Protein AF-0000000067154514 (afdb_homodimer)

pLDDT: mean 70.49, std 21.03, range [24.75, 97.56]

InterPro domains:
  IPR002347 Short-chain dehydrogenase/reductase SDR [PF00106] (36-223)
  IPR002347 Short-chain dehydrogenase/reductase SDR [PR00081] (37-54)
  IPR002347 Short-chain dehydrogenase/reductase SDR [PR00081] (157-173)
  IPR002347 Short-chain dehydrogenase/reductase SDR [PR00081] (182-201)
  IPR002347 Short-chain dehydrogenase/reductase SDR [PR00081] (203-220)
  IPR036291 NAD(P)-binding domain superfamily [SSF51735] (34-230)

Secondary structure (DSSP, 8-state):
--HHHHHHHHHHHHHHHHHHHHHHHHHTB----TT-EEEEE-TTSHHHHHHHHHHHHHT-EEEEEESSHHHHHHHHHTS-TT-EEEE--TT-HHHHHHHHHHHHHHTTTT---EEEE----------GGG--HHHHHHHHIIIIIHHHHHHHHHHHHHHHHT-EEEEEEEGGGGSTTS-HHHHHHHHHHHHHHHHHHHHHGGGT-EEEEEEE--S-HHHHHHHHHHHHHHHHHHS-HHHHHHHHHHHHHHHHHHHHHHHHHHHH--GGGSSSS-----HHHHHHHHHHHHHBSS-------S--SS--TT-----TTHHHHHHHHHHHHHHHHHHHHHHH-/--HHHHHHHHHHHHHHHHHHHHHHHHHTB----TT-EEEEE-TTSHHHHHHHHHHHHHT-EEEEEESSHHHHHHHHHTS-TT-EEEE--TT-HHHHHHHHHHHHHHTTTT---EEEE----------GGG--HHHHHHHHIIIIIHHHHHHHHHHHHHHHTT-EEEEEEEGGGGSTTS-HHHHHHHHHHHHHHHHHHHHHGGGT-EEEEEEE--S-HHHHHHHHHHHHHHHHHHS-HHHHHHHHHHHHHHHHHHHHHHHHHHHH--GGGSSS------HHHHHHHHHHHHHBSS-------S--SS--TT-----S-HHHHHHHHHHHHHHHHHHHHHHH-

Nearest PDB structures (foldseek):
  2jap-assembly1_D  TM=7.391E-01  e=2.617E-14  Streptomyces clavuligerus
  4trr-assembly2_H  TM=8.381E-01  e=1.347E-12  Burkholderia cenocepacia J2315
  6d9y-assembly1_A  TM=8.161E-01  e=4.393E-12  Paraburkholderia phymatum STM815
  4trr-assembly1_D  TM=7.874E-01  e=2.800E-12  Burkholderia cenocepacia J2315
  6t6n-assembly1_A  TM=7.485E-01  e=1.425E-12  Klebsiella pneumoniae 30684/NJST258_2

Structure (mmCIF, N/CA/C/O backbone):
data_AF-0000000067154514-model_v1
#
loop_
_entity.id
_entity.type
_entity.pdbx_description
1 polymer 'RDH7 dehydrogenase'
#
loop_
_atom_site.group_PDB
_atom_site.id
_atom_site.type_symbol
_atom_site.label_atom_id
_atom_site.label_alt_id
_atom_site.label_comp_id
_atom_site.label_asym_id
_atom_site.label_entity_id
_atom_site.label_seq_id
_atom_site.pdbx_PDB_ins_code
_atom_site.Cartn_x
_atom_site.Cartn_y
_atom_site.Cartn_z
_atom_site.occupancy
_atom_site.B_iso_or_equiv
_atom_site.auth_seq_id
_atom_site.auth_comp_id
_atom_site.auth_asym_id
_atom_site.auth_atom_id
_atom_site.pdbx_PDB_model_num
ATOM 1 N N . LEU A 1 1 ? -8.688 48.312 -34.688 1 57.41 1 LEU A N 1
ATOM 2 C CA . LEU A 1 1 ? -7.926 48 -33.469 1 57.41 1 LEU A CA 1
ATOM 3 C C . LEU A 1 1 ? -6.535 47.469 -33.812 1 57.41 1 LEU A C 1
ATOM 5 O O . LEU A 1 1 ? -6.398 46.5 -34.562 1 57.41 1 LEU A O 1
ATOM 9 N N . SER A 1 2 ? -5.461 48.281 -33.75 1 67.44 2 SER A N 1
ATOM 10 C CA . SER A 1 2 ? -4.098 47.969 -34.156 1 67.44 2 SER A CA 1
ATOM 11 C C . SER A 1 2 ? -3.553 46.75 -33.406 1 67.44 2 SER A C 1
ATOM 13 O O . SER A 1 2 ? -4.043 46.406 -32.344 1 67.44 2 SER A O 1
ATOM 15 N N . PHE A 1 3 ? -2.705 45.969 -34.031 1 76.19 3 PHE A N 1
ATOM 16 C CA . PHE A 1 3 ? -2.043 44.781 -33.5 1 76.19 3 PHE A CA 1
ATOM 17 C C . PHE A 1 3 ? -1.513 45 -32.094 1 76.19 3 PHE A C 1
ATOM 19 O O . PHE A 1 3 ? -1.601 44.125 -31.234 1 76.19 3 PHE A O 1
ATOM 26 N N . SER A 1 4 ? -1.119 46.219 -31.938 1 75.94 4 SER A N 1
ATOM 27 C CA . SER A 1 4 ? -0.554 46.594 -30.641 1 75.94 4 SER A CA 1
ATOM 28 C C . SER A 1 4 ? -1.633 46.656 -29.562 1 75.94 4 SER A C 1
ATOM 30 O O . SER A 1 4 ? -1.424 46.188 -28.438 1 75.94 4 SER A O 1
ATOM 32 N N . ASP A 1 5 ? -2.75 47.062 -29.953 1 78.25 5 ASP A N 1
ATOM 33 C CA . ASP A 1 5 ? -3.859 47.188 -29.016 1 78.25 5 ASP A CA 1
ATOM 34 C C . ASP A 1 5 ? -4.379 45.781 -28.625 1 78.25 5 ASP A C 1
ATOM 36 O O . ASP A 1 5 ? -4.727 45.562 -27.453 1 78.25 5 ASP A O 1
ATOM 40 N N . SER A 1 6 ? -4.266 44.906 -29.516 1 77.94 6 SER A N 1
ATOM 41 C CA . SER A 1 6 ? -4.73 43.562 -29.266 1 77.94 6 SER A CA 1
ATOM 42 C C . SER A 1 6 ? -3.811 42.812 -28.297 1 77.94 6 SER A C 1
ATOM 44 O O . SER A 1 6 ? -4.277 42.094 -27.422 1 77.94 6 SER A O 1
ATOM 46 N N . LEU A 1 7 ? -2.564 43.125 -28.406 1 77.75 7 LEU A N 1
ATOM 47 C CA . LEU A 1 7 ? -1.579 42.531 -27.531 1 77.75 7 LEU A CA 1
ATOM 48 C C . LEU A 1 7 ? -1.744 43.031 -26.094 1 77.75 7 LEU A C 1
ATOM 50 O O . LEU A 1 7 ? -1.659 42.25 -25.141 1 77.75 7 LEU A O 1
ATOM 54 N N . HIS A 1 8 ? -2.039 44.312 -26.031 1 75.88 8 HIS A N 1
ATOM 55 C CA . HIS A 1 8 ? -2.238 44.875 -24.703 1 75.88 8 HIS A CA 1
ATOM 56 C C . HIS A 1 8 ? -3.492 44.344 -24.047 1 75.88 8 HIS A C 1
ATOM 58 O O . HIS A 1 8 ? -3.512 44.094 -22.828 1 75.88 8 HIS A O 1
ATOM 64 N N . ILE A 1 9 ? -4.426 44 -24.828 1 76.31 9 ILE A N 1
ATOM 65 C CA . ILE A 1 9 ? -5.676 43.469 -24.297 1 76.31 9 ILE A CA 1
ATOM 66 C C . ILE A 1 9 ? -5.457 42.031 -23.812 1 76.31 9 ILE A C 1
ATOM 68 O O . ILE A 1 9 ? -5.961 41.656 -22.75 1 76.31 9 ILE A O 1
ATOM 72 N N . VAL A 1 10 ? -4.656 41.344 -24.469 1 77.31 10 VAL A N 1
ATOM 73 C CA . VAL A 1 10 ? -4.383 39.969 -24.094 1 77.31 10 VAL A CA 1
ATOM 74 C C . VAL A 1 10 ? -3.562 39.938 -22.812 1 77.31 10 VAL A C 1
ATOM 76 O O . VAL A 1 10 ? -3.826 39.125 -21.922 1 77.31 10 VAL A O 1
ATOM 79 N N . ILE A 1 11 ? -2.693 40.875 -22.719 1 74 11 ILE A N 1
ATOM 80 C CA . ILE A 1 11 ? -1.854 40.938 -21.516 1 74 11 ILE A CA 1
ATOM 81 C C . ILE A 1 11 ? -2.705 41.344 -20.312 1 74 11 ILE A C 1
ATOM 83 O O . ILE A 1 11 ? -2.596 40.75 -19.25 1 74 11 ILE A O 1
ATOM 87 N N . LEU A 1 12 ? -3.57 42.281 -20.609 1 74 12 LEU A N 1
ATOM 88 C CA . LEU A 1 12 ? -4.43 42.75 -19.516 1 74 12 LEU A CA 1
ATOM 89 C C . LEU A 1 12 ? -5.41 41.656 -19.094 1 74 12 LEU A C 1
ATOM 91 O O . LEU A 1 12 ? -5.656 41.469 -17.891 1 74 12 LEU A O 1
ATOM 95 N N . ALA A 1 13 ? -5.855 40.938 -20.047 1 75.81 13 ALA A N 1
ATOM 96 C CA . ALA A 1 13 ? -6.781 39.875 -19.75 1 75.81 13 ALA A CA 1
ATOM 97 C C . ALA A 1 13 ? -6.082 38.75 -18.984 1 75.81 13 ALA A C 1
ATOM 99 O O . ALA A 1 13 ? -6.652 38.156 -18.062 1 75.81 13 ALA A O 1
ATOM 100 N N . SER A 1 14 ? -4.887 38.562 -19.328 1 71.06 14 SER A N 1
ATOM 101 C CA . SER A 1 14 ? -4.113 37.531 -18.641 1 71.06 14 SER A CA 1
ATOM 102 C C . SER A 1 14 ? -3.824 37.938 -17.203 1 71.06 14 SER A C 1
ATOM 104 O O . SER A 1 14 ? -3.916 37.125 -16.281 1 71.06 14 SER A O 1
ATOM 106 N N . ILE A 1 15 ? -3.568 39.188 -17.047 1 69.12 15 ILE A N 1
ATOM 107 C CA . ILE A 1 15 ? -3.299 39.719 -15.719 1 69.12 15 ILE A CA 1
ATOM 108 C C . ILE A 1 15 ? -4.57 39.656 -14.875 1 69.12 15 ILE A C 1
ATOM 110 O O . ILE A 1 15 ? -4.535 39.25 -13.719 1 69.12 15 ILE A O 1
ATOM 114 N N . LEU A 1 16 ? -5.633 39.969 -15.477 1 71.19 16 LEU A N 1
ATOM 115 C CA . LEU A 1 16 ? -6.91 39.969 -14.773 1 71.19 16 LEU A CA 1
ATOM 116 C C . LEU A 1 16 ? -7.289 38.531 -14.383 1 71.19 16 LEU A C 1
ATOM 118 O O . LEU A 1 16 ? -7.766 38.312 -13.273 1 71.19 16 LEU A O 1
ATOM 122 N N . SER A 1 17 ? -7.109 37.656 -15.227 1 70.31 17 SER A N 1
ATOM 123 C CA . SER A 1 17 ? -7.41 36.25 -14.93 1 70.31 17 SER A CA 1
ATOM 124 C C . SER A 1 17 ? -6.543 35.75 -13.789 1 70.31 17 SER A C 1
ATOM 126 O O . SER A 1 17 ? -7.016 34.969 -12.945 1 70.31 17 SER A O 1
ATOM 128 N N . LEU A 1 18 ? -5.391 36.188 -13.773 1 68.38 18 LEU A N 1
ATOM 129 C CA . LEU A 1 18 ? -4.488 35.781 -12.695 1 68.38 18 LEU A CA 1
ATOM 130 C C . LEU A 1 18 ? -4.934 36.406 -11.367 1 68.38 18 LEU A C 1
ATOM 132 O O . LEU A 1 18 ? -4.887 35.75 -10.328 1 68.38 18 LEU A O 1
ATOM 136 N N . ILE A 1 19 ? -5.289 37.688 -11.461 1 63 19 ILE A N 1
ATOM 137 C CA . ILE A 1 19 ? -5.77 38.375 -10.266 1 63 19 ILE A CA 1
ATOM 138 C C . ILE A 1 19 ? -7.031 37.688 -9.742 1 63 19 ILE A C 1
ATOM 140 O O . ILE A 1 19 ? -7.168 37.469 -8.539 1 63 19 ILE A O 1
ATOM 144 N N . ILE A 1 20 ? -7.914 37.406 -10.602 1 62.91 20 ILE A N 1
ATOM 145 C CA . ILE A 1 20 ? -9.148 36.719 -10.203 1 62.91 20 ILE A CA 1
ATOM 146 C C . ILE A 1 20 ? -8.812 35.344 -9.594 1 62.91 20 ILE A C 1
ATOM 148 O O . ILE A 1 20 ? -9.375 34.969 -8.562 1 62.91 20 ILE A O 1
ATOM 152 N N . TYR A 1 21 ? -7.957 34.719 -10.273 1 58.25 21 TYR A N 1
ATOM 153 C CA . TYR A 1 21 ? -7.504 33.438 -9.727 1 58.25 21 TYR A CA 1
A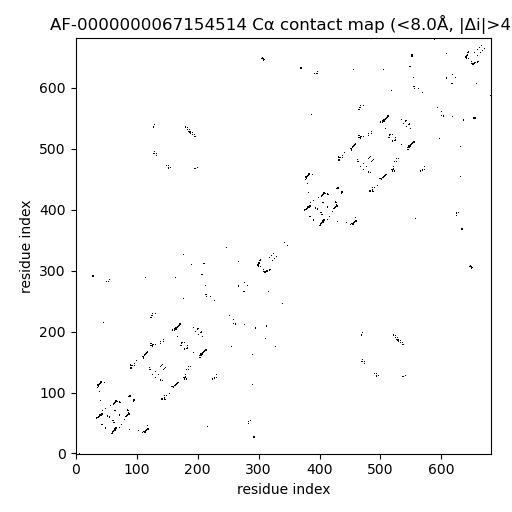TOM 154 C C . TYR A 1 21 ? -6.949 33.625 -8.32 1 58.25 21 TYR A C 1
ATOM 156 O O . TYR A 1 21 ? -7.289 32.844 -7.414 1 58.25 21 TYR A O 1
ATOM 164 N N . TRP A 1 22 ? -6.184 34.656 -8.305 1 57.34 22 TRP A N 1
ATOM 165 C CA . TRP A 1 22 ? -5.578 34.938 -7.004 1 57.34 22 TRP A CA 1
ATOM 166 C C . TRP A 1 22 ? -6.633 35.344 -5.984 1 57.34 22 TRP A C 1
ATOM 168 O O . TRP A 1 22 ? -6.578 34.938 -4.824 1 57.34 22 TRP A O 1
ATOM 178 N N . LEU A 1 23 ? -7.477 36.156 -6.367 1 57.69 23 LEU A N 1
ATOM 179 C CA . LEU A 1 23 ? -8.547 36.594 -5.477 1 57.69 23 LEU A CA 1
ATOM 180 C C . LEU A 1 23 ? -9.43 35.438 -5.059 1 57.69 23 LEU A C 1
ATOM 182 O O . LEU A 1 23 ? -9.812 35.312 -3.893 1 57.69 23 LEU A O 1
ATOM 186 N N . ILE A 1 24 ? -9.719 34.719 -5.949 1 57.09 24 ILE A N 1
ATOM 187 C CA . ILE A 1 24 ? -10.539 33.562 -5.641 1 57.09 24 ILE A CA 1
ATOM 188 C C . ILE A 1 24 ? -9.766 32.594 -4.719 1 57.09 24 ILE A C 1
ATOM 190 O O . ILE A 1 24 ? -10.32 32.094 -3.75 1 57.09 24 ILE A O 1
ATOM 194 N N . ARG A 1 25 ? -8.578 32.531 -5.094 1 54.81 25 ARG A N 1
ATOM 195 C CA . ARG A 1 25 ? -7.711 31.688 -4.266 1 54.81 25 ARG A CA 1
ATOM 196 C C . ARG A 1 25 ? -7.617 32.25 -2.846 1 54.81 25 ARG A C 1
ATOM 198 O O . ARG A 1 25 ? -7.703 31.484 -1.877 1 54.81 25 ARG A O 1
ATOM 205 N N . ASP A 1 26 ? -7.309 33.531 -2.801 1 54.38 26 ASP A N 1
ATOM 206 C CA . ASP A 1 26 ? -7.164 34.188 -1.516 1 54.38 26 ASP A CA 1
ATOM 207 C C . ASP A 1 26 ? -8.477 34.156 -0.729 1 54.38 26 ASP A C 1
ATOM 209 O O . ASP A 1 26 ? -8.461 34.094 0.501 1 54.38 26 ASP A O 1
ATOM 213 N N . ARG A 1 27 ? -9.453 34.406 -1.462 1 52 27 ARG A N 1
ATOM 214 C CA . ARG A 1 27 ? -10.734 34.406 -0.765 1 52 27 ARG A CA 1
ATOM 215 C C . ARG A 1 27 ? -11 33.031 -0.111 1 52 27 ARG A C 1
ATOM 217 O O . ARG A 1 27 ? -11.703 32.969 0.898 1 52 27 ARG A O 1
ATOM 224 N N . HIS A 1 28 ? -10.352 32.125 -0.604 1 56 28 HIS A N 1
ATOM 225 C CA . HIS A 1 28 ? -10.688 30.812 -0.078 1 56 28 HIS A CA 1
ATOM 226 C C . HIS A 1 28 ? -9.602 30.312 0.866 1 56 28 HIS A C 1
ATOM 228 O O . HIS A 1 28 ? -9.508 29.109 1.13 1 56 28 HIS A O 1
ATOM 234 N N . ARG A 1 29 ? -8.82 31.344 1.257 1 59.84 29 ARG A N 1
ATOM 235 C CA . ARG A 1 29 ? -7.797 31 2.238 1 59.84 29 ARG A CA 1
ATOM 236 C C . ARG A 1 29 ? -8.25 31.344 3.65 1 59.84 29 ARG A C 1
ATOM 238 O O . ARG A 1 29 ? -9.031 32.281 3.842 1 59.84 29 ARG A O 1
ATOM 245 N N . VAL A 1 30 ? -7.91 30.547 4.559 1 64.94 30 VAL A N 1
ATOM 246 C CA . VAL A 1 30 ? -8.164 30.812 5.969 1 64.94 30 VAL A CA 1
ATOM 247 C C . VAL A 1 30 ? -7.391 32.031 6.426 1 64.94 30 VAL A C 1
ATOM 249 O O . VAL A 1 30 ? -6.195 32.156 6.156 1 64.94 30 VAL A O 1
ATOM 252 N N . ARG A 1 31 ? -7.969 33.25 6.766 1 63.31 31 ARG A N 1
ATOM 253 C CA . ARG A 1 31 ? -7.363 34.531 7.066 1 63.31 31 ARG A CA 1
ATOM 254 C C . ARG A 1 31 ? -6.836 34.562 8.5 1 63.31 31 ARG A C 1
ATOM 256 O O . ARG A 1 31 ? -5.805 35.188 8.766 1 63.31 31 ARG A O 1
ATOM 263 N N . ASN A 1 32 ? -7.605 33.969 9.477 1 70.12 32 ASN A N 1
ATOM 264 C CA . ASN A 1 32 ? -7.188 34.094 10.867 1 70.12 32 ASN A CA 1
ATOM 265 C C . ASN A 1 32 ? -6.477 32.844 11.352 1 70.12 32 ASN A C 1
ATOM 267 O O . ASN A 1 32 ? -7.121 31.812 11.594 1 70.12 32 ASN A O 1
ATOM 271 N N . LEU A 1 33 ? -5.098 32.969 11.383 1 79.75 33 LEU A N 1
ATOM 272 C CA . LEU A 1 33 ? -4.277 31.781 11.703 1 79.75 33 LEU A CA 1
ATOM 273 C C . LEU A 1 33 ? -4.031 31.688 13.203 1 79.75 33 LEU A C 1
ATOM 275 O O . LEU A 1 33 ? -3.627 30.641 13.703 1 79.75 33 LEU A O 1
ATOM 279 N N . SER A 1 34 ? -4.418 32.812 13.867 1 79 34 SER A N 1
ATOM 280 C CA . SER A 1 34 ? -4.152 32.812 15.305 1 79 34 SER A CA 1
ATOM 281 C C . SER A 1 34 ? -5.031 31.812 16.031 1 79 34 SER A C 1
ATOM 283 O O . SER A 1 34 ? -6.242 31.766 15.805 1 79 34 SER A O 1
ATOM 285 N N . GLY A 1 35 ? -4.434 30.875 16.703 1 84.81 35 GLY A N 1
ATOM 286 C CA . GLY A 1 35 ? -5.152 29.875 17.484 1 84.81 35 GLY A CA 1
ATOM 287 C C . GLY A 1 35 ? -5.332 28.562 16.766 1 84.81 35 GLY A C 1
ATOM 288 O O . GLY A 1 35 ? -5.922 27.625 17.297 1 84.81 35 GLY A O 1
ATOM 289 N N . LYS A 1 36 ? -4.898 28.594 15.57 1 91.19 36 LYS A N 1
ATOM 290 C CA . LYS A 1 36 ? -4.98 27.344 14.828 1 91.19 36 LYS A CA 1
ATOM 291 C C . LYS A 1 36 ? -3.76 26.469 15.086 1 91.19 36 LYS A C 1
ATOM 293 O O . LYS A 1 36 ? -2.629 26.875 14.797 1 91.19 36 LYS A O 1
ATOM 298 N N . TYR A 1 37 ? -3.986 25.359 15.648 1 95.12 37 TYR A N 1
ATOM 299 C CA . TYR A 1 37 ? -2.92 24.438 16.047 1 95.12 37 TYR A CA 1
ATOM 300 C C . TYR A 1 37 ? -2.57 23.484 14.906 1 95.12 37 TYR A C 1
ATOM 302 O O . TYR A 1 37 ? -3.461 22.953 14.234 1 95.12 37 TYR A O 1
ATOM 310 N N . ILE A 1 38 ? -1.279 23.344 14.68 1 96.38 38 ILE A N 1
ATOM 311 C CA . ILE A 1 38 ? -0.771 22.406 13.68 1 96.38 38 ILE A CA 1
ATOM 312 C C . ILE A 1 38 ? 0.187 21.422 14.344 1 96.38 38 ILE A C 1
ATOM 314 O O . ILE A 1 38 ? 1.096 21.828 15.07 1 96.38 38 ILE A O 1
ATOM 318 N N . PHE A 1 39 ? -0.072 20.219 14.18 1 97.56 39 PHE A N 1
ATOM 319 C CA . PHE A 1 39 ? 0.81 19.156 14.664 1 97.56 39 PHE A CA 1
ATOM 320 C C . PHE A 1 39 ? 1.664 18.609 13.523 1 97.56 39 PHE A C 1
ATOM 322 O O . PHE A 1 39 ? 1.138 18.188 12.492 1 97.56 39 PHE A O 1
ATOM 329 N N . ILE A 1 40 ? 2.961 18.625 13.656 1 96.56 40 ILE A N 1
ATOM 330 C CA . ILE A 1 40 ? 3.883 18.188 12.617 1 96.56 40 ILE A CA 1
ATOM 331 C C . ILE A 1 40 ? 4.734 17.031 13.141 1 96.56 40 ILE A C 1
ATOM 333 O O . ILE A 1 40 ? 5.34 17.141 14.211 1 96.56 40 ILE A O 1
ATOM 337 N N . THR A 1 41 ? 4.734 15.977 12.367 1 94.81 41 THR A N 1
ATOM 338 C CA . THR A 1 41 ? 5.59 14.852 12.734 1 94.81 41 THR A CA 1
ATOM 339 C C . THR A 1 41 ? 6.918 14.914 11.984 1 94.81 41 THR A C 1
ATOM 341 O O . THR A 1 41 ? 7.012 15.547 10.93 1 94.81 41 THR A O 1
ATOM 344 N N . GLY A 1 42 ? 7.977 14.258 12.547 1 90.88 42 GLY A N 1
ATOM 345 C CA . GLY A 1 42 ? 9.266 14.148 11.891 1 90.88 42 GLY A CA 1
ATOM 346 C C . GLY A 1 42 ? 10.039 15.453 11.859 1 90.88 42 GLY A C 1
ATOM 347 O O . GLY A 1 42 ? 10.688 15.773 10.859 1 90.88 42 GLY A O 1
ATOM 348 N N . CYS A 1 43 ? 9.953 16.219 12.836 1 90.44 43 CYS A N 1
ATOM 349 C CA . CYS A 1 43 ? 10.609 17.516 12.844 1 90.44 43 CYS A CA 1
ATOM 350 C C . CYS A 1 43 ? 12.109 17.375 13.117 1 90.44 43 CYS A C 1
ATOM 352 O O . CYS A 1 43 ? 12.828 18.359 13.172 1 90.44 43 CYS A O 1
ATOM 354 N N . ASP A 1 44 ? 12.547 16.156 13.234 1 83.56 44 ASP A N 1
ATOM 355 C CA . ASP A 1 44 ? 13.977 15.891 13.312 1 83.56 44 ASP A CA 1
ATOM 356 C C . ASP A 1 44 ? 14.617 15.891 11.922 1 83.56 44 ASP A C 1
ATOM 358 O O . ASP A 1 44 ? 15.836 16.016 11.797 1 83.56 44 ASP A O 1
ATOM 362 N N . THR A 1 45 ? 13.828 15.758 10.992 1 80.25 45 THR A N 1
ATOM 363 C CA . THR A 1 45 ? 14.328 15.805 9.625 1 80.25 45 THR A CA 1
ATOM 364 C C . THR A 1 45 ? 14.461 17.25 9.148 1 80.25 45 THR A C 1
ATOM 366 O O . THR A 1 45 ? 13.875 18.156 9.734 1 80.25 45 THR A O 1
ATOM 369 N N . ARG A 1 46 ? 15.227 17.375 8.117 1 79.31 46 ARG A N 1
ATOM 370 C CA . ARG A 1 46 ? 15.43 18.703 7.566 1 79.31 46 ARG A CA 1
ATOM 371 C C . ARG A 1 46 ? 14.109 19.312 7.102 1 79.31 46 ARG A C 1
ATOM 373 O O . ARG A 1 46 ? 13.844 20.484 7.367 1 79.31 46 ARG A O 1
ATOM 380 N N . LEU A 1 47 ? 13.359 18.562 6.445 1 81.62 47 LEU A N 1
ATOM 381 C CA . LEU A 1 47 ? 12.086 19.062 5.922 1 81.62 47 LEU A CA 1
ATOM 382 C C . LEU A 1 47 ? 11.117 19.375 7.055 1 81.62 47 LEU A C 1
ATOM 384 O O . LEU A 1 47 ? 10.492 20.438 7.066 1 81.62 47 LEU A O 1
ATOM 388 N N . GLY A 1 48 ? 10.984 18.469 7.953 1 87.94 48 GLY A N 1
ATOM 389 C CA . GLY A 1 48 ? 10.086 18.688 9.078 1 87.94 48 GLY A CA 1
ATOM 390 C C . GLY A 1 48 ? 10.469 19.891 9.914 1 87.94 48 GLY A C 1
ATOM 391 O O . GLY A 1 48 ? 9.609 20.656 10.352 1 87.94 48 GLY A O 1
ATOM 392 N N . ASN A 1 49 ? 11.742 20 10.094 1 88.56 49 ASN A N 1
ATOM 393 C CA . ASN A 1 49 ? 12.258 21.141 10.852 1 88.56 49 ASN A CA 1
ATOM 394 C C . ASN A 1 49 ? 11.953 22.469 10.156 1 88.56 49 ASN A C 1
ATOM 396 O O . ASN A 1 49 ? 11.461 23.406 10.789 1 88.56 49 ASN A O 1
ATOM 400 N N . ALA A 1 50 ? 12.203 22.484 8.906 1 87.38 50 ALA A N 1
ATOM 401 C CA . ALA A 1 50 ? 11.945 23.688 8.117 1 87.38 50 ALA A CA 1
ATOM 402 C C . ALA A 1 50 ? 10.453 24.031 8.117 1 87.38 50 ALA A C 1
ATOM 404 O O . ALA A 1 50 ? 10.078 25.203 8.203 1 87.38 50 ALA A O 1
ATOM 405 N N . LEU A 1 51 ? 9.68 23.047 8.07 1 90.25 51 LEU A N 1
ATOM 406 C CA . LEU A 1 51 ? 8.234 23.234 8.047 1 90.25 51 LEU A CA 1
ATOM 407 C C . LEU A 1 51 ? 7.742 23.812 9.375 1 90.25 51 LEU A C 1
ATOM 409 O O . LEU A 1 51 ? 6.91 24.734 9.383 1 90.25 51 LEU A O 1
ATOM 413 N N . ALA A 1 52 ? 8.258 23.25 10.422 1 93.81 52 ALA A N 1
ATOM 414 C CA . ALA A 1 52 ? 7.875 23.734 11.75 1 93.81 52 ALA A CA 1
ATOM 415 C C . ALA A 1 52 ? 8.219 25.203 11.914 1 93.81 52 ALA A C 1
ATOM 417 O O . ALA A 1 52 ? 7.387 26 12.375 1 93.81 52 ALA A O 1
ATOM 418 N N . ARG A 1 53 ? 9.367 25.562 11.492 1 91.94 53 ARG A N 1
ATOM 419 C CA . ARG A 1 53 ? 9.812 26.953 11.602 1 91.94 53 ARG A CA 1
ATOM 420 C C . ARG A 1 53 ? 8.992 27.859 10.695 1 91.94 53 ARG A C 1
ATOM 422 O O . ARG A 1 53 ? 8.617 28.969 11.086 1 91.94 53 ARG A O 1
ATOM 429 N N . TRP A 1 54 ? 8.758 27.391 9.547 1 90.31 54 TRP A N 1
ATOM 430 C CA . TRP A 1 54 ? 8.008 28.156 8.555 1 90.31 54 TRP A CA 1
ATOM 431 C C . TRP A 1 54 ? 6.602 28.469 9.047 1 90.31 54 TRP A C 1
ATOM 433 O O . TRP A 1 54 ? 6.176 29.625 9.047 1 90.31 54 TRP A O 1
ATOM 443 N N . LEU A 1 55 ? 5.887 27.5 9.516 1 92.19 55 LEU A N 1
ATOM 444 C CA . LEU A 1 55 ? 4.5 27.672 9.938 1 92.19 55 LEU A CA 1
ATOM 445 C C . LEU A 1 55 ? 4.422 28.453 11.242 1 92.19 55 LEU A C 1
ATOM 447 O O . LEU A 1 55 ? 3.461 29.203 11.469 1 92.19 55 LEU A O 1
ATOM 451 N N . ASP A 1 56 ? 5.461 28.25 12.047 1 93.06 56 ASP A N 1
ATOM 452 C CA . ASP A 1 56 ? 5.543 29.047 13.273 1 93.06 56 ASP A CA 1
ATOM 453 C C . ASP A 1 56 ? 5.676 30.531 12.953 1 93.06 56 ASP A C 1
ATOM 455 O O . ASP A 1 56 ? 5.008 31.359 13.57 1 93.06 56 ASP A O 1
ATOM 459 N N . LYS A 1 57 ? 6.508 30.828 12.023 1 89.12 57 LYS A N 1
ATOM 460 C CA . LYS A 1 57 ? 6.73 32.219 11.617 1 89.12 57 LYS A CA 1
ATOM 461 C C . LYS A 1 57 ? 5.469 32.812 11.008 1 89.12 57 LYS A C 1
ATOM 463 O O . LYS A 1 57 ? 5.254 34.031 11.078 1 89.12 57 LYS A O 1
ATOM 468 N N . ARG A 1 58 ? 4.617 32.062 10.43 1 87.62 58 ARG A N 1
ATOM 469 C CA . ARG A 1 58 ? 3.404 32.531 9.766 1 87.62 58 ARG A CA 1
ATOM 470 C C . ARG A 1 58 ? 2.301 32.812 10.781 1 87.62 58 ARG A C 1
ATOM 472 O O . ARG A 1 58 ? 1.295 33.438 10.445 1 87.62 58 ARG A O 1
ATOM 479 N N . GLY A 1 59 ? 2.477 32.281 12.055 1 88.31 59 GLY A N 1
ATOM 480 C CA . GLY A 1 59 ? 1.527 32.625 13.094 1 88.31 59 GLY A CA 1
ATOM 481 C C . GLY A 1 59 ? 0.734 31.438 13.609 1 88.31 59 GLY A C 1
ATOM 482 O O . GLY A 1 59 ? -0.122 31.594 14.484 1 88.31 59 GLY A O 1
ATOM 483 N N . PHE A 1 60 ? 0.967 30.266 13.109 1 91.88 60 PHE A N 1
ATOM 484 C CA . PHE A 1 60 ? 0.284 29.078 13.602 1 91.88 60 PHE A CA 1
ATOM 485 C C . PHE A 1 60 ? 0.844 28.656 14.953 1 91.88 60 PHE A C 1
ATOM 487 O O . PHE A 1 60 ? 2 28.938 15.266 1 91.88 60 PHE A O 1
ATOM 494 N N . CYS A 1 61 ? 0.035 28.047 15.727 1 93.31 61 CYS A N 1
ATOM 495 C CA . CYS A 1 61 ? 0.521 27.359 16.906 1 93.31 61 CYS A CA 1
ATOM 496 C C . CYS A 1 61 ? 1.038 25.969 16.562 1 93.31 61 CYS A C 1
ATOM 498 O O . CYS A 1 61 ? 0.251 25.047 16.359 1 93.31 61 CYS A O 1
ATOM 500 N N . VAL A 1 62 ? 2.303 25.812 16.531 1 95.62 62 VAL A N 1
ATOM 501 C CA . VAL A 1 62 ? 2.902 24.594 16 1 95.62 62 VAL A CA 1
ATOM 502 C C . VAL A 1 62 ? 3.305 23.672 17.141 1 95.62 62 VAL A C 1
ATOM 504 O O . VAL A 1 62 ? 3.939 24.109 18.109 1 95.62 62 VAL A O 1
ATOM 507 N N . ILE A 1 63 ? 2.875 22.5 17.141 1 96.56 63 ILE A N 1
ATOM 508 C CA . ILE A 1 63 ? 3.363 21.422 18 1 96.56 63 ILE A CA 1
ATOM 509 C C . ILE A 1 63 ? 4.246 20.484 17.172 1 96.56 63 ILE A C 1
ATOM 511 O O . ILE A 1 63 ? 3.75 19.734 16.328 1 96.56 63 ILE A O 1
ATOM 515 N N . ALA A 1 64 ? 5.5 20.5 17.438 1 96.06 64 ALA A N 1
ATOM 516 C CA . ALA A 1 64 ? 6.48 19.766 16.656 1 96.06 64 ALA A CA 1
ATOM 517 C C . ALA A 1 64 ? 6.863 18.453 17.344 1 96.06 64 ALA A C 1
ATOM 519 O O . ALA A 1 64 ? 7.297 18.469 18.5 1 96.06 64 ALA A O 1
ATOM 520 N N . ALA A 1 65 ? 6.668 17.391 16.641 1 95.5 65 ALA A N 1
ATOM 521 C CA . ALA A 1 65 ? 7.074 16.094 17.156 1 95.5 65 ALA A CA 1
ATOM 522 C C . ALA A 1 65 ? 8.477 15.719 16.672 1 95.5 65 ALA A C 1
ATOM 524 O O . ALA A 1 65 ? 8.742 15.734 15.469 1 95.5 65 ALA A O 1
ATOM 525 N N . CYS A 1 66 ? 9.289 15.398 17.609 1 91.69 66 CYS A N 1
ATOM 526 C CA . CYS A 1 66 ? 10.664 15.008 17.328 1 91.69 66 CYS A CA 1
ATOM 527 C C . CYS A 1 66 ? 10.977 13.633 17.906 1 91.69 66 CYS A C 1
ATOM 529 O O . CYS A 1 66 ? 10.336 13.203 18.859 1 91.69 66 CYS A O 1
ATOM 531 N N . ALA A 1 67 ? 11.938 12.969 17.25 1 85.38 67 ALA A N 1
ATOM 532 C CA . ALA A 1 67 ? 12.336 11.641 17.703 1 85.38 67 ALA A CA 1
ATOM 533 C C . ALA A 1 67 ? 13.086 11.727 19.031 1 85.38 67 ALA A C 1
ATOM 535 O O . ALA A 1 67 ? 12.961 10.844 19.891 1 85.38 67 ALA A O 1
ATOM 536 N N . THR A 1 68 ? 13.914 12.75 19.141 1 84.19 68 THR A N 1
ATOM 537 C CA . THR A 1 68 ? 14.719 12.898 20.359 1 84.19 68 THR A CA 1
ATOM 538 C C . THR A 1 68 ? 14.484 14.266 20.984 1 84.19 68 THR A C 1
ATOM 540 O O . THR A 1 68 ? 14.086 15.211 20.312 1 84.19 68 THR A O 1
ATOM 543 N N . GLU A 1 69 ? 14.766 14.289 22.281 1 84.94 69 GLU A N 1
ATOM 544 C CA . GLU A 1 69 ? 14.586 15.523 23.031 1 84.94 69 GLU A CA 1
ATOM 545 C C . GLU A 1 69 ? 15.578 16.594 22.594 1 84.94 69 GLU A C 1
ATOM 547 O O . GLU A 1 69 ? 15.258 17.781 22.578 1 84.94 69 GLU A O 1
ATOM 552 N N . GLN A 1 70 ? 16.703 16.156 22.172 1 85.31 70 GLN A N 1
ATOM 553 C CA . GLN A 1 70 ? 17.75 17.094 21.766 1 85.31 70 GLN A CA 1
ATOM 554 C C . GLN A 1 70 ? 17.312 17.891 20.531 1 85.31 70 GLN A C 1
ATOM 556 O O . GLN A 1 70 ? 17.469 19.109 20.484 1 85.31 70 GLN A O 1
ATOM 561 N N . GLU A 1 71 ? 16.75 17.234 19.625 1 83.75 71 GLU A N 1
ATOM 562 C CA . GLU A 1 71 ? 16.281 17.891 18.406 1 83.75 71 GLU A CA 1
ATOM 563 C C . GLU A 1 71 ? 15.133 18.859 18.703 1 83.75 71 GLU A C 1
ATOM 565 O O . GLU A 1 71 ? 15.039 19.922 18.094 1 83.75 71 GLU A O 1
ATOM 570 N N . GLY A 1 72 ? 14.352 18.5 19.625 1 86.94 72 GLY A N 1
ATOM 571 C CA . GLY A 1 72 ? 13.25 19.359 20.031 1 86.94 72 GLY A CA 1
ATOM 572 C C . GLY A 1 72 ? 13.711 20.656 20.672 1 86.94 72 GLY A C 1
ATOM 573 O O . GLY A 1 72 ? 13.156 21.719 20.391 1 86.94 72 GLY A O 1
ATOM 574 N N . GLN A 1 73 ? 14.695 20.5 21.469 1 86.94 73 GLN A N 1
ATOM 575 C CA . GLN A 1 73 ? 15.227 21.672 22.156 1 86.94 73 GLN A CA 1
ATOM 576 C C . GLN A 1 73 ? 15.859 22.641 21.156 1 86.94 73 GLN A C 1
ATOM 578 O O . GLN A 1 73 ? 15.703 23.859 21.297 1 86.94 73 GLN A O 1
ATOM 583 N N . GLU A 1 74 ? 16.531 22.078 20.234 1 86.69 74 GLU A N 1
ATOM 584 C CA . GLU A 1 74 ? 17.141 22.922 19.203 1 86.69 74 GLU A CA 1
ATOM 585 C C . GLU A 1 74 ? 16.078 23.672 18.406 1 86.69 74 GLU A C 1
ATOM 587 O O . GLU A 1 74 ? 16.25 24.859 18.094 1 86.69 74 GLU A O 1
ATOM 592 N N . LEU A 1 75 ? 15.047 22.984 18.125 1 88.88 75 LEU A N 1
ATOM 593 C CA . LEU A 1 75 ? 13.961 23.594 17.359 1 88.88 75 LEU A CA 1
ATOM 594 C C . LEU A 1 75 ? 13.266 24.672 18.188 1 88.88 75 LEU A C 1
ATOM 596 O O . LEU A 1 75 ? 12.922 25.734 17.656 1 88.88 75 LEU A O 1
ATOM 600 N N . ARG A 1 76 ? 13.109 24.469 19.438 1 87.69 76 ARG A N 1
ATOM 601 C CA . ARG A 1 76 ? 12.453 25.422 20.328 1 87.69 76 ARG A CA 1
ATOM 602 C C . ARG A 1 76 ? 13.281 26.688 20.484 1 87.69 76 ARG A C 1
ATOM 604 O O . ARG A 1 76 ? 12.734 27.797 20.578 1 87.69 76 ARG A O 1
ATOM 611 N N . SER A 1 77 ? 14.523 26.453 20.5 1 85.94 77 SER A N 1
ATOM 612 C CA . SER A 1 77 ? 15.422 27.594 20.719 1 85.94 77 SER A CA 1
ATOM 613 C C . SER A 1 77 ? 15.43 28.531 19.516 1 85.94 77 SER A C 1
ATOM 615 O O . SER A 1 77 ? 15.695 29.734 19.672 1 85.94 77 SER A O 1
ATOM 617 N N . CYS A 1 78 ? 15.062 28.031 18.359 1 80.81 78 CYS A N 1
ATOM 618 C CA . CYS A 1 78 ? 15.133 28.828 17.141 1 80.81 78 CYS A CA 1
ATOM 619 C C . CYS A 1 78 ? 13.742 29.25 16.688 1 80.81 78 CYS A C 1
ATOM 621 O O . CYS A 1 78 ? 13.562 29.719 15.555 1 80.81 78 CYS A O 1
ATOM 623 N N . SER A 1 79 ? 12.797 29.047 17.594 1 84.44 79 SER A N 1
ATOM 624 C CA . SER A 1 79 ? 11.422 29.328 17.188 1 84.44 79 SER A CA 1
ATOM 625 C C . SER A 1 79 ? 10.719 30.203 18.219 1 84.44 79 SER A C 1
ATOM 627 O O . SER A 1 79 ? 11.336 30.656 19.188 1 84.44 79 SER A O 1
ATOM 629 N N . SER A 1 80 ? 9.539 30.547 17.891 1 82.69 80 SER A N 1
ATOM 630 C CA . SER A 1 80 ? 8.766 31.391 18.781 1 82.69 80 SER A CA 1
ATOM 631 C C . SER A 1 80 ? 8.352 30.625 20.047 1 82.69 80 SER A C 1
ATOM 633 O O . SER A 1 80 ? 8.492 29.406 20.109 1 82.69 80 SER A O 1
ATOM 635 N N . LEU A 1 81 ? 7.902 31.312 21.047 1 81.19 81 LEU A N 1
ATOM 636 C CA . LEU A 1 81 ? 7.477 30.734 22.312 1 81.19 81 LEU A CA 1
ATOM 637 C C . LEU A 1 81 ? 6.211 29.906 22.141 1 81.19 81 LEU A C 1
ATOM 639 O O . LEU A 1 81 ? 5.875 29.094 23 1 81.19 81 LEU A O 1
ATOM 643 N N . SER A 1 82 ? 5.609 30.094 21.047 1 87.31 82 SER A N 1
ATOM 644 C CA . SER A 1 82 ? 4.348 29.391 20.812 1 87.31 82 SER A CA 1
ATOM 645 C C . SER A 1 82 ? 4.59 27.969 20.312 1 87.31 82 SER A C 1
ATOM 647 O O . SER A 1 82 ? 3.707 27.125 20.391 1 87.31 82 SER A O 1
ATOM 649 N N . LEU A 1 83 ? 5.781 27.75 19.828 1 93.38 83 LEU A N 1
ATOM 650 C CA . LEU A 1 83 ? 6.102 26.438 19.297 1 93.38 83 LEU A CA 1
ATOM 651 C C . LEU A 1 83 ? 6.398 25.453 20.422 1 93.38 83 LEU A C 1
ATOM 653 O O . LEU A 1 83 ? 7.215 25.734 21.312 1 93.38 83 LEU A O 1
ATOM 657 N N . LYS A 1 84 ? 5.699 24.438 20.516 1 94.12 84 LYS A N 1
ATOM 658 C CA . LYS A 1 84 ? 5.902 23.391 21.516 1 94.12 84 LYS A CA 1
ATOM 659 C C . LYS A 1 84 ? 6.441 22.125 20.859 1 94.12 84 LYS A C 1
ATOM 661 O O . LYS A 1 84 ? 6.207 21.875 19.672 1 94.12 84 LYS A O 1
ATOM 666 N N . THR A 1 85 ? 7.164 21.375 21.625 1 94.5 85 THR A N 1
ATOM 667 C CA . THR A 1 85 ? 7.738 20.141 21.094 1 94.5 85 THR A CA 1
ATOM 668 C C . THR A 1 85 ? 7.301 18.938 21.922 1 94.5 85 THR A C 1
ATOM 670 O O . THR A 1 85 ? 7.02 19.078 23.125 1 94.5 85 THR A O 1
ATOM 673 N N . VAL A 1 86 ? 7.188 17.844 21.297 1 95.06 86 VAL A N 1
ATOM 674 C CA . VAL A 1 86 ? 6.84 16.594 21.969 1 95.06 86 VAL A CA 1
ATOM 675 C C . VAL A 1 86 ? 7.648 15.445 21.359 1 95.06 86 VAL A C 1
ATOM 677 O O . VAL A 1 86 ? 7.977 15.469 20.172 1 95.06 86 VAL A O 1
ATOM 680 N N . ASN A 1 87 ? 8.016 14.516 22.219 1 94.12 87 ASN A N 1
ATOM 681 C CA . ASN A 1 87 ? 8.711 13.328 21.734 1 94.12 87 ASN A CA 1
ATOM 682 C C . ASN A 1 87 ? 7.746 12.32 21.125 1 94.12 87 ASN A C 1
ATOM 684 O O . ASN A 1 87 ? 6.707 12.008 21.703 1 94.12 87 ASN A O 1
ATOM 688 N N . LEU A 1 88 ? 8.133 11.852 19.922 1 93.94 88 LEU A N 1
ATOM 689 C CA . LEU A 1 88 ? 7.262 10.914 19.219 1 93.94 88 LEU A CA 1
ATOM 690 C C . LEU A 1 88 ? 8.078 9.836 18.516 1 93.94 88 LEU A C 1
ATOM 692 O O . LEU A 1 88 ? 8.984 10.156 17.734 1 93.94 88 LEU A O 1
ATOM 696 N N . ASP A 1 89 ? 7.84 8.633 18.906 1 90.5 89 ASP A N 1
ATOM 697 C CA . ASP A 1 89 ? 8.312 7.453 18.188 1 90.5 89 ASP A CA 1
ATOM 698 C C . ASP A 1 89 ? 7.156 6.703 17.531 1 90.5 89 ASP A C 1
ATOM 700 O O . ASP A 1 89 ? 6.352 6.074 18.219 1 90.5 89 ASP A O 1
ATOM 704 N N . LEU A 1 90 ? 7.16 6.703 16.234 1 89.44 90 LEU A N 1
ATOM 705 C CA . LEU A 1 90 ? 6.043 6.141 15.492 1 89.44 90 LEU A CA 1
ATOM 706 C C . LEU A 1 90 ? 6.047 4.621 15.57 1 89.44 90 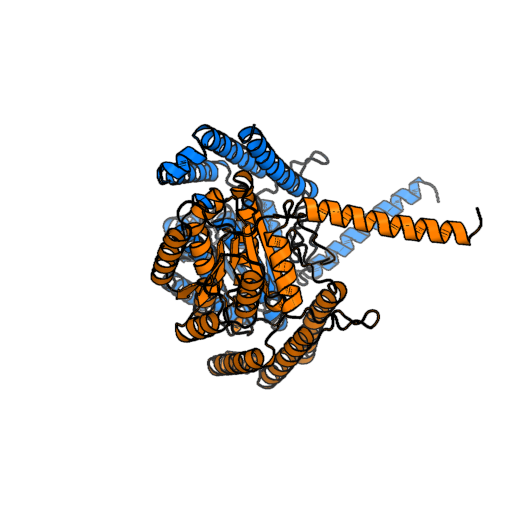LEU A C 1
ATOM 708 O O . LEU A 1 90 ? 5.055 3.973 15.227 1 89.44 90 LEU A O 1
ATOM 712 N N . ALA A 1 91 ? 7.148 4.043 15.992 1 87.56 91 ALA A N 1
ATOM 713 C CA . ALA A 1 91 ? 7.23 2.5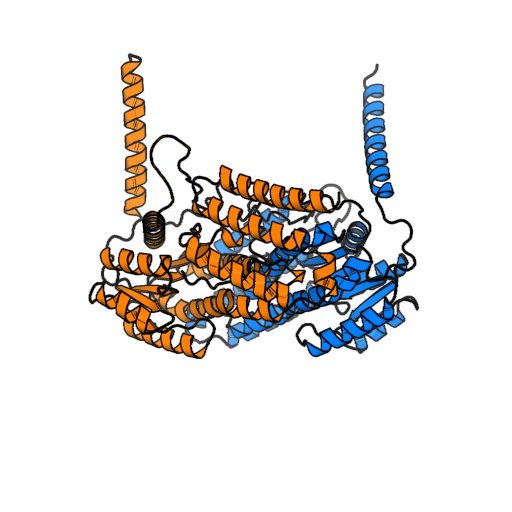88 16.109 1 87.56 91 ALA A CA 1
ATOM 714 C C . ALA A 1 91 ? 6.699 2.119 17.453 1 87.56 91 ALA A C 1
ATOM 716 O O . ALA A 1 91 ? 6.559 0.916 17.703 1 87.56 91 ALA A O 1
ATOM 717 N N . ASP A 1 92 ? 6.398 3.045 18.281 1 91.5 92 ASP A N 1
ATOM 718 C CA . ASP A 1 92 ? 5.969 2.732 19.641 1 91.5 92 ASP A CA 1
ATOM 719 C C . ASP A 1 92 ? 4.586 3.314 19.922 1 91.5 92 ASP A C 1
ATOM 721 O O . ASP A 1 92 ? 4.434 4.531 20.062 1 91.5 92 ASP A O 1
ATOM 725 N N . SER A 1 93 ? 3.621 2.406 20.188 1 91.62 93 SER A N 1
ATOM 726 C CA . SER A 1 93 ? 2.24 2.822 20.422 1 91.62 93 SER A CA 1
ATOM 727 C C . SER A 1 93 ? 2.113 3.637 21.703 1 91.62 93 SER A C 1
ATOM 729 O O . SER A 1 93 ? 1.264 4.523 21.797 1 91.62 93 SER A O 1
ATOM 731 N N . SER A 1 94 ? 2.908 3.314 22.672 1 94.19 94 SER A N 1
ATOM 732 C CA . SER A 1 94 ? 2.877 4.074 23.922 1 94.19 94 SER A CA 1
ATOM 733 C C . SER A 1 94 ? 3.35 5.508 23.703 1 94.19 94 SER A C 1
ATOM 735 O O . SER A 1 94 ? 2.791 6.441 24.281 1 94.19 94 SER A O 1
ATOM 737 N N . SER A 1 95 ? 4.441 5.625 22.922 1 94.88 95 SER A N 1
ATOM 738 C CA . SER A 1 95 ? 4.918 6.957 22.578 1 94.88 95 SER A CA 1
ATOM 739 C C . SER A 1 95 ? 3.852 7.754 21.828 1 94.88 95 SER A C 1
ATOM 741 O O . SER A 1 95 ? 3.652 8.938 22.094 1 94.88 95 SER A O 1
ATOM 743 N N . ILE A 1 96 ? 3.115 7.125 21.016 1 94.81 96 ILE A N 1
ATOM 744 C CA . ILE A 1 96 ? 2.051 7.762 20.25 1 94.81 96 ILE A CA 1
ATOM 745 C C . ILE A 1 96 ? 0.948 8.234 21.188 1 94.81 96 ILE A C 1
ATOM 747 O O . ILE A 1 96 ? 0.477 9.375 21.078 1 94.81 96 ILE A O 1
ATOM 751 N N . SER A 1 97 ? 0.578 7.422 22.109 1 95.5 97 SER A N 1
ATOM 752 C CA . SER A 1 97 ? -0.482 7.77 23.047 1 95.5 97 SER A CA 1
ATOM 753 C C . SER A 1 97 ? -0.092 8.977 23.906 1 95.5 97 SER A C 1
ATOM 755 O O . SER A 1 97 ? -0.922 9.844 24.172 1 95.5 97 SER A O 1
ATOM 757 N N . ARG A 1 98 ? 1.13 8.992 24.297 1 95.62 98 ARG A N 1
ATOM 758 C CA . ARG A 1 98 ? 1.611 10.125 25.078 1 95.62 98 ARG A CA 1
ATOM 759 C C . ARG A 1 98 ? 1.579 11.414 24.266 1 95.62 98 ARG A C 1
ATOM 761 O O . ARG A 1 98 ? 1.201 12.469 24.766 1 95.62 98 ARG A O 1
ATOM 768 N N . ALA A 1 99 ? 2.018 11.305 23.062 1 95.94 99 ALA A N 1
ATOM 769 C CA . ALA A 1 99 ? 1.999 12.477 22.172 1 95.94 99 ALA A CA 1
ATOM 770 C C . ALA A 1 99 ? 0.573 12.969 21.953 1 95.94 99 ALA A C 1
ATOM 772 O O . ALA A 1 99 ? 0.324 14.18 21.969 1 95.94 99 ALA A O 1
ATOM 773 N N . ILE A 1 100 ? -0.356 12.062 21.797 1 96 100 ILE A N 1
ATOM 774 C CA . ILE A 1 100 ? -1.756 12.414 21.578 1 96 100 ILE A CA 1
ATOM 775 C C . ILE A 1 100 ? -2.303 13.133 22.812 1 96 100 ILE A C 1
ATOM 777 O O . ILE A 1 100 ? -3.031 14.117 22.703 1 96 100 ILE A O 1
ATOM 781 N N . ALA A 1 101 ? -2.004 12.602 23.938 1 96.12 101 ALA A N 1
ATOM 782 C CA . ALA A 1 101 ? -2.447 13.234 25.172 1 96.12 101 ALA A CA 1
ATOM 783 C C . ALA A 1 101 ? -1.943 14.672 25.266 1 96.12 101 ALA A C 1
ATOM 785 O O . ALA A 1 101 ? -2.693 15.578 25.641 1 96.12 101 ALA A O 1
ATOM 786 N N . PHE A 1 102 ? -0.739 14.859 24.969 1 96.38 102 PHE A N 1
ATOM 787 C CA . PHE A 1 102 ? -0.133 16.188 24.984 1 96.38 102 PHE A CA 1
ATOM 788 C C . PHE A 1 102 ? -0.841 17.125 24.016 1 96.38 102 PHE A C 1
ATOM 790 O O . PHE A 1 102 ? -1.179 18.25 24.359 1 96.38 102 PHE A O 1
ATOM 797 N N . VAL A 1 103 ? -1.045 16.641 22.75 1 96.5 103 VAL A N 1
ATOM 798 C CA . VAL A 1 103 ? -1.693 17.438 21.719 1 96.5 103 VAL A CA 1
ATOM 799 C C . VAL A 1 103 ? -3.125 17.766 22.141 1 96.5 103 VAL A C 1
ATOM 801 O O . VAL A 1 103 ? -3.598 18.891 21.953 1 96.5 103 VAL A O 1
ATOM 804 N N . THR A 1 104 ? -3.822 16.828 22.734 1 95.44 104 THR A N 1
ATOM 805 C CA . THR A 1 104 ? -5.199 17.016 23.172 1 95.44 104 THR A CA 1
ATOM 806 C C . THR A 1 104 ? -5.273 18.094 24.25 1 95.44 104 THR A C 1
ATOM 808 O O . THR A 1 104 ? -6.18 18.938 24.234 1 95.44 104 THR A O 1
ATOM 811 N N . GLU A 1 105 ? -4.355 18.016 25.125 1 95.5 105 GLU A N 1
ATOM 812 C CA . GLU A 1 105 ? -4.309 19.016 26.188 1 95.5 105 GLU A CA 1
ATOM 813 C C . GLU A 1 105 ? -4.027 20.406 25.625 1 95.5 105 GLU A C 1
ATOM 815 O O . GLU A 1 105 ? -4.672 21.375 26.031 1 95.5 105 GLU A O 1
ATOM 820 N N . GLU A 1 106 ? -3.111 20.5 24.734 1 94 106 GLU A N 1
ATOM 821 C CA . GLU A 1 106 ? -2.709 21.781 24.156 1 94 106 GLU A CA 1
ATOM 822 C C . GLU A 1 106 ? -3.818 22.375 23.297 1 94 106 GLU A C 1
ATOM 824 O O . GLU A 1 106 ? -3.939 23.594 23.188 1 94 106 GLU A O 1
ATOM 829 N N . THR A 1 107 ? -4.594 21.547 22.641 1 94.06 107 THR A N 1
ATOM 830 C CA . THR A 1 107 ? -5.602 22.016 21.703 1 94.06 107 THR A CA 1
ATOM 831 C C . THR A 1 107 ? -6.992 21.984 22.344 1 94.06 107 THR A C 1
ATOM 833 O O . THR A 1 107 ? -8 22 21.625 1 94.06 107 THR A O 1
ATOM 836 N N . GLU A 1 108 ? -7.008 21.812 23.578 1 90.06 108 GLU A N 1
ATOM 837 C CA . GLU A 1 108 ? -8.289 21.703 24.281 1 90.06 108 GLU A CA 1
ATOM 838 C C . GLU A 1 108 ? -9.219 22.859 23.891 1 90.06 108 GLU A C 1
ATOM 840 O O . GLU A 1 108 ? -8.82 24.016 23.891 1 90.06 108 GLU A O 1
ATOM 845 N N . GLY A 1 109 ? -10.461 22.562 23.516 1 88 109 GLY A N 1
ATOM 846 C CA . GLY A 1 109 ? -11.469 23.547 23.172 1 88 109 GLY A CA 1
ATOM 847 C C . GLY A 1 109 ? -11.422 23.969 21.703 1 88 109 GLY A C 1
ATOM 848 O O . GLY A 1 109 ? -12.453 24.297 21.125 1 88 109 GLY A O 1
ATOM 849 N N . LYS A 1 110 ? -10.305 24.031 21.094 1 90.75 110 LYS A N 1
ATOM 850 C CA . LYS A 1 110 ? -10.172 24.547 19.734 1 90.75 110 LYS A CA 1
ATOM 851 C C . LYS A 1 110 ? -10.102 23.422 18.719 1 90.75 110 LYS A C 1
ATOM 853 O O . LYS A 1 110 ? -10.602 23.547 17.594 1 90.75 110 LYS A O 1
ATOM 858 N N . GLY A 1 111 ? -9.438 22.344 19.172 1 94.12 111 GLY A N 1
ATOM 859 C CA . GLY A 1 111 ? -9.219 21.266 18.234 1 94.12 111 GLY A CA 1
ATOM 860 C C . GLY A 1 111 ? -7.93 21.406 17.453 1 94.12 111 GLY A C 1
ATOM 861 O O . GLY A 1 111 ? -7.133 22.312 17.703 1 94.12 111 GLY A O 1
ATOM 862 N N . LEU A 1 112 ? -7.695 20.469 16.562 1 96.06 112 LEU A N 1
ATOM 863 C CA . LEU A 1 112 ? -6.496 20.453 15.734 1 96.06 112 LEU A CA 1
ATOM 864 C C . LEU A 1 112 ? -6.812 20.891 14.305 1 96.06 112 LEU A C 1
ATOM 866 O O . LEU A 1 112 ? -7.598 20.234 13.617 1 96.06 112 LEU A O 1
ATOM 870 N N . PHE A 1 113 ? -6.18 21.969 13.914 1 94.69 113 PHE A N 1
ATOM 871 C CA . PHE A 1 113 ? -6.469 22.531 12.602 1 94.69 113 PHE A CA 1
ATOM 872 C C . PHE A 1 113 ? -5.75 21.75 11.5 1 94.69 113 PHE A C 1
ATOM 874 O O . PHE A 1 113 ? -6.262 21.625 10.391 1 94.69 113 PHE A O 1
ATOM 881 N N . GLY A 1 114 ? -4.586 21.328 11.82 1 95.25 114 GLY A N 1
ATOM 882 C CA . GLY A 1 114 ? -3.84 20.625 10.781 1 95.25 114 GLY A CA 1
ATOM 883 C C . GLY A 1 114 ? -2.904 19.562 11.328 1 95.25 114 GLY A C 1
ATOM 884 O O . GLY A 1 114 ? -2.277 19.766 12.375 1 95.25 114 GLY A O 1
ATOM 885 N N . LEU A 1 115 ? -2.871 18.453 10.711 1 96.56 115 LEU A N 1
ATOM 886 C CA . LEU A 1 115 ? -1.883 17.391 10.914 1 96.56 115 LEU A CA 1
ATOM 887 C C . LEU A 1 115 ? -0.978 17.25 9.695 1 96.56 115 LEU A C 1
ATOM 889 O O . LEU A 1 115 ? -1.453 16.969 8.586 1 96.56 115 LEU A O 1
ATOM 893 N N . VAL A 1 116 ? 0.254 17.547 9.891 1 94.06 116 VAL A N 1
ATOM 894 C CA . VAL A 1 116 ? 1.23 17.422 8.812 1 94.06 116 VAL A CA 1
ATOM 895 C C . VAL A 1 116 ? 2.186 16.266 9.109 1 94.06 116 VAL A C 1
ATOM 897 O O . VAL A 1 116 ? 2.998 16.344 10.039 1 94.06 116 VAL A O 1
ATOM 900 N N . ASN A 1 117 ? 2.072 15.273 8.352 1 92.06 117 ASN A N 1
ATOM 901 C CA . ASN A 1 117 ? 2.949 14.117 8.5 1 92.06 117 ASN A CA 1
ATOM 902 C C . ASN A 1 117 ? 4.18 14.227 7.605 1 92.06 117 ASN A C 1
ATOM 904 O O . ASN A 1 117 ? 4.102 13.953 6.406 1 92.06 117 ASN A O 1
ATOM 908 N N . ALA A 1 118 ? 5.246 14.57 8.219 1 86.56 118 ALA A N 1
ATOM 909 C CA . ALA A 1 118 ? 6.496 14.719 7.48 1 86.56 118 ALA A CA 1
ATOM 910 C C . ALA A 1 118 ? 7.504 13.656 7.887 1 86.56 118 ALA A C 1
ATOM 912 O O 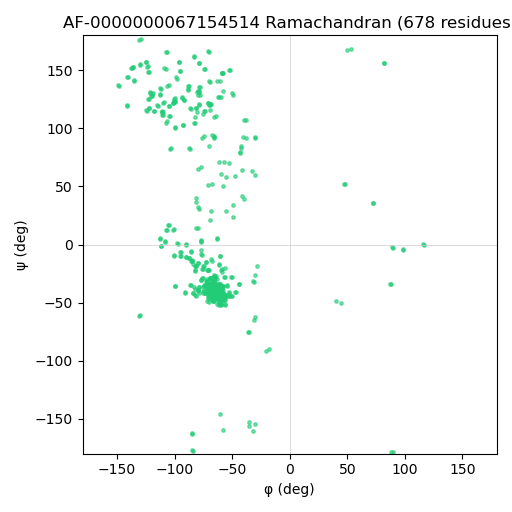. ALA A 1 118 ? 8.656 13.688 7.453 1 86.56 118 ALA A O 1
ATOM 913 N N . ALA A 1 119 ? 7.07 12.75 8.719 1 76.75 119 ALA A N 1
ATOM 914 C CA . ALA A 1 119 ? 7.969 11.703 9.195 1 76.75 119 ALA A CA 1
ATOM 915 C C . ALA A 1 119 ? 8.305 10.719 8.07 1 76.75 119 ALA A C 1
ATOM 917 O O . ALA A 1 119 ? 7.434 10.328 7.293 1 76.75 119 ALA A O 1
ATOM 918 N N . GLU A 1 120 ? 9.555 10.586 7.742 1 69.12 120 GLU A N 1
ATOM 919 C CA . GLU A 1 120 ? 10.023 9.602 6.766 1 69.12 120 GLU A CA 1
ATOM 920 C C . GLU A 1 120 ? 11.094 8.695 7.359 1 69.12 120 GLU A C 1
ATOM 922 O O . GLU A 1 120 ? 12.078 9.18 7.93 1 69.12 120 GLU A O 1
ATOM 927 N N . GLY A 1 121 ? 10.734 7.477 7.449 1 63.44 121 GLY A N 1
ATOM 928 C CA . GLY A 1 121 ? 11.773 6.562 7.902 1 63.44 121 GLY A CA 1
ATOM 929 C C . GLY A 1 121 ? 12.75 6.18 6.812 1 63.44 121 GLY A C 1
ATOM 930 O O . GLY A 1 121 ? 12.57 6.547 5.648 1 63.44 121 GLY A O 1
ATOM 931 N N . THR A 1 122 ? 14.008 5.754 7.246 1 59.56 122 THR A N 1
ATOM 932 C CA . THR A 1 122 ? 15.039 5.312 6.312 1 59.56 122 THR A CA 1
ATOM 933 C C . THR A 1 122 ? 14.805 3.863 5.898 1 59.56 122 THR A C 1
ATOM 935 O O . THR A 1 122 ? 14.414 3.031 6.719 1 59.56 122 THR A O 1
ATOM 938 N N . THR A 1 123 ? 14.578 3.668 4.609 1 62.97 123 THR A N 1
ATOM 939 C CA . THR A 1 123 ? 14.445 2.285 4.164 1 62.97 123 THR A CA 1
ATOM 940 C C . THR A 1 123 ? 15.617 1.895 3.268 1 62.97 123 THR A C 1
ATOM 942 O O . THR A 1 123 ? 16.109 2.711 2.486 1 62.97 123 THR A O 1
ATOM 945 N N . PRO A 1 124 ? 16.094 0.723 3.596 1 63.81 124 PRO A N 1
ATOM 946 C CA . PRO A 1 124 ? 17.125 0.263 2.666 1 63.81 124 PRO A CA 1
ATOM 947 C C . PRO A 1 124 ? 16.609 0.104 1.238 1 63.81 124 PRO A C 1
ATOM 949 O O . PRO A 1 124 ? 15.516 -0.414 1.031 1 63.81 124 PRO A O 1
ATOM 952 N N . ALA A 1 125 ? 17.297 0.736 0.323 1 69.06 125 ALA A N 1
ATOM 953 C CA . ALA A 1 125 ? 16.984 0.575 -1.093 1 69.06 125 ALA A CA 1
ATOM 954 C C . ALA A 1 125 ? 17.703 -0.626 -1.687 1 69.06 125 ALA A C 1
ATOM 956 O O . ALA A 1 125 ? 18.875 -0.524 -2.068 1 69.06 125 ALA A O 1
ATOM 957 N N . ALA A 1 126 ? 17.203 -1.76 -1.533 1 76.5 126 ALA A N 1
ATOM 958 C CA . ALA A 1 126 ? 17.797 -2.984 -2.059 1 76.5 126 ALA A CA 1
ATOM 959 C C . ALA A 1 126 ? 16.766 -3.809 -2.83 1 76.5 126 ALA A C 1
ATOM 961 O O . ALA A 1 126 ? 15.562 -3.629 -2.656 1 76.5 126 ALA A O 1
ATOM 962 N N . PRO A 1 127 ? 17.344 -4.598 -3.73 1 75.12 127 PRO A N 1
ATOM 963 C CA . PRO A 1 127 ? 16.406 -5.504 -4.414 1 75.12 127 PRO A CA 1
ATOM 964 C C . PRO A 1 127 ? 15.562 -6.324 -3.447 1 75.12 127 PRO A C 1
ATOM 966 O O . PRO A 1 127 ? 16.031 -6.664 -2.354 1 75.12 127 PRO A O 1
ATOM 969 N N . THR A 1 128 ? 14.43 -6.645 -3.861 1 77.12 128 THR A N 1
ATOM 970 C CA . THR A 1 128 ? 13.438 -7.293 -3.02 1 77.12 128 THR A CA 1
ATOM 971 C C . THR A 1 128 ? 13.953 -8.625 -2.492 1 77.12 128 THR A C 1
ATOM 973 O O . THR A 1 128 ? 13.664 -9.008 -1.358 1 77.12 128 THR A O 1
ATOM 976 N N . ASP A 1 129 ? 14.703 -9.297 -3.318 1 80.19 129 ASP A N 1
ATOM 977 C CA . ASP A 1 129 ? 15.141 -10.625 -2.91 1 80.19 129 ASP A CA 1
ATOM 978 C C . ASP A 1 129 ? 16.281 -10.547 -1.893 1 80.19 129 ASP A C 1
ATOM 980 O O . ASP A 1 129 ? 16.688 -11.562 -1.339 1 80.19 129 ASP A O 1
ATOM 984 N N . TRP A 1 130 ? 16.812 -9.328 -1.668 1 83.25 130 TRP A N 1
ATOM 985 C CA . TRP A 1 130 ? 17.812 -9.125 -0.624 1 83.25 130 TRP A CA 1
ATOM 986 C C . TRP A 1 130 ? 17.156 -8.898 0.729 1 83.25 130 TRP A C 1
ATOM 988 O O . TRP A 1 130 ? 17.797 -8.992 1.772 1 83.25 130 TRP A O 1
ATOM 998 N N . LEU A 1 131 ? 15.945 -8.656 0.66 1 84.25 131 LEU A N 1
ATOM 999 C CA . LEU A 1 131 ? 15.227 -8.25 1.862 1 84.25 131 LEU A CA 1
ATOM 1000 C C . LEU A 1 131 ? 14.562 -9.445 2.533 1 84.25 131 LEU A C 1
ATOM 1002 O O . LEU A 1 131 ? 14.281 -10.453 1.878 1 84.25 131 LEU A O 1
ATOM 1006 N N . ARG A 1 132 ? 14.5 -9.258 3.789 1 85 132 ARG A N 1
ATOM 1007 C CA . ARG A 1 132 ? 13.781 -10.234 4.598 1 85 132 ARG A CA 1
ATOM 1008 C C . ARG A 1 132 ? 12.453 -9.664 5.086 1 85 132 ARG A C 1
ATOM 1010 O O . ARG A 1 132 ? 12.219 -8.461 5.004 1 85 132 ARG A O 1
ATOM 1017 N N . ILE A 1 133 ? 11.641 -10.578 5.555 1 86.62 133 ILE A N 1
ATOM 1018 C CA . ILE A 1 133 ? 10.305 -10.172 5.977 1 86.62 133 ILE A CA 1
ATOM 1019 C C . ILE A 1 133 ? 10.406 -9.148 7.105 1 86.62 133 ILE A C 1
ATOM 1021 O O . ILE A 1 133 ? 9.586 -8.234 7.195 1 86.62 133 ILE A O 1
ATOM 1025 N N . ASP A 1 134 ? 11.406 -9.305 7.914 1 85.5 134 ASP A N 1
ATOM 1026 C CA . ASP A 1 134 ? 11.586 -8.383 9.031 1 85.5 134 ASP A CA 1
ATOM 1027 C C . ASP A 1 134 ? 11.828 -6.957 8.539 1 85.5 134 ASP A C 1
ATOM 1029 O O . ASP A 1 134 ? 11.422 -5.992 9.188 1 85.5 134 ASP A O 1
ATOM 1033 N N . ASP A 1 135 ? 12.469 -6.859 7.461 1 83.19 135 ASP A N 1
ATOM 1034 C CA . ASP A 1 135 ? 12.695 -5.543 6.871 1 83.19 135 ASP A CA 1
ATOM 1035 C C . ASP A 1 135 ? 11.383 -4.887 6.461 1 83.19 135 ASP A C 1
ATOM 1037 O O . ASP A 1 135 ? 11.211 -3.676 6.629 1 83.19 135 ASP A O 1
ATOM 1041 N N . PHE A 1 136 ? 10.523 -5.656 5.965 1 85.62 136 PHE A N 1
ATOM 1042 C CA . PHE A 1 136 ? 9.219 -5.141 5.559 1 85.62 136 PHE A CA 1
ATOM 1043 C C . PHE A 1 136 ? 8.383 -4.77 6.773 1 85.62 136 PHE A C 1
ATOM 1045 O O . PHE A 1 136 ? 7.691 -3.748 6.773 1 85.62 136 PHE A O 1
ATOM 1052 N N . HIS A 1 137 ? 8.508 -5.621 7.754 1 85.88 137 HIS A N 1
ATOM 1053 C CA . HIS A 1 137 ? 7.773 -5.355 8.984 1 85.88 137 HIS A CA 1
ATOM 1054 C C . HIS A 1 137 ? 8.188 -4.016 9.594 1 85.88 137 HIS A C 1
ATOM 1056 O O . HIS A 1 137 ? 7.328 -3.191 9.93 1 85.88 137 HIS A O 1
ATOM 1062 N N . SER A 1 138 ? 9.383 -3.859 9.75 1 83.56 138 SER A N 1
ATOM 1063 C CA . SER A 1 138 ? 9.906 -2.652 10.383 1 83.56 138 SER A CA 1
ATOM 1064 C C . SER A 1 138 ? 9.539 -1.406 9.578 1 83.56 138 SER A C 1
ATOM 1066 O O . SER A 1 138 ? 9.156 -0.384 10.156 1 83.56 138 SER A O 1
ATOM 1068 N N . GLU A 1 139 ? 9.609 -1.548 8.32 1 81.88 139 GLU A N 1
ATOM 1069 C CA . GLU A 1 139 ? 9.297 -0.422 7.449 1 81.88 139 GLU A CA 1
ATOM 1070 C C . GLU A 1 139 ? 7.82 -0.063 7.52 1 81.88 139 GLU A C 1
ATOM 1072 O O . GLU A 1 139 ? 7.465 1.114 7.605 1 81.88 139 GLU A O 1
ATOM 1077 N N . LEU A 1 140 ? 7.02 -1.014 7.48 1 85.56 140 LEU A N 1
ATOM 1078 C CA . LEU A 1 140 ? 5.578 -0.773 7.5 1 85.56 140 LEU A CA 1
ATOM 1079 C C . LEU A 1 140 ? 5.129 -0.278 8.875 1 85.56 140 LEU A C 1
ATOM 1081 O O . LEU A 1 140 ? 4.211 0.539 8.969 1 85.56 140 LEU A O 1
ATOM 1085 N N . GLU A 1 141 ? 5.777 -0.769 9.844 1 85.56 141 GLU A N 1
ATOM 1086 C CA . GLU A 1 141 ? 5.41 -0.376 11.203 1 85.56 141 GLU A CA 1
ATOM 1087 C C . GLU A 1 141 ? 5.664 1.109 11.438 1 85.56 141 GLU A C 1
ATOM 1089 O O . GLU A 1 141 ? 4.805 1.817 11.961 1 85.56 141 GLU A O 1
ATOM 1094 N N . VAL A 1 142 ? 6.766 1.569 11.039 1 78.44 142 VAL A N 1
ATOM 1095 C CA . VAL A 1 142 ? 7.18 2.939 11.32 1 78.44 142 VAL A CA 1
ATOM 1096 C C . VAL A 1 142 ? 6.535 3.891 10.312 1 78.44 142 VAL A C 1
ATOM 1098 O O . VAL A 1 142 ? 5.941 4.902 10.695 1 78.44 142 VAL A O 1
ATOM 1101 N N . ASN A 1 143 ? 6.543 3.504 9.086 1 81.62 143 ASN A N 1
ATOM 1102 C CA . ASN A 1 143 ? 6.211 4.457 8.031 1 81.62 143 ASN A CA 1
ATOM 1103 C C . ASN A 1 143 ? 4.738 4.371 7.641 1 81.62 143 ASN A C 1
ATOM 1105 O O . ASN A 1 143 ? 4.227 5.242 6.934 1 81.62 143 ASN A O 1
ATOM 1109 N N . LEU A 1 144 ? 4.09 3.426 8.102 1 87.81 144 LEU A N 1
ATOM 1110 C CA . LEU A 1 144 ? 2.695 3.305 7.691 1 87.81 144 LEU A CA 1
ATOM 1111 C C . LEU A 1 144 ? 1.785 3.119 8.898 1 87.81 144 LEU A C 1
ATOM 1113 O O . LEU A 1 144 ? 0.978 3.996 9.219 1 87.81 144 LEU A O 1
ATOM 1117 N N . LEU A 1 145 ? 1.991 2.068 9.641 1 90.12 145 LEU A N 1
ATOM 1118 C CA . LEU A 1 145 ? 1.078 1.737 10.734 1 90.12 145 LEU A CA 1
ATOM 1119 C C . LEU A 1 145 ? 1.152 2.783 11.844 1 90.12 145 LEU A C 1
ATOM 1121 O O . LEU A 1 145 ? 0.13 3.145 12.43 1 90.12 145 LEU A O 1
ATOM 1125 N N . GLY A 1 146 ? 2.352 3.193 12.18 1 91.31 146 GLY A N 1
ATOM 1126 C CA . GLY A 1 146 ? 2.482 4.25 13.172 1 91.31 146 GLY A CA 1
ATOM 1127 C C . GLY A 1 146 ? 1.758 5.523 12.789 1 91.31 146 GLY A C 1
ATOM 1128 O O . GLY A 1 146 ? 1.079 6.137 13.617 1 91.31 146 GLY A O 1
ATOM 1129 N N . LEU A 1 147 ? 1.89 5.883 11.586 1 90.5 147 LEU A N 1
ATOM 1130 C CA . LEU A 1 147 ? 1.233 7.086 11.086 1 90.5 147 LEU A CA 1
ATOM 1131 C C . LEU A 1 147 ? -0.281 6.91 11.062 1 90.5 147 LEU A C 1
ATOM 1133 O O . LEU A 1 147 ? -1.023 7.848 11.359 1 90.5 147 LEU A O 1
ATOM 1137 N N . ILE A 1 148 ? -0.743 5.762 10.648 1 91 148 ILE A N 1
ATOM 1138 C CA . ILE A 1 148 ? -2.174 5.473 10.633 1 91 148 ILE A CA 1
ATOM 1139 C C . ILE A 1 148 ? -2.73 5.578 12.055 1 91 148 ILE A C 1
ATOM 1141 O O . ILE A 1 148 ? -3.775 6.195 12.273 1 91 148 ILE A O 1
ATOM 1145 N N . GLU A 1 149 ? -2.039 4.992 12.961 1 93.44 149 GLU A N 1
ATOM 1146 C CA . GLU A 1 149 ? -2.479 5.039 14.352 1 93.44 149 GLU A CA 1
ATOM 1147 C C . GLU A 1 149 ? -2.555 6.477 14.859 1 93.44 149 GLU A C 1
ATOM 1149 O O . GLU A 1 149 ? -3.543 6.871 15.484 1 93.44 149 GLU A O 1
ATOM 1154 N N . LEU A 1 150 ? -1.54 7.164 14.609 1 94.5 150 LEU A N 1
ATOM 1155 C CA . LEU A 1 150 ? -1.487 8.57 15.008 1 94.5 150 LEU A CA 1
ATOM 1156 C C . LEU A 1 150 ? -2.66 9.344 14.422 1 94.5 150 LEU A C 1
ATOM 1158 O O . LEU A 1 150 ? -3.342 10.086 15.141 1 94.5 150 LEU A O 1
ATOM 1162 N N . THR A 1 151 ? -2.914 9.18 13.148 1 93.5 151 THR A N 1
ATOM 1163 C CA . THR A 1 151 ? -3.973 9.906 12.453 1 93.5 151 THR A CA 1
ATOM 1164 C C . THR A 1 151 ? -5.344 9.531 13.016 1 93.5 151 THR A C 1
ATOM 1166 O O . THR A 1 151 ? -6.18 10.406 13.258 1 93.5 151 THR A O 1
ATOM 1169 N N . LEU A 1 152 ? -5.551 8.289 13.242 1 91.31 152 LEU A N 1
ATOM 1170 C CA . LEU A 1 152 ? -6.832 7.828 13.758 1 91.31 152 LEU A CA 1
ATOM 1171 C C . LEU A 1 152 ? -7.117 8.43 15.125 1 91.31 152 LEU A C 1
ATOM 1173 O O . LEU A 1 152 ? -8.242 8.844 15.406 1 91.31 152 LEU A O 1
ATOM 1177 N N . LYS A 1 153 ? -6.145 8.484 15.938 1 92.75 153 LYS A N 1
ATOM 1178 C CA . LYS A 1 153 ? -6.312 8.984 17.297 1 92.75 153 LYS A CA 1
ATOM 1179 C C . LYS A 1 153 ? -6.508 10.492 17.312 1 92.75 153 LYS A C 1
ATOM 1181 O O . LYS A 1 153 ? -7.082 11.047 18.25 1 92.75 153 LYS A O 1
ATOM 1186 N N . LEU A 1 154 ? -6.078 11.141 16.281 1 95.31 154 LEU A N 1
ATOM 1187 C CA . LEU A 1 154 ? -6.195 12.594 16.203 1 95.31 154 LEU A CA 1
ATOM 1188 C C . LEU A 1 154 ? -7.461 13.008 15.461 1 95.31 154 LEU A C 1
ATOM 1190 O O . LEU A 1 154 ? -7.797 14.188 15.406 1 95.31 154 LEU A O 1
ATOM 1194 N N . LEU A 1 155 ? -8.164 12.047 14.906 1 92.06 155 LEU A N 1
ATOM 1195 C CA . LEU A 1 155 ? -9.305 12.328 14.039 1 92.06 155 LEU A CA 1
ATOM 1196 C C . LEU A 1 155 ? -10.375 13.117 14.789 1 92.06 155 LEU A C 1
ATOM 1198 O O . LEU A 1 155 ? -10.938 14.078 14.258 1 92.06 155 LEU A O 1
ATOM 1202 N N . PRO A 1 156 ? -10.648 12.781 16.047 1 90.25 156 PRO A N 1
ATOM 1203 C CA . PRO A 1 156 ? -11.664 13.562 16.75 1 90.25 156 PRO A CA 1
ATOM 1204 C C . PRO A 1 156 ? -11.297 15.039 16.875 1 90.25 156 PRO A C 1
ATOM 1206 O O . PRO A 1 156 ? -12.156 15.906 16.75 1 90.25 156 PRO A O 1
ATOM 1209 N N . LEU A 1 157 ? -10.07 15.289 17.125 1 94 157 LEU A N 1
ATOM 1210 C CA . LEU A 1 157 ? -9.609 16.672 17.234 1 94 157 LEU A CA 1
ATOM 1211 C C . LEU A 1 157 ? -9.672 17.375 15.883 1 94 157 LEU A C 1
ATOM 1213 O O . LEU A 1 157 ? -10.016 18.562 15.812 1 94 157 LEU A O 1
ATOM 1217 N N . LEU A 1 158 ? -9.383 16.656 14.859 1 94.25 158 LEU A N 1
ATOM 1218 C CA . LEU A 1 158 ? -9.414 17.203 13.508 1 94.25 158 LEU A CA 1
ATOM 1219 C C . LEU A 1 158 ? -10.844 17.5 13.078 1 94.25 158 LEU A C 1
ATOM 1221 O O . LEU A 1 158 ? -11.102 18.5 12.398 1 94.25 158 LEU A O 1
ATOM 1225 N N . LYS A 1 159 ? -11.719 16.656 13.438 1 89.19 159 LYS A N 1
ATOM 1226 C CA . LYS A 1 159 ? -13.125 16.859 13.117 1 89.19 159 LYS A CA 1
ATOM 1227 C C . LYS A 1 159 ? -13.672 18.094 13.82 1 89.19 159 LYS A C 1
ATOM 1229 O O . LYS A 1 159 ? -14.43 18.875 13.234 1 89.19 159 LYS A O 1
ATOM 1234 N N . LYS A 1 160 ? -13.266 18.203 15.039 1 90.06 160 LYS A N 1
ATOM 1235 C CA . LYS A 1 160 ? -13.727 19.344 15.836 1 90.06 160 LYS A CA 1
ATOM 1236 C C . LYS A 1 160 ? -13.328 20.672 15.188 1 90.06 160 LYS A C 1
ATOM 1238 O O . LYS A 1 160 ? -14.117 21.609 15.164 1 90.06 160 LYS A O 1
ATOM 1243 N N . ALA A 1 161 ? -12.188 20.734 14.625 1 92.19 161 ALA A N 1
ATOM 1244 C CA . ALA A 1 161 ? -11.672 21.984 14.039 1 92.19 161 ALA A CA 1
ATOM 1245 C C . ALA A 1 161 ? -11.914 22.016 12.539 1 92.19 161 ALA A C 1
ATOM 1247 O O . ALA A 1 161 ? -11.523 22.984 11.867 1 92.19 161 ALA A O 1
ATOM 1248 N N . LYS A 1 162 ? -12.547 20.984 12.016 1 89.44 162 LYS A N 1
ATOM 1249 C CA . LYS A 1 162 ? -12.664 20.875 10.562 1 89.44 162 LYS A CA 1
ATOM 1250 C C . LYS A 1 162 ? -11.32 21.125 9.883 1 89.44 162 LYS A C 1
ATOM 1252 O O . LYS A 1 162 ? -11.219 21.953 8.977 1 89.44 162 LYS A O 1
ATOM 1257 N N . GLY A 1 163 ? -10.461 20.359 10.422 1 91.81 163 GLY A N 1
ATOM 1258 C CA . GLY A 1 163 ? -9.062 20.578 10.078 1 91.81 163 GLY A CA 1
ATOM 1259 C C . GLY A 1 163 ? -8.648 19.875 8.797 1 91.81 163 GLY A C 1
ATOM 1260 O O . GLY A 1 163 ? -9.484 19.609 7.93 1 91.81 163 GLY A O 1
ATOM 1261 N N . ARG A 1 164 ? -7.23 19.766 8.68 1 90.94 164 ARG A N 1
ATOM 1262 C CA . ARG A 1 164 ? -6.633 19.188 7.477 1 90.94 164 ARG A CA 1
ATOM 1263 C C . ARG A 1 164 ? -5.527 18.203 7.832 1 90.94 164 ARG A C 1
ATOM 1265 O O . ARG A 1 164 ? -4.809 18.391 8.812 1 90.94 164 ARG A O 1
ATOM 1272 N N . VAL A 1 165 ? -5.559 17.203 7.043 1 91 165 VAL A N 1
ATOM 1273 C CA . VAL A 1 165 ? -4.457 16.25 7.137 1 91 165 VAL A CA 1
ATOM 1274 C C . VAL A 1 165 ? -3.582 16.344 5.887 1 91 165 VAL A C 1
ATOM 1276 O O . VAL A 1 165 ? -4.074 16.219 4.766 1 91 165 VAL A O 1
ATOM 1279 N N . VAL A 1 166 ? -2.322 16.625 6.094 1 87.19 166 VAL A N 1
ATOM 1280 C CA . VAL A 1 166 ? -1.372 16.703 4.992 1 87.19 166 VAL A CA 1
ATOM 1281 C C . VAL A 1 166 ? -0.29 15.641 5.16 1 87.19 166 VAL A C 1
ATOM 1283 O O . VAL A 1 166 ? 0.48 15.672 6.121 1 87.19 166 VAL A O 1
ATOM 1286 N N . ASN A 1 167 ? -0.289 14.742 4.242 1 85.69 167 ASN A N 1
ATOM 1287 C CA . ASN A 1 167 ? 0.74 13.711 4.23 1 85.69 167 ASN A CA 1
ATOM 1288 C C . ASN A 1 167 ? 1.828 14.016 3.205 1 85.69 167 ASN A C 1
ATOM 1290 O O . ASN A 1 167 ? 1.542 14.148 2.014 1 85.69 167 ASN A O 1
ATOM 1294 N N . LEU A 1 168 ? 3.047 14.102 3.721 1 80 168 LEU A N 1
ATOM 1295 C CA . LEU A 1 168 ? 4.176 14.344 2.826 1 80 168 LEU A CA 1
ATOM 1296 C C . LEU A 1 168 ? 4.793 13.023 2.365 1 80 168 LEU A C 1
ATOM 1298 O O . LEU A 1 168 ? 5.074 12.148 3.186 1 80 168 LEU A O 1
ATOM 1302 N N . ILE A 1 169 ? 4.863 12.859 1.088 1 69.75 169 ILE A N 1
ATOM 1303 C CA . ILE A 1 169 ? 5.441 11.641 0.53 1 69.75 169 ILE A CA 1
ATOM 1304 C C . ILE A 1 169 ? 6.633 11.992 -0.36 1 69.75 169 ILE A C 1
ATOM 1306 O O . ILE A 1 169 ? 6.562 12.938 -1.154 1 69.75 169 ILE A O 1
ATOM 1310 N N . ASN A 1 170 ? 7.703 11.305 -0.106 1 63.25 170 ASN A N 1
ATOM 1311 C CA . ASN A 1 170 ? 8.875 11.508 -0.944 1 63.25 170 ASN A CA 1
ATOM 1312 C C . ASN A 1 170 ? 8.75 10.781 -2.279 1 63.25 170 ASN A C 1
ATOM 1314 O O . ASN A 1 170 ? 8.344 9.617 -2.32 1 63.25 170 ASN A O 1
ATOM 1318 N N . ALA A 1 171 ? 8.969 11.469 -3.271 1 52.53 171 ALA A N 1
ATOM 1319 C CA . ALA A 1 171 ? 8.859 10.906 -4.613 1 52.53 171 ALA A CA 1
ATOM 1320 C C . ALA A 1 171 ? 9.844 9.758 -4.816 1 52.53 171 ALA A C 1
ATOM 1322 O O . ALA A 1 171 ? 9.672 8.93 -5.711 1 52.53 171 ALA A O 1
ATOM 1323 N N . LYS A 1 172 ? 10.867 9.711 -3.895 1 54.94 172 LYS A N 1
ATOM 1324 C CA . LYS A 1 172 ? 11.836 8.617 -3.992 1 54.94 172 LYS A CA 1
ATOM 1325 C C . LYS A 1 172 ? 11.148 7.262 -3.91 1 54.94 172 LYS A C 1
ATOM 1327 O O . LYS A 1 172 ? 11.609 6.285 -4.5 1 54.94 172 LYS A O 1
ATOM 1332 N N . GLY A 1 173 ? 10.156 7.336 -3.088 1 49.34 173 GLY A N 1
ATOM 1333 C CA . GLY A 1 173 ? 9.516 6.074 -2.758 1 49.34 173 GLY A CA 1
ATOM 1334 C C . GLY A 1 173 ? 8.922 5.371 -3.965 1 49.34 173 GLY A C 1
ATOM 1335 O O . GLY A 1 173 ? 8.641 4.172 -3.918 1 49.34 173 GLY A O 1
ATOM 1336 N N . PHE A 1 174 ? 8.953 6.203 -4.988 1 43.94 174 PHE A N 1
ATOM 1337 C CA . PHE A 1 174 ? 8.32 5.598 -6.152 1 43.94 174 PHE A CA 1
ATOM 1338 C C . PHE A 1 174 ? 9.359 5.234 -7.207 1 43.94 174 PHE A C 1
ATOM 1340 O O . PHE A 1 174 ? 9.016 4.75 -8.289 1 43.94 174 PHE A O 1
ATOM 1347 N N . MET A 1 175 ? 10.539 5.531 -6.695 1 46.06 175 MET A N 1
ATOM 1348 C CA . MET A 1 175 ? 11.609 5.207 -7.629 1 46.06 175 MET A CA 1
ATOM 1349 C C . MET A 1 175 ? 11.898 3.709 -7.629 1 46.06 175 MET A C 1
ATOM 1351 O O . MET A 1 175 ? 11.734 3.041 -6.609 1 46.06 175 MET A O 1
ATOM 1355 N N . ALA A 1 176 ? 12.023 3.301 -8.82 1 45.53 176 ALA A N 1
ATOM 1356 C CA . ALA A 1 176 ? 12.266 1.879 -9.055 1 45.53 176 ALA A CA 1
ATOM 1357 C C . ALA A 1 176 ? 13.422 1.373 -8.195 1 45.53 176 ALA A C 1
ATOM 1359 O O . ALA A 1 176 ? 13.438 0.209 -7.789 1 45.53 176 ALA A O 1
ATOM 1360 N N . PHE A 1 177 ? 14.406 2.395 -7.859 1 44.84 177 PHE A N 1
ATOM 1361 C CA . PHE A 1 177 ? 15.617 1.898 -7.219 1 44.84 177 PHE A CA 1
ATOM 1362 C C . PHE A 1 177 ? 15.438 1.817 -5.707 1 44.84 177 PHE A C 1
ATOM 1364 O O . PHE A 1 177 ? 16.344 1.406 -4.988 1 44.84 177 PHE A O 1
ATOM 1371 N N . VAL A 1 178 ? 14.32 2.449 -5.246 1 51.09 178 VAL A N 1
ATOM 1372 C CA . VAL A 1 178 ? 14.289 2.611 -3.797 1 51.09 178 VAL A CA 1
ATOM 1373 C C . VAL A 1 178 ? 13.812 1.318 -3.143 1 51.09 178 VAL A C 1
ATOM 1375 O O . VAL A 1 178 ? 14.039 1.096 -1.951 1 51.09 178 VAL A O 1
ATOM 1378 N N . GLY A 1 179 ? 14.164 0.22 -3.658 1 54.84 179 GLY A N 1
ATOM 1379 C CA . GLY A 1 179 ? 13.953 -1.07 -3.021 1 54.84 179 GLY A CA 1
ATOM 1380 C C . GLY A 1 179 ? 12.516 -1.307 -2.613 1 54.84 179 GLY A C 1
ATOM 1381 O O . GLY A 1 179 ? 11.688 -0.392 -2.668 1 54.84 179 GLY A O 1
ATOM 1382 N N . GLY A 1 180 ? 12.016 -2.477 -2.217 1 60.12 180 GLY A N 1
ATOM 1383 C CA . GLY A 1 180 ? 10.688 -3.061 -2.104 1 60.12 180 GLY A CA 1
ATOM 1384 C C . GLY A 1 180 ? 9.906 -2.537 -0.914 1 60.12 180 GLY A C 1
ATOM 1385 O O . GLY A 1 180 ? 8.711 -2.248 -1.026 1 60.12 180 GLY A O 1
ATOM 1386 N N . GLY A 1 181 ? 10.594 -2.252 0.316 1 64.5 181 GLY A N 1
ATOM 1387 C CA . GLY A 1 181 ? 9.828 -1.927 1.505 1 64.5 181 GLY A CA 1
ATOM 1388 C C . GLY A 1 181 ? 9.344 -0.49 1.528 1 64.5 181 GLY A C 1
ATOM 1389 O O . GLY A 1 181 ? 8.219 -0.214 1.953 1 64.5 181 GLY A O 1
ATOM 1390 N N . TYR A 1 182 ? 10.109 0.427 1.098 1 66.31 182 TYR A N 1
ATOM 1391 C CA . TYR A 1 182 ? 9.75 1.841 1.115 1 66.31 182 TYR A CA 1
ATOM 1392 C C . TYR A 1 182 ? 8.594 2.125 0.165 1 66.31 182 TYR A C 1
ATOM 1394 O O . TYR A 1 182 ? 7.66 2.85 0.514 1 66.31 182 TYR A O 1
ATOM 1402 N N . ASN A 1 183 ? 8.672 1.53 -0.915 1 67.44 183 ASN A N 1
ATOM 1403 C CA . ASN A 1 183 ? 7.598 1.691 -1.889 1 67.44 183 ASN A CA 1
ATOM 1404 C C . ASN A 1 183 ? 6.262 1.204 -1.336 1 67.44 183 ASN A C 1
ATOM 1406 O O . ASN A 1 183 ? 5.227 1.84 -1.551 1 67.44 183 ASN A O 1
ATOM 1410 N N . LEU A 1 184 ? 6.387 0.188 -0.644 1 75.81 184 LEU A N 1
ATOM 1411 C CA . LEU A 1 184 ? 5.176 -0.386 -0.068 1 75.81 184 LEU A CA 1
ATOM 1412 C C . LEU A 1 184 ? 4.539 0.574 0.933 1 75.81 184 LEU A C 1
ATOM 1414 O O . LEU A 1 184 ? 3.318 0.738 0.954 1 75.81 184 LEU A O 1
ATOM 1418 N N . SER A 1 185 ? 5.336 1.163 1.758 1 79.75 185 SER A N 1
ATOM 1419 C CA . SER A 1 185 ? 4.828 2.092 2.762 1 79.75 185 SER A CA 1
ATOM 1420 C C . SER A 1 185 ? 4.23 3.336 2.113 1 79.75 185 SER A C 1
ATOM 1422 O O . SER A 1 185 ? 3.207 3.85 2.568 1 79.75 185 SER A O 1
ATOM 1424 N N . LYS A 1 186 ? 4.836 3.773 1.136 1 71.62 186 LYS A N 1
ATOM 1425 C CA . LYS A 1 186 ? 4.348 4.973 0.46 1 71.62 186 LYS A CA 1
ATOM 1426 C C . LYS A 1 186 ? 3.027 4.695 -0.258 1 71.62 186 LYS A C 1
ATOM 1428 O O . LYS A 1 186 ? 2.107 5.516 -0.212 1 71.62 186 LYS A O 1
ATOM 1433 N N . TRP A 1 187 ? 3.027 3.605 -0.904 1 70.94 187 TRP A N 1
ATOM 1434 C CA . TRP A 1 187 ? 1.782 3.221 -1.56 1 70.94 187 TRP A CA 1
ATOM 1435 C C . TRP A 1 187 ? 0.67 3.016 -0.537 1 70.94 187 TRP A C 1
ATOM 1437 O O . TRP A 1 187 ? -0.484 3.371 -0.786 1 70.94 187 TRP A O 1
ATOM 1447 N N . GLY A 1 188 ? 1.063 2.455 0.496 1 77.31 188 GLY A N 1
ATOM 1448 C CA . GLY A 1 188 ? 0.106 2.303 1.58 1 77.31 188 GLY A CA 1
ATOM 1449 C C . GLY A 1 188 ? -0.405 3.627 2.117 1 77.31 188 GLY A C 1
ATOM 1450 O O . GLY A 1 188 ? -1.604 3.785 2.354 1 77.31 188 GLY A O 1
ATOM 1451 N N . MET A 1 189 ? 0.464 4.504 2.262 1 81 189 MET A N 1
ATOM 1452 C CA . MET A 1 189 ? 0.086 5.824 2.764 1 81 189 MET A CA 1
ATOM 1453 C C . MET A 1 189 ? -0.845 6.531 1.787 1 81 189 MET A C 1
ATOM 1455 O O . MET A 1 189 ? -1.784 7.215 2.201 1 81 189 MET A O 1
ATOM 1459 N N . GLU A 1 190 ? -0.531 6.414 0.633 1 71.94 190 GLU A N 1
ATOM 1460 C CA . GLU A 1 190 ? -1.392 7.008 -0.385 1 71.94 190 GLU A CA 1
ATOM 1461 C C . GLU A 1 190 ? -2.795 6.41 -0.337 1 71.94 190 GLU A C 1
ATOM 1463 O O . GLU A 1 190 ? -3.789 7.137 -0.402 1 71.94 190 GLU A O 1
ATOM 1468 N N . SER A 1 191 ? -2.814 5.164 -0.346 1 72.25 191 SER A N 1
ATOM 1469 C CA . SER A 1 191 ? -4.105 4.488 -0.285 1 72.25 191 SER A CA 1
ATOM 1470 C C . SER A 1 191 ? -4.883 4.891 0.965 1 72.25 191 SER A C 1
ATOM 1472 O O . SER A 1 191 ? -6.086 5.156 0.898 1 72.25 191 SER A O 1
ATOM 1474 N N . PHE A 1 192 ? -4.18 4.938 2.023 1 82.94 192 PHE A N 1
ATOM 1475 C CA . PHE A 1 192 ? -4.805 5.332 3.279 1 82.94 192 PHE A CA 1
ATOM 1476 C C . PHE A 1 192 ? -5.359 6.75 3.186 1 82.94 192 PHE A C 1
ATOM 1478 O O . PHE A 1 192 ? -6.473 7.016 3.643 1 82.94 192 PHE A O 1
ATOM 1485 N N . SER A 1 193 ? -4.551 7.586 2.68 1 77.31 193 SER A N 1
ATOM 1486 C CA . SER A 1 193 ? -4.973 8.977 2.539 1 77.31 193 SER A CA 1
ATOM 1487 C C . SER A 1 193 ? -6.223 9.094 1.677 1 77.31 193 SER A C 1
ATOM 1489 O O . SER A 1 193 ? -7.125 9.875 1.984 1 77.31 193 SER A O 1
ATOM 1491 N N . ASP A 1 194 ? -6.25 8.367 0.686 1 68.69 194 ASP A N 1
ATOM 1492 C CA . ASP A 1 194 ? -7.395 8.398 -0.216 1 68.69 194 ASP A CA 1
ATOM 1493 C C . ASP A 1 194 ? -8.656 7.898 0.481 1 68.69 194 ASP A C 1
ATOM 1495 O O . ASP A 1 194 ? -9.727 8.5 0.344 1 68.69 194 ASP A O 1
ATOM 1499 N N . ILE A 1 195 ? -8.523 6.867 1.113 1 70.75 195 ILE A N 1
ATOM 1500 C CA . ILE A 1 195 ? -9.672 6.281 1.802 1 70.75 195 ILE A CA 1
ATOM 1501 C C . ILE A 1 195 ? -10.133 7.219 2.914 1 70.75 195 ILE A C 1
ATOM 1503 O O . ILE A 1 195 ? -11.336 7.441 3.084 1 70.75 195 ILE A O 1
ATOM 1507 N N . LEU A 1 196 ? -9.219 7.695 3.607 1 80.31 196 LEU A N 1
ATOM 1508 C CA . LEU A 1 196 ? -9.555 8.625 4.68 1 80.31 196 LEU A CA 1
ATOM 1509 C C . LEU A 1 196 ? -10.281 9.852 4.137 1 80.31 196 LEU A C 1
ATOM 1511 O O . LEU A 1 196 ? -11.266 10.305 4.719 1 80.31 196 LEU A O 1
ATOM 1515 N N . ARG A 1 197 ? -9.719 10.367 3.104 1 73.25 197 ARG A N 1
ATOM 1516 C CA . ARG A 1 197 ? -10.336 11.539 2.488 1 73.25 197 ARG A CA 1
ATOM 1517 C C . ARG A 1 197 ? -11.805 11.281 2.168 1 73.25 197 ARG A C 1
ATOM 1519 O O . ARG A 1 197 ? -12.664 12.125 2.438 1 73.25 197 ARG A O 1
ATOM 1526 N N . ARG A 1 198 ? -12.023 10.195 1.661 1 66.06 198 ARG A N 1
ATOM 1527 C CA . ARG A 1 198 ? -13.375 9.844 1.257 1 66.06 198 ARG A CA 1
ATOM 1528 C C . ARG A 1 198 ? -14.281 9.672 2.471 1 66.06 198 ARG A C 1
ATOM 1530 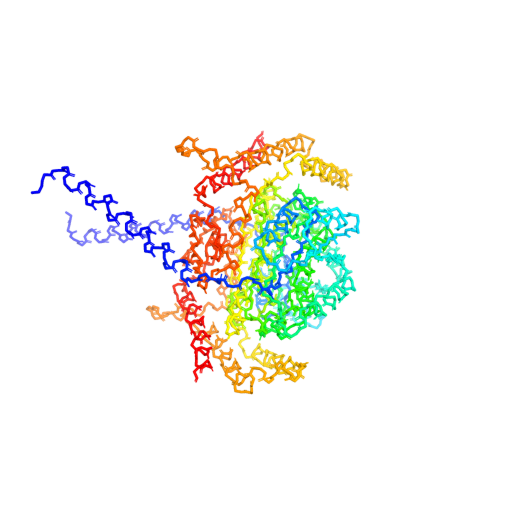O O . ARG A 1 198 ? -15.43 10.117 2.465 1 66.06 198 ARG A O 1
ATOM 1537 N N . ASP A 1 199 ? -13.812 9.102 3.432 1 71.19 199 ASP A N 1
ATOM 1538 C CA . ASP A 1 199 ? -14.625 8.734 4.59 1 71.19 199 ASP A CA 1
ATOM 1539 C C . ASP A 1 199 ? -14.906 9.953 5.469 1 71.19 199 ASP A C 1
ATOM 1541 O O . ASP A 1 199 ? -15.969 10.039 6.094 1 71.19 199 ASP A O 1
ATOM 1545 N N . ILE A 1 200 ? -13.992 10.891 5.488 1 77.56 200 ILE A N 1
ATOM 1546 C CA . ILE A 1 200 ? -14.117 11.914 6.52 1 77.56 200 ILE A CA 1
ATOM 1547 C C . ILE A 1 200 ? -14.469 13.25 5.875 1 77.56 200 ILE A C 1
ATOM 1549 O O . ILE A 1 200 ? -14.656 14.258 6.566 1 77.56 200 ILE A O 1
ATOM 1553 N N . GLN A 1 201 ? -14.562 13.266 4.648 1 68.25 201 GLN A N 1
ATOM 1554 C CA . GLN A 1 201 ? -14.852 14.508 3.938 1 68.25 201 GLN A CA 1
ATOM 1555 C C . GLN A 1 201 ? -16.156 15.133 4.438 1 68.25 201 GLN A C 1
ATOM 1557 O O . GLN A 1 201 ? -16.281 16.359 4.461 1 68.25 201 GLN A O 1
ATOM 1562 N N . HIS A 1 202 ? -16.984 14.375 4.883 1 67.56 202 HIS A N 1
ATOM 1563 C CA . HIS A 1 202 ? -18.297 14.867 5.305 1 67.56 202 HIS A CA 1
ATOM 1564 C C . HIS A 1 202 ? -18.203 15.609 6.629 1 67.56 202 HIS A C 1
ATOM 1566 O O . HIS A 1 202 ? -19.109 16.359 6.984 1 67.56 202 HIS A O 1
ATOM 1572 N N . PHE A 1 203 ? -17.234 15.438 7.324 1 78.5 203 PHE A N 1
ATOM 1573 C CA . PHE A 1 203 ? -17.031 16.125 8.594 1 78.5 203 PHE A CA 1
ATOM 1574 C C . PHE A 1 203 ? -16.266 17.438 8.375 1 78.5 203 PHE A C 1
ATOM 1576 O O . PHE A 1 203 ? -15.969 18.156 9.336 1 78.5 203 PHE A O 1
ATOM 1583 N N . GLY A 1 204 ? -15.953 17.688 7.066 1 78.12 204 GLY A N 1
ATOM 1584 C CA . GLY A 1 204 ? -15.281 18.938 6.754 1 78.12 204 GLY A CA 1
ATOM 1585 C C . GLY A 1 204 ? -13.766 18.828 6.828 1 78.12 204 GLY A C 1
ATOM 1586 O O . GLY A 1 204 ? -13.062 19.828 6.691 1 78.12 204 GLY A O 1
ATOM 1587 N N . VAL A 1 205 ? -13.344 17.672 7.199 1 86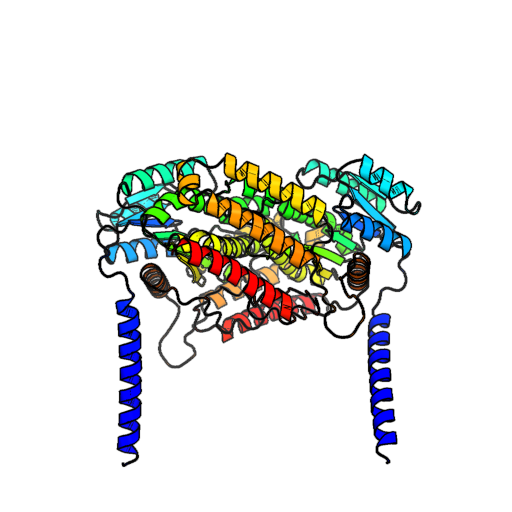.38 205 VAL A N 1
ATOM 1588 C CA . VAL A 1 205 ? -11.898 17.453 7.273 1 86.38 205 VAL A CA 1
ATOM 1589 C C . VAL A 1 205 ? -11.344 17.172 5.883 1 86.38 205 VAL A C 1
ATOM 1591 O O . VAL A 1 205 ? -11.898 16.375 5.133 1 86.38 205 VAL A O 1
ATOM 1594 N N . LYS A 1 206 ? -10.25 17.891 5.543 1 81.94 206 LYS A N 1
ATOM 1595 C CA . LYS A 1 206 ? -9.617 17.703 4.242 1 81.94 206 LYS A CA 1
ATOM 1596 C C . LYS A 1 206 ? -8.32 16.906 4.367 1 81.94 206 LYS A C 1
ATOM 1598 O O . LYS A 1 206 ? -7.562 17.109 5.324 1 81.94 206 LYS A O 1
ATOM 1603 N N . VAL A 1 207 ? -8.164 16 3.445 1 83.38 207 VAL A N 1
ATOM 1604 C CA . VAL A 1 207 ? -6.961 15.172 3.43 1 83.38 207 VAL A CA 1
ATOM 1605 C C . VAL A 1 207 ? -6.211 15.383 2.119 1 83.38 207 VAL A C 1
ATOM 1607 O O . VAL A 1 207 ? -6.805 15.336 1.04 1 83.38 207 VAL A O 1
ATOM 1610 N N . SER A 1 208 ? -4.887 15.656 2.254 1 77.44 208 SER A N 1
ATOM 1611 C CA . SER A 1 208 ? -4.078 15.891 1.062 1 77.44 208 SER A CA 1
ATOM 1612 C C . SER A 1 208 ? -2.73 15.188 1.156 1 77.44 208 SER A C 1
ATOM 1614 O O . SER A 1 208 ? -2.234 14.93 2.254 1 77.44 208 SER A O 1
ATOM 1616 N N . ILE A 1 209 ? -2.229 14.859 0.036 1 74.31 209 ILE A N 1
ATOM 1617 C CA . ILE A 1 209 ? -0.883 14.312 -0.085 1 74.31 209 ILE A CA 1
ATOM 1618 C C . ILE A 1 209 ? 0.015 15.297 -0.82 1 74.31 209 ILE A C 1
ATOM 1620 O O . ILE A 1 209 ? -0.381 15.867 -1.842 1 74.31 209 ILE A O 1
ATOM 1624 N N . VAL A 1 210 ? 1.157 15.586 -0.218 1 70.94 210 VAL A N 1
ATOM 1625 C CA . VAL A 1 210 ? 2.129 16.469 -0.86 1 70.94 210 VAL A CA 1
ATOM 1626 C C . VAL A 1 210 ? 3.395 15.672 -1.195 1 70.94 210 VAL A C 1
ATOM 1628 O O . VAL A 1 210 ? 4.004 15.062 -0.315 1 70.94 210 VAL A O 1
ATOM 1631 N N . GLY A 1 211 ? 3.678 15.633 -2.412 1 67.19 211 GLY A N 1
ATOM 1632 C CA . GLY A 1 211 ? 4.898 14.969 -2.852 1 67.19 211 GLY A CA 1
ATOM 1633 C C . GLY A 1 211 ? 6.105 15.898 -2.857 1 67.19 211 GLY A C 1
ATOM 1634 O O . GLY A 1 211 ? 5.988 17.078 -3.207 1 67.19 211 GLY A O 1
ATOM 1635 N N . HIS A 1 212 ? 7.223 15.375 -2.357 1 63.06 212 HIS A N 1
ATOM 1636 C CA . HIS A 1 212 ? 8.445 16.172 -2.387 1 63.06 212 HIS A CA 1
ATOM 1637 C C . HIS A 1 212 ? 9.633 15.328 -2.834 1 63.06 212 HIS A C 1
ATOM 1639 O O . HIS A 1 212 ? 9.578 14.102 -2.807 1 63.06 212 HIS A O 1
ATOM 1645 N N . SER A 1 213 ? 10.594 16.062 -3.424 1 57.16 213 SER A N 1
ATOM 1646 C CA . SER A 1 213 ? 11.828 15.398 -3.836 1 57.16 213 SER A CA 1
ATOM 1647 C C . SER A 1 213 ? 12.82 15.297 -2.68 1 57.16 213 SER A C 1
ATOM 1649 O O . SER A 1 213 ? 12.508 15.703 -1.557 1 57.16 213 SER A O 1
ATOM 1651 N N . PHE A 1 214 ? 14.062 14.734 -2.93 1 55.38 214 PHE A N 1
ATOM 1652 C CA . PHE A 1 214 ? 15.109 14.508 -1.937 1 55.38 214 PHE A CA 1
ATOM 1653 C C . PHE A 1 214 ? 15.781 15.82 -1.543 1 55.38 214 PHE A C 1
ATOM 1655 O O . PHE A 1 214 ? 16.078 16.656 -2.402 1 55.38 214 PHE A O 1
ATOM 1662 N N . PHE A 1 215 ? 15.656 16.234 -0.351 1 52.84 215 PHE A N 1
ATOM 1663 C CA . PHE A 1 215 ? 16.375 17.453 0.02 1 52.84 215 PHE A CA 1
ATOM 1664 C C . PHE A 1 215 ? 17.75 17.109 0.569 1 52.84 215 PHE A C 1
ATOM 1666 O O . PHE A 1 215 ? 18.672 17.938 0.531 1 52.84 215 PHE A O 1
ATOM 1673 N N . ASN A 1 216 ? 17.844 16.016 1.41 1 53.84 216 ASN A N 1
ATOM 1674 C CA . ASN A 1 216 ? 19.156 15.797 2.02 1 53.84 216 ASN A CA 1
ATOM 1675 C C . ASN A 1 216 ? 19.906 14.656 1.349 1 53.84 216 ASN A C 1
ATOM 1677 O O . ASN A 1 216 ? 19.844 13.508 1.802 1 53.84 216 ASN A O 1
ATOM 1681 N N . THR A 1 217 ? 20.609 15.016 0.132 1 51.25 217 THR A N 1
ATOM 1682 C CA . THR A 1 217 ? 21.297 14.094 -0.765 1 51.25 217 THR A CA 1
ATOM 1683 C C . THR A 1 217 ? 22.422 13.352 -0.034 1 51.25 217 THR A C 1
ATOM 1685 O O . THR A 1 217 ? 22.562 12.133 -0.171 1 51.25 217 THR A O 1
ATOM 1688 N N . GLU A 1 218 ? 23.172 14.133 0.562 1 50 218 GLU A N 1
ATOM 1689 C CA . GLU A 1 218 ? 24.453 13.57 0.976 1 50 218 GLU A CA 1
ATOM 1690 C C . GLU A 1 218 ? 24.281 12.594 2.131 1 50 218 GLU A C 1
ATOM 1692 O O . GLU A 1 218 ? 24.875 11.508 2.127 1 50 218 GLU A O 1
ATOM 1697 N N . ALA A 1 219 ? 23.547 13.008 3.162 1 48.69 219 ALA A N 1
ATOM 1698 C CA . ALA A 1 219 ? 23.391 12.156 4.34 1 48.69 219 ALA A CA 1
ATOM 1699 C C . ALA A 1 219 ? 22.625 10.891 4 1 48.69 219 ALA A C 1
ATOM 1701 O O . ALA A 1 219 ? 22.969 9.805 4.469 1 48.69 219 ALA A O 1
ATOM 1702 N N . ASN A 1 220 ? 21.797 11.039 3.033 1 57.78 220 ASN A N 1
ATOM 1703 C CA . ASN A 1 220 ? 20.953 9.898 2.691 1 57.78 220 ASN A CA 1
ATOM 1704 C C . ASN A 1 220 ? 21.688 8.906 1.797 1 57.78 220 ASN A C 1
ATOM 1706 O O . ASN A 1 220 ? 21.484 7.699 1.912 1 57.78 220 ASN A O 1
ATOM 1710 N N . SER A 1 221 ? 22.641 9.555 1.203 1 61.34 221 SER A N 1
ATOM 1711 C CA . SER A 1 221 ? 23.406 8.68 0.32 1 61.34 221 SER A CA 1
ATOM 1712 C C . SER A 1 221 ? 24.328 7.762 1.115 1 61.34 221 SER A C 1
ATOM 1714 O O . SER A 1 221 ? 24.453 6.578 0.797 1 61.34 221 SER A O 1
ATOM 1716 N N . GLY A 1 222 ? 24.891 8.406 2.154 1 63.19 222 GLY A N 1
ATOM 1717 C CA . GLY A 1 222 ? 25.781 7.602 2.988 1 63.19 222 GLY A CA 1
ATOM 1718 C C . GLY A 1 222 ? 25.047 6.5 3.734 1 63.19 222 GLY A C 1
ATOM 1719 O O . GLY A 1 222 ? 25.5 5.359 3.785 1 63.19 222 GLY A O 1
ATOM 1720 N N . ILE A 1 223 ? 23.984 6.824 4.219 1 67.62 223 ILE A N 1
ATOM 1721 C CA . ILE A 1 223 ? 23.188 5.863 4.977 1 67.62 223 ILE A CA 1
ATOM 1722 C C . ILE A 1 223 ? 22.672 4.766 4.043 1 67.62 223 ILE A C 1
ATOM 1724 O O . ILE A 1 223 ? 22.734 3.582 4.383 1 67.62 223 ILE A O 1
ATOM 1728 N N . MET A 1 224 ? 22.344 5.172 2.961 1 71.12 224 MET A N 1
ATOM 1729 C CA . MET A 1 224 ? 21.828 4.207 1.999 1 71.12 224 MET A CA 1
ATOM 1730 C C . MET A 1 224 ? 22.906 3.232 1.561 1 71.12 224 MET A C 1
ATOM 1732 O O . MET A 1 224 ? 22.656 2.037 1.409 1 71.12 224 MET A O 1
ATOM 1736 N N . GLU A 1 225 ? 24.062 3.852 1.409 1 74.12 225 GLU A N 1
ATOM 1737 C CA . GLU A 1 225 ? 25.172 3.008 0.981 1 74.12 225 GLU A CA 1
ATOM 1738 C C . GLU A 1 225 ? 25.562 2.008 2.068 1 74.12 225 GLU A C 1
ATOM 1740 O O . GLU A 1 225 ? 25.859 0.85 1.773 1 74.12 225 GLU A O 1
ATOM 1745 N N . ARG A 1 226 ? 25.547 2.52 3.186 1 76.31 226 ARG A N 1
ATOM 1746 C CA . ARG A 1 226 ? 25.859 1.639 4.305 1 76.31 226 ARG A CA 1
ATOM 1747 C C . ARG A 1 226 ? 24.828 0.533 4.445 1 76.31 226 ARG A C 1
ATOM 1749 O O . ARG A 1 226 ? 25.172 -0.622 4.707 1 76.31 226 ARG A O 1
ATOM 1756 N N . ASP A 1 227 ? 23.656 0.851 4.273 1 77 227 ASP A N 1
ATOM 1757 C CA . ASP A 1 227 ? 22.578 -0.129 4.387 1 77 227 ASP A CA 1
ATOM 1758 C C . ASP A 1 227 ? 22.656 -1.169 3.271 1 77 227 ASP A C 1
ATOM 1760 O O . ASP A 1 227 ? 22.438 -2.357 3.506 1 77 227 ASP A O 1
ATOM 1764 N N . LEU A 1 228 ? 22.984 -0.668 2.143 1 79.19 228 LEU A N 1
ATOM 1765 C CA . LEU A 1 228 ? 23.109 -1.583 1.014 1 79.19 228 LEU A CA 1
ATOM 1766 C C . LEU A 1 228 ? 24.234 -2.58 1.246 1 79.19 228 LEU A C 1
ATOM 1768 O O . LEU A 1 228 ? 24.094 -3.768 0.943 1 79.19 228 LEU A O 1
ATOM 1772 N N . LEU A 1 229 ? 25.328 -2.033 1.752 1 83.5 229 LEU A N 1
ATOM 1773 C CA . LEU A 1 229 ? 26.469 -2.896 2.037 1 83.5 229 LEU A CA 1
ATOM 1774 C C . LEU A 1 229 ? 26.125 -3.916 3.117 1 83.5 229 LEU A C 1
ATOM 1776 O O . LEU A 1 229 ? 26.531 -5.078 3.029 1 83.5 229 LEU A O 1
ATOM 1780 N N . ARG A 1 230 ? 25.438 -3.467 4.082 1 84.56 230 ARG A N 1
ATOM 1781 C CA . ARG A 1 230 ? 25.016 -4.363 5.148 1 84.56 230 ARG A CA 1
ATOM 1782 C C . ARG A 1 230 ? 24.125 -5.48 4.602 1 84.56 230 ARG A C 1
ATOM 1784 O O . ARG A 1 230 ? 24.297 -6.648 4.953 1 84.56 230 ARG A O 1
ATOM 1791 N N . LEU A 1 231 ? 23.25 -5.164 3.762 1 84.06 231 LEU A N 1
ATOM 1792 C CA . LEU A 1 231 ? 22.344 -6.145 3.184 1 84.06 231 LEU A CA 1
ATOM 1793 C C . LEU A 1 231 ? 23.094 -7.113 2.275 1 84.06 231 LEU A C 1
ATOM 1795 O O . LEU A 1 231 ? 22.812 -8.312 2.275 1 84.06 231 LEU A O 1
ATOM 1799 N N . TRP A 1 232 ? 24.016 -6.562 1.547 1 85.88 232 TRP A N 1
ATOM 1800 C CA . TRP A 1 232 ? 24.828 -7.387 0.655 1 85.88 232 TRP A CA 1
ATOM 1801 C C . TRP A 1 232 ? 25.625 -8.422 1.442 1 85.88 232 TRP A C 1
ATOM 1803 O O . TRP A 1 232 ? 25.688 -9.594 1.058 1 85.88 232 TRP A O 1
ATOM 1813 N N . ASN A 1 233 ? 26.109 -7.98 2.551 1 87.25 233 ASN A N 1
ATOM 1814 C CA . ASN A 1 233 ? 26.938 -8.859 3.359 1 87.25 233 ASN A CA 1
ATOM 1815 C C . ASN A 1 233 ? 26.109 -9.898 4.102 1 87.25 233 ASN A C 1
ATOM 1817 O O . ASN A 1 233 ? 26.641 -10.938 4.508 1 87.25 233 ASN A O 1
ATOM 1821 N N . ARG A 1 234 ? 24.906 -9.625 4.254 1 85.81 234 ARG A N 1
ATOM 1822 C CA . ARG A 1 234 ? 24.016 -10.531 4.969 1 85.81 234 ARG A CA 1
ATOM 1823 C C . ARG A 1 234 ? 23.469 -11.602 4.035 1 85.81 234 ARG A C 1
ATOM 1825 O O . ARG A 1 234 ? 22.922 -12.617 4.492 1 85.81 234 ARG A O 1
ATOM 1832 N N . LEU A 1 235 ? 23.594 -11.453 2.76 1 85.56 235 LEU A N 1
ATOM 1833 C CA . LEU A 1 235 ? 23.031 -12.383 1.791 1 85.56 235 LEU A CA 1
ATOM 1834 C C . LEU A 1 235 ? 23.75 -13.727 1.829 1 85.56 235 LEU A C 1
ATOM 1836 O O . LEU A 1 235 ? 24.969 -13.773 2.014 1 85.56 235 LEU A O 1
ATOM 1840 N N . PRO A 1 236 ? 22.922 -14.75 1.703 1 82.44 236 PRO A N 1
ATOM 1841 C CA . PRO A 1 236 ? 23.578 -16.031 1.502 1 82.44 236 PRO A CA 1
ATOM 1842 C C . PRO A 1 236 ? 24.469 -16.062 0.261 1 82.44 236 PRO A C 1
ATOM 1844 O O . PRO A 1 236 ? 24.188 -15.359 -0.715 1 82.44 236 PRO A O 1
ATOM 1847 N N . ASN A 1 237 ? 25.516 -16.828 0.369 1 83 237 ASN A N 1
ATOM 1848 C CA . ASN A 1 237 ? 26.5 -16.891 -0.705 1 83 237 ASN A CA 1
ATOM 1849 C C . ASN A 1 237 ? 25.859 -17.25 -2.041 1 83 237 ASN A C 1
ATOM 1851 O O . ASN A 1 237 ? 26.234 -16.719 -3.084 1 83 237 ASN A O 1
ATOM 1855 N N . GLU A 1 238 ? 24.875 -18.062 -1.967 1 79.06 238 GLU A N 1
ATOM 1856 C CA . GLU A 1 238 ? 24.203 -18.5 -3.195 1 79.06 238 GLU A CA 1
ATOM 1857 C C . GLU A 1 238 ? 23.562 -17.312 -3.922 1 79.06 238 GLU A C 1
ATOM 1859 O O . GLU A 1 238 ? 23.688 -17.188 -5.141 1 79.06 238 GLU A O 1
ATOM 1864 N N . ILE A 1 239 ? 22.969 -16.5 -3.191 1 78.81 239 ILE A N 1
ATOM 1865 C CA . ILE A 1 239 ? 22.312 -15.336 -3.779 1 78.81 239 ILE A CA 1
ATOM 1866 C C . ILE A 1 239 ? 23.359 -14.32 -4.223 1 78.81 239 ILE A C 1
ATOM 1868 O O . ILE A 1 239 ? 23.25 -13.734 -5.305 1 78.81 239 ILE A O 1
ATOM 1872 N N . ARG A 1 240 ? 24.344 -14.133 -3.402 1 81.75 240 ARG A N 1
ATOM 1873 C CA . ARG A 1 240 ? 25.391 -13.18 -3.736 1 81.75 240 ARG A CA 1
ATOM 1874 C C . ARG A 1 240 ? 26.094 -13.562 -5.043 1 81.75 240 ARG A C 1
ATOM 1876 O O . ARG A 1 240 ? 26.375 -12.703 -5.875 1 81.75 240 ARG A O 1
ATOM 1883 N N . ASP A 1 241 ? 26.25 -14.844 -5.156 1 80 241 ASP A N 1
ATOM 1884 C CA . ASP A 1 241 ? 26.922 -15.336 -6.355 1 80 241 ASP A CA 1
ATOM 1885 C C . ASP A 1 241 ? 26.016 -15.188 -7.582 1 80 241 ASP A C 1
ATOM 1887 O O . ASP A 1 241 ? 26.516 -14.969 -8.695 1 80 241 ASP A O 1
ATOM 1891 N N . SER A 1 242 ? 24.797 -15.359 -7.309 1 76.19 242 SER A N 1
ATOM 1892 C CA . SER A 1 242 ? 23.875 -15.227 -8.43 1 76.19 242 SER A CA 1
ATOM 1893 C C . SER A 1 242 ? 23.859 -13.805 -8.977 1 76.19 242 SER A C 1
ATOM 1895 O O . SER A 1 242 ? 23.672 -13.602 -10.18 1 76.19 242 SER A O 1
ATOM 1897 N N . TYR A 1 243 ? 24.031 -12.82 -8.156 1 76.06 243 TYR A N 1
ATOM 1898 C CA . TYR A 1 243 ? 24.109 -11.43 -8.586 1 76.06 243 TYR A CA 1
ATOM 1899 C C . TYR A 1 243 ? 25.516 -11.062 -9.031 1 76.06 243 TYR A C 1
ATOM 1901 O O . TYR A 1 243 ? 25.703 -10.422 -10.062 1 76.06 243 TYR A O 1
ATOM 1909 N N . GLY A 1 244 ? 26.5 -11.508 -8.312 1 75.94 244 GLY A N 1
ATOM 1910 C CA . GLY A 1 244 ? 27.891 -11.172 -8.609 1 75.94 244 GLY A CA 1
ATOM 1911 C C . GLY A 1 244 ? 28.297 -9.82 -8.062 1 75.94 244 GLY A C 1
ATOM 1912 O O . GLY A 1 244 ? 27.469 -8.938 -7.867 1 75.94 244 GLY A O 1
ATOM 1913 N N . GLU A 1 245 ? 29.531 -9.633 -7.848 1 79.38 245 GLU A N 1
ATOM 1914 C CA . GLU A 1 245 ? 30.094 -8.398 -7.289 1 79.38 245 GLU A CA 1
ATOM 1915 C C . GLU A 1 245 ? 29.953 -7.238 -8.273 1 79.38 245 GLU A C 1
ATOM 1917 O O . GLU A 1 245 ? 29.797 -6.086 -7.855 1 79.38 245 GLU A O 1
ATOM 1922 N N . LYS A 1 246 ? 29.953 -7.555 -9.453 1 75.44 246 LYS A N 1
ATOM 1923 C CA . LYS A 1 246 ? 29.812 -6.516 -10.477 1 75.44 246 LYS A CA 1
ATOM 1924 C C . LYS A 1 246 ? 28.438 -5.871 -10.414 1 75.44 246 LYS A C 1
ATOM 1926 O O . LYS A 1 246 ? 28.312 -4.648 -10.531 1 75.44 246 LYS A O 1
ATOM 1931 N N . TYR A 1 247 ? 27.484 -6.75 -10.211 1 72.31 247 TYR A N 1
ATOM 1932 C CA . TYR A 1 247 ? 26.125 -6.227 -10.102 1 72.31 247 TYR A CA 1
ATOM 1933 C C . TYR A 1 247 ? 26 -5.273 -8.922 1 72.31 247 TYR A C 1
ATOM 1935 O O . TYR A 1 247 ? 25.391 -4.215 -9.031 1 72.31 247 TYR A O 1
ATOM 1943 N N . PHE A 1 248 ? 26.641 -5.715 -7.855 1 78.62 248 PHE A N 1
ATOM 1944 C CA . PHE A 1 248 ? 26.578 -4.895 -6.652 1 78.62 248 PHE A CA 1
ATOM 1945 C C . PHE A 1 248 ? 27.219 -3.531 -6.891 1 78.62 248 PHE A C 1
ATOM 1947 O O . PHE A 1 248 ? 26.656 -2.504 -6.504 1 78.62 248 PHE A O 1
ATOM 1954 N N . SER A 1 249 ? 28.297 -3.537 -7.539 1 77.44 249 SER A N 1
ATOM 1955 C CA . SER A 1 249 ? 29 -2.287 -7.816 1 77.44 249 SER A CA 1
ATOM 1956 C C . SER A 1 249 ? 28.188 -1.399 -8.766 1 77.44 249 SER A C 1
ATOM 1958 O O . SER A 1 249 ? 28.109 -0.185 -8.562 1 77.44 249 SER A O 1
ATOM 1960 N N . GLU A 1 250 ? 27.609 -1.988 -9.695 1 69.81 250 GLU A N 1
ATOM 1961 C CA . GLU A 1 250 ? 26.797 -1.23 -10.648 1 69.81 250 GLU A CA 1
ATOM 1962 C C . GLU A 1 250 ? 25.531 -0.696 -10 1 69.81 250 GLU A C 1
ATOM 1964 O O . GLU A 1 250 ? 25.078 0.41 -10.312 1 69.81 250 GLU A O 1
ATOM 1969 N N . TYR A 1 251 ? 25.016 -1.531 -9.172 1 71.44 251 TYR A N 1
ATOM 1970 C CA . TYR A 1 251 ? 23.812 -1.118 -8.461 1 71.44 251 TYR A CA 1
ATOM 1971 C C . TYR A 1 251 ? 24.094 0.07 -7.551 1 71.44 251 TYR A C 1
ATOM 1973 O O . TYR A 1 251 ? 23.297 1.005 -7.473 1 71.44 251 TYR A O 1
ATOM 1981 N N . ARG A 1 252 ? 25.172 0.002 -6.926 1 73.81 252 ARG A N 1
ATOM 1982 C CA . ARG A 1 252 ? 25.594 1.082 -6.039 1 73.81 252 ARG A CA 1
ATOM 1983 C C . ARG A 1 252 ? 25.797 2.379 -6.812 1 73.81 252 ARG A C 1
ATOM 1985 O O . ARG A 1 252 ? 25.391 3.449 -6.363 1 73.81 252 ARG A O 1
ATOM 1992 N N . LYS A 1 253 ? 26.406 2.238 -7.895 1 69.75 253 LYS A N 1
ATOM 1993 C CA . LYS A 1 253 ? 26.656 3.406 -8.734 1 69.75 253 LYS A CA 1
ATOM 1994 C C . LYS A 1 253 ? 25.359 3.988 -9.273 1 69.75 253 LYS A C 1
ATOM 1996 O O . LYS A 1 253 ? 25.188 5.207 -9.312 1 69.75 253 LYS A O 1
ATOM 2001 N N . ALA A 1 254 ? 24.531 3.094 -9.688 1 64.56 254 ALA A N 1
ATOM 2002 C CA . ALA A 1 254 ? 23.234 3.531 -10.227 1 64.56 254 ALA A CA 1
ATOM 2003 C C . ALA A 1 254 ? 22.422 4.238 -9.156 1 64.56 254 ALA A C 1
ATOM 2005 O O . ALA A 1 254 ? 21.734 5.23 -9.445 1 64.56 254 ALA A O 1
ATOM 2006 N N . GLN A 1 255 ? 22.453 3.654 -7.996 1 68.12 255 GLN A N 1
ATOM 2007 C CA . GLN A 1 255 ? 21.719 4.262 -6.895 1 68.12 255 GLN A CA 1
ATOM 2008 C C . GLN A 1 255 ? 22.25 5.656 -6.578 1 68.12 255 GLN A C 1
ATOM 2010 O O . GLN A 1 255 ? 21.469 6.59 -6.367 1 68.12 255 GLN A O 1
ATOM 2015 N N . ARG A 1 256 ? 23.531 5.773 -6.566 1 67.69 256 ARG A N 1
ATOM 2016 C CA . ARG A 1 256 ? 24.156 7.062 -6.289 1 67.69 256 ARG A CA 1
ATOM 2017 C C . ARG A 1 256 ? 23.797 8.086 -7.367 1 67.69 256 ARG A C 1
ATOM 2019 O O . ARG A 1 256 ? 23.516 9.242 -7.059 1 67.69 256 ARG A O 1
ATOM 2026 N N . SER A 1 257 ? 23.859 7.613 -8.523 1 63.47 257 SER A N 1
ATOM 2027 C CA . SER A 1 257 ? 23.547 8.5 -9.641 1 63.47 257 SER A CA 1
ATOM 2028 C C . SER A 1 257 ? 22.094 8.93 -9.625 1 63.47 257 SER A C 1
ATOM 2030 O O . SER A 1 257 ? 21.781 10.078 -9.945 1 63.47 257 SER A O 1
ATOM 2032 N N . SER A 1 258 ? 21.266 7.969 -9.312 1 60.28 258 SER A N 1
ATOM 2033 C CA . SER A 1 258 ? 19.828 8.273 -9.281 1 60.28 258 SER A CA 1
ATOM 2034 C C . SER A 1 258 ? 19.5 9.273 -8.18 1 60.28 258 SER A C 1
ATOM 2036 O O . SER A 1 258 ? 18.703 10.188 -8.375 1 60.28 258 SER A O 1
ATOM 2038 N N . VAL A 1 259 ? 20.094 9.07 -7.043 1 61.88 259 VAL A N 1
ATOM 2039 C CA . VAL A 1 259 ? 19.875 9.977 -5.926 1 61.88 259 VAL A CA 1
ATOM 2040 C C . VAL A 1 259 ? 20.375 11.375 -6.293 1 61.88 259 VAL A C 1
ATOM 2042 O O . VAL A 1 259 ? 19.719 12.375 -6 1 61.88 259 VAL A O 1
ATOM 2045 N N . LYS A 1 260 ? 21.531 11.414 -6.934 1 61.16 260 LYS A N 1
ATOM 2046 C CA . LYS A 1 260 ? 22.094 12.695 -7.34 1 61.16 260 LYS A CA 1
ATOM 2047 C C . LYS A 1 260 ? 21.203 13.398 -8.352 1 61.16 260 LYS A C 1
ATOM 2049 O O . LYS A 1 260 ? 21.031 14.617 -8.297 1 61.16 260 LYS A O 1
ATOM 2054 N N . ARG A 1 261 ? 20.688 12.625 -9.242 1 56.31 261 ARG A N 1
ATOM 2055 C CA . ARG A 1 261 ? 19.828 13.188 -10.273 1 56.31 261 ARG A CA 1
ATOM 2056 C C . ARG A 1 261 ? 18.531 13.727 -9.672 1 56.31 261 ARG A C 1
ATOM 2058 O O . ARG A 1 261 ? 18.031 14.773 -10.094 1 56.31 261 ARG A O 1
ATOM 2065 N N . LEU A 1 262 ? 18.062 12.969 -8.844 1 54.31 262 LEU A N 1
ATOM 2066 C CA . LEU A 1 262 ? 16.781 13.359 -8.25 1 54.31 262 LEU A CA 1
ATOM 2067 C C . LEU A 1 262 ? 16.969 14.555 -7.32 1 54.31 262 LEU A C 1
ATOM 2069 O O . LEU A 1 262 ? 16.062 15.375 -7.18 1 54.31 262 LEU A O 1
ATOM 2073 N N . CYS A 1 263 ? 18.094 14.508 -6.688 1 54.94 263 CYS A N 1
ATOM 2074 C CA . CYS A 1 263 ? 18.359 15.641 -5.809 1 54.94 263 CYS A CA 1
ATOM 2075 C C . CYS A 1 263 ? 18.672 16.891 -6.621 1 54.94 263 CYS A C 1
ATOM 2077 O O . CYS A 1 263 ? 18.359 18 -6.188 1 54.94 263 CYS A O 1
ATOM 2079 N N . ASN A 1 264 ? 19.438 16.625 -7.828 1 48 264 ASN A N 1
ATOM 2080 C CA . ASN A 1 264 ? 19.828 17.766 -8.656 1 48 264 ASN A CA 1
ATOM 2081 C C . ASN A 1 264 ? 18.688 18.172 -9.602 1 48 264 ASN A C 1
ATOM 2083 O O . ASN A 1 264 ? 18.812 19.156 -10.328 1 48 264 ASN A O 1
ATOM 2087 N N . SER A 1 265 ? 17.953 17.391 -10.125 1 42.56 265 SER A N 1
ATOM 2088 C CA . SER A 1 265 ? 16.953 17.75 -11.117 1 42.56 265 SER A CA 1
ATOM 2089 C C . SER A 1 265 ? 16.25 19.047 -10.75 1 42.56 265 SER A C 1
ATOM 2091 O O . SER A 1 265 ? 15.672 19.172 -9.672 1 42.56 265 SER A O 1
ATOM 2093 N N . ASP A 1 266 ? 16.844 20.094 -11.305 1 35.56 266 ASP A N 1
ATOM 2094 C CA . ASP A 1 266 ? 16.312 21.422 -11.609 1 35.56 266 ASP A CA 1
ATOM 2095 C C . ASP A 1 266 ? 14.922 21.328 -12.227 1 35.56 266 ASP A C 1
ATOM 2097 O O . ASP A 1 266 ? 14.766 20.812 -13.328 1 35.56 266 ASP A O 1
ATOM 2101 N N . ILE A 1 267 ? 13.953 21.156 -11.734 1 34.34 267 ILE A N 1
ATOM 2102 C CA . ILE A 1 267 ? 12.672 21.453 -12.367 1 34.34 267 ILE A CA 1
ATOM 2103 C C . ILE A 1 267 ? 12.852 22.625 -13.336 1 34.34 267 ILE A C 1
ATOM 2105 O O . ILE A 1 267 ? 11.938 22.953 -14.094 1 34.34 267 ILE A O 1
ATOM 2109 N N . SER A 1 268 ? 13.836 23.516 -13.117 1 28.69 268 SER A N 1
ATOM 2110 C CA . SER A 1 268 ? 13.945 24.781 -13.82 1 28.69 268 SER A CA 1
ATOM 2111 C C . SER A 1 268 ? 14.484 24.594 -15.234 1 28.69 268 SER A C 1
ATOM 2113 O O . SER A 1 268 ? 14.859 25.562 -15.898 1 28.69 268 SER A O 1
ATOM 2115 N N . LYS A 1 269 ? 14.742 23.422 -15.789 1 34.53 269 LYS A N 1
ATOM 2116 C CA . LYS A 1 269 ? 15.312 23.734 -17.094 1 34.53 269 LYS A CA 1
ATOM 2117 C C . LYS A 1 269 ? 14.359 24.609 -17.922 1 34.53 269 LYS A C 1
ATOM 2119 O O . LYS A 1 269 ? 14.617 24.875 -19.094 1 34.53 269 LYS A O 1
ATOM 2124 N N . HIS A 1 270 ? 13.195 24.719 -17.75 1 28.12 270 HIS A N 1
ATOM 2125 C CA . HIS A 1 270 ? 12.875 25.797 -18.672 1 28.12 270 HIS A CA 1
ATOM 2126 C C . HIS A 1 270 ? 13.641 27.078 -18.297 1 28.12 270 HIS A C 1
ATOM 2128 O O . HIS A 1 270 ? 14.359 27.625 -19.125 1 28.12 270 HIS A O 1
ATOM 2134 N N . LYS A 1 271 ? 13.047 28.469 -18.484 1 28.92 271 LYS A N 1
ATOM 2135 C CA . LYS A 1 271 ? 13.68 29.781 -18.641 1 28.92 271 LYS A CA 1
ATOM 2136 C C . LYS A 1 271 ? 14.484 30.156 -17.406 1 28.92 271 LYS A C 1
ATOM 2138 O O . LYS A 1 271 ? 14.047 29.922 -16.281 1 28.92 271 LYS A O 1
ATOM 2143 N N . GLY A 1 272 ? 15.742 30.562 -17.078 1 27.91 272 GLY A N 1
ATOM 2144 C CA . GLY A 1 272 ? 16.734 31.172 -16.203 1 27.91 272 GLY A CA 1
ATOM 2145 C C . GLY A 1 272 ? 16.562 30.812 -14.742 1 27.91 272 GLY A C 1
ATOM 2146 O O . GLY A 1 272 ? 17.406 31.156 -13.906 1 27.91 272 GLY A O 1
ATOM 2147 N N . LYS A 1 273 ? 15.414 30.891 -14.148 1 32 273 LYS A N 1
ATOM 2148 C CA . LYS A 1 273 ? 15.336 30.875 -12.695 1 32 273 LYS A CA 1
ATOM 2149 C C . LYS A 1 273 ? 15.438 29.453 -12.164 1 32 273 LYS A C 1
ATOM 2151 O O . LYS A 1 273 ? 14.805 28.531 -12.695 1 32 273 LYS A O 1
ATOM 2156 N N . LYS A 1 274 ? 16.469 28.953 -11.406 1 34.25 274 LYS A N 1
ATOM 2157 C CA . LYS A 1 274 ? 16.953 27.844 -10.57 1 34.25 274 LYS A CA 1
ATOM 2158 C C . LYS A 1 274 ? 15.797 27.203 -9.797 1 34.25 274 LYS A C 1
ATOM 2160 O O . LYS A 1 274 ? 15.305 27.781 -8.82 1 34.25 274 LYS A O 1
ATOM 2165 N N . THR A 1 275 ? 14.742 26.578 -10.367 1 32.66 275 THR A N 1
ATOM 2166 C CA . THR A 1 275 ? 13.602 26.125 -9.586 1 32.66 275 THR A CA 1
ATOM 2167 C C . THR A 1 275 ? 13.914 24.812 -8.875 1 32.66 275 THR A C 1
ATOM 2169 O O . THR A 1 275 ? 13.742 23.734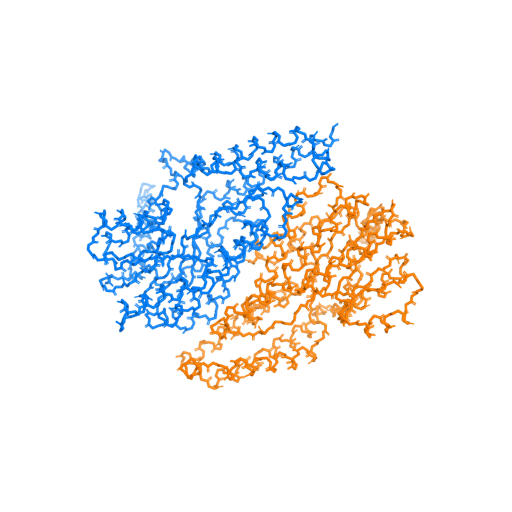 -9.445 1 32.66 275 THR A O 1
ATOM 2172 N N . SER A 1 276 ? 15.039 24.312 -8.406 1 37.66 276 SER A N 1
ATOM 2173 C CA . SER A 1 276 ? 15.18 23.344 -7.32 1 37.66 276 SER A CA 1
ATOM 2174 C C . SER A 1 276 ? 14.055 23.484 -6.301 1 37.66 276 SER A C 1
ATOM 2176 O O . SER A 1 276 ? 13.773 24.594 -5.836 1 37.66 276 SER A O 1
ATOM 2178 N N . VAL A 1 277 ? 13.016 22.734 -6.48 1 43.84 277 VAL A N 1
ATOM 2179 C CA . VAL A 1 277 ? 12.039 22.938 -5.414 1 43.84 277 VAL A CA 1
ATOM 2180 C C . VAL A 1 277 ? 12.758 23.016 -4.066 1 43.84 277 VAL A C 1
ATOM 2182 O O . VAL A 1 277 ? 13.391 22.047 -3.637 1 43.84 277 VAL A O 1
ATOM 2185 N N . GLU A 1 278 ? 13.242 24.047 -3.627 1 56.56 278 GLU A N 1
ATOM 2186 C CA . GLU A 1 278 ? 13.891 24.375 -2.363 1 56.56 278 GLU A CA 1
ATOM 2187 C C . GLU A 1 278 ? 12.93 24.219 -1.188 1 56.56 278 GLU A C 1
ATOM 2189 O O . GLU A 1 278 ? 11.711 24.188 -1.375 1 56.56 278 GLU A O 1
ATOM 2194 N N . LEU A 1 279 ? 13.492 23.703 -0.117 1 71.56 279 LEU A N 1
ATOM 2195 C CA . LEU A 1 279 ? 12.805 23.516 1.154 1 71.56 279 LEU A CA 1
ATOM 2196 C C . LEU A 1 279 ? 11.742 24.578 1.368 1 71.56 279 LEU A C 1
ATOM 2198 O O . LEU A 1 279 ? 10.609 24.281 1.74 1 71.56 279 LEU A O 1
ATOM 2202 N N . PRO A 1 280 ? 12.016 25.797 0.838 1 70.06 280 PRO A N 1
ATOM 2203 C CA . PRO A 1 280 ? 11 26.828 1.062 1 70.06 280 PRO A CA 1
ATOM 2204 C C . PRO A 1 280 ? 9.773 26.641 0.171 1 70.06 280 PRO A C 1
ATOM 2206 O O . PRO A 1 280 ? 8.656 27 0.565 1 70.06 280 PRO A O 1
ATOM 2209 N N . GLU A 1 281 ? 9.977 26.078 -0.945 1 66.75 281 GLU A N 1
ATOM 2210 C CA . GLU A 1 281 ? 8.852 25.859 -1.847 1 66.75 281 GLU A CA 1
ATOM 2211 C C . GLU A 1 281 ? 7.914 24.781 -1.3 1 66.75 281 GLU A C 1
ATOM 2213 O O . GLU A 1 281 ? 6.691 24.922 -1.393 1 66.75 281 GLU A O 1
ATOM 2218 N N . VAL A 1 282 ? 8.523 23.781 -0.778 1 73.19 282 VAL A N 1
ATOM 2219 C CA . VAL A 1 282 ? 7.695 22.734 -0.194 1 73.19 282 VAL A CA 1
ATOM 2220 C C . VAL A 1 282 ? 6.91 23.297 0.99 1 73.19 282 VAL A C 1
ATOM 2222 O O . VAL A 1 282 ? 5.73 22.984 1.159 1 73.19 282 VAL A O 1
ATOM 2225 N N . CYS A 1 283 ? 7.578 24.125 1.746 1 80.69 283 CYS A N 1
ATOM 2226 C CA . CYS A 1 283 ? 6.918 24.734 2.896 1 80.69 283 CYS A CA 1
ATOM 2227 C C . CYS A 1 283 ? 5.754 25.609 2.453 1 80.69 283 CYS A C 1
ATOM 2229 O O . CYS A 1 283 ? 4.684 25.594 3.061 1 80.69 283 CYS A O 1
ATOM 2231 N N . LEU A 1 284 ? 6.016 26.344 1.407 1 74.19 284 LEU A N 1
ATOM 2232 C CA . LEU A 1 284 ? 4.965 27.188 0.873 1 74.19 284 LEU A CA 1
ATOM 2233 C C . LEU A 1 284 ? 3.779 26.359 0.387 1 74.19 284 LEU A C 1
ATOM 2235 O O . LEU A 1 284 ? 2.623 26.734 0.615 1 74.19 284 LEU A O 1
ATOM 2239 N N . TYR A 1 285 ? 4.102 25.344 -0.173 1 72.44 285 TYR A N 1
ATOM 2240 C CA . TYR A 1 285 ? 3.043 24.484 -0.692 1 72.44 285 TYR A CA 1
ATOM 2241 C C . TYR A 1 285 ? 2.23 23.875 0.443 1 72.44 285 TYR A C 1
ATOM 2243 O O . TYR A 1 285 ? 1.001 23.812 0.37 1 72.44 285 TYR A O 1
ATOM 2251 N N . VAL A 1 286 ? 2.887 23.375 1.386 1 81.19 286 VAL A N 1
ATOM 2252 C CA . VAL A 1 286 ? 2.199 22.797 2.537 1 81.19 286 VAL A CA 1
ATOM 2253 C C . VAL A 1 286 ? 1.303 23.844 3.182 1 81.19 286 VAL A C 1
ATOM 2255 O O . VAL A 1 286 ? 0.168 23.562 3.566 1 81.19 286 VAL A O 1
ATOM 2258 N N . GLU A 1 287 ? 1.832 25.062 3.273 1 81.62 287 GLU A N 1
ATOM 2259 C CA . GLU A 1 287 ? 1.041 26.172 3.82 1 81.62 287 GLU A CA 1
ATOM 2260 C C . GLU A 1 287 ? -0.217 26.406 2.992 1 81.62 287 GLU A C 1
ATOM 2262 O O . GLU A 1 287 ? -1.305 26.594 3.541 1 81.62 287 GLU A O 1
ATOM 2267 N N . GLU A 1 288 ? -0.078 26.359 1.729 1 73.12 288 GLU A N 1
ATOM 2268 C CA . GLU A 1 288 ? -1.212 26.578 0.837 1 73.12 288 GLU A CA 1
ATOM 2269 C C . GLU A 1 288 ? -2.268 25.484 1.004 1 73.12 288 GLU A C 1
ATOM 2271 O O . GLU A 1 288 ? -3.467 25.766 1.002 1 73.12 288 GLU A O 1
ATOM 2276 N N . VAL A 1 289 ? -1.803 24.312 1.12 1 76.62 289 VAL A N 1
ATOM 2277 C CA . VAL A 1 289 ? -2.719 23.203 1.285 1 76.62 289 VAL A CA 1
ATOM 2278 C C . VAL A 1 289 ? -3.459 23.328 2.615 1 76.62 289 VAL A C 1
ATOM 2280 O O . VAL A 1 289 ? -4.656 23.031 2.697 1 76.62 289 VAL A O 1
ATOM 2283 N N . LEU A 1 290 ? -2.789 23.797 3.574 1 81.62 290 LEU A N 1
ATOM 2284 C CA . LEU A 1 290 ? -3.387 23.953 4.895 1 81.62 290 LEU A CA 1
ATOM 2285 C C . LEU A 1 290 ? -4.434 25.062 4.891 1 81.62 290 LEU A C 1
ATOM 2287 O O . LEU A 1 290 ? -5.414 25 5.637 1 81.62 290 LEU A O 1
ATOM 2291 N N . LEU A 1 291 ? -4.219 26.031 4.008 1 76.81 291 LEU A N 1
ATOM 2292 C CA . LEU A 1 291 ? -5.086 27.203 4.035 1 76.81 291 LEU A CA 1
ATOM 2293 C C . LEU A 1 291 ? -6.145 27.125 2.941 1 76.81 291 LEU A C 1
ATOM 2295 O O . LEU A 1 291 ? -7.105 27.906 2.945 1 76.81 291 LEU A O 1
ATOM 2299 N N . ALA A 1 292 ? -6.016 26.141 2.016 1 66.19 292 ALA A N 1
ATOM 2300 C CA . ALA A 1 292 ? -6.918 26.062 0.868 1 66.19 292 ALA A CA 1
ATOM 2301 C C . ALA A 1 292 ? -8.32 25.625 1.302 1 66.19 292 ALA A C 1
ATOM 2303 O O . ALA A 1 292 ? -8.469 24.734 2.135 1 66.19 292 ALA A O 1
ATOM 2304 N N . GLN A 1 293 ? -9.312 26.516 0.979 1 59.44 293 GLN A N 1
ATOM 2305 C CA . GLN A 1 293 ? -10.688 26.141 1.296 1 59.44 293 GLN A CA 1
ATOM 2306 C C . GLN A 1 293 ? -11.141 24.953 0.451 1 59.44 293 GLN A C 1
ATOM 2308 O O . GLN A 1 293 ? -11.906 24.109 0.918 1 59.44 293 GLN A O 1
ATOM 2313 N N . GLU A 1 294 ? -10.906 25.062 -0.852 1 50.75 294 GLU A N 1
ATOM 2314 C CA . GLU A 1 294 ? -11.25 23.922 -1.697 1 50.75 294 GLU A CA 1
ATOM 2315 C C . GLU A 1 294 ? -10 23.188 -2.17 1 50.75 294 GLU A C 1
ATOM 2317 O O . GLU A 1 294 ? -9 23.812 -2.527 1 50.75 294 GLU A O 1
ATOM 2322 N N . ILE A 1 295 ? -9.93 22.203 -1.579 1 47.06 295 ILE A N 1
ATOM 2323 C CA . ILE A 1 295 ? -8.773 21.453 -2.051 1 47.06 295 ILE A CA 1
ATOM 2324 C C . ILE A 1 295 ? -9.016 20.984 -3.488 1 47.06 295 ILE A C 1
ATOM 2326 O O . ILE A 1 295 ? -10.086 20.469 -3.812 1 47.06 295 ILE A O 1
ATOM 2330 N N . LEU A 1 296 ? -8.492 21.859 -4.508 1 36.41 296 LEU A N 1
ATOM 2331 C CA . LEU A 1 296 ? -8.539 21.312 -5.859 1 36.41 296 LEU A CA 1
ATOM 2332 C C . LEU A 1 296 ? -8.18 19.828 -5.852 1 36.41 296 LEU A C 1
ATOM 2334 O O . LEU A 1 296 ? -7.277 19.406 -5.129 1 36.41 296 LEU A O 1
ATOM 2338 N N . GLN A 1 297 ? -9.297 19.234 -6.055 1 30.75 297 GLN A N 1
ATOM 2339 C CA . GLN A 1 297 ? -9.102 17.797 -6.207 1 30.75 297 GLN A CA 1
ATOM 2340 C C . GLN A 1 297 ? -7.754 17.484 -6.852 1 30.75 297 GLN A C 1
ATOM 2342 O O . GLN A 1 297 ? -7.117 18.375 -7.422 1 30.75 297 GLN A O 1
ATOM 2347 N N . ARG A 1 298 ? -7.777 16.297 -7.34 1 33.69 298 ARG A N 1
ATOM 2348 C CA . ARG A 1 298 ? -6.637 15.523 -7.809 1 33.69 298 ARG A CA 1
ATOM 2349 C C . ARG A 1 298 ? -6.027 16.141 -9.062 1 33.69 298 ARG A C 1
ATOM 2351 O O . ARG A 1 298 ? -6.656 16.172 -10.117 1 33.69 298 ARG A O 1
ATOM 2358 N N . HIS A 1 299 ? -5.621 17.359 -9.312 1 26.72 299 HIS A N 1
ATOM 2359 C CA . HIS A 1 299 ? -4.996 17.438 -10.633 1 26.72 299 HIS A CA 1
ATOM 2360 C C . HIS A 1 299 ? -3.832 16.453 -10.742 1 26.72 299 HIS A C 1
ATOM 2362 O O . HIS A 1 299 ? -2.859 16.562 -9.992 1 26.72 299 HIS A O 1
ATOM 2368 N N . THR A 1 300 ? -4.109 15.227 -10.805 1 28.83 300 THR A N 1
ATOM 2369 C CA . THR A 1 300 ? -3.102 14.273 -11.258 1 28.83 300 THR A CA 1
ATOM 2370 C C . THR A 1 300 ? -2.334 14.828 -12.453 1 28.83 300 THR A C 1
ATOM 2372 O O . THR A 1 300 ? -2.916 15.062 -13.516 1 28.83 300 THR A O 1
ATOM 2375 N N . GLN A 1 301 ? -1.572 15.859 -12.5 1 26.8 301 GLN A N 1
ATOM 2376 C CA . GLN A 1 301 ? -0.864 16.062 -13.758 1 26.8 301 GLN A CA 1
ATOM 2377 C C . GLN A 1 301 ? -0.46 14.742 -14.391 1 26.8 301 GLN A C 1
ATOM 2379 O O . GLN A 1 301 ? -0.597 13.68 -13.766 1 26.8 301 GLN A O 1
ATOM 2384 N N . ASP A 1 302 ? 0.708 14.852 -15.32 1 26.86 302 ASP A N 1
ATOM 2385 C CA . ASP A 1 302 ? 1.263 13.969 -16.344 1 26.86 302 ASP A CA 1
ATOM 2386 C C . ASP A 1 302 ? 1.763 12.664 -15.734 1 26.86 302 ASP A C 1
ATOM 2388 O O . ASP A 1 302 ? 2.834 12.172 -16.094 1 26.86 302 ASP A O 1
ATOM 2392 N N . PHE A 1 303 ? 1.572 12.461 -14.492 1 27.7 303 PHE A N 1
ATOM 2393 C CA . PHE A 1 303 ? 2.068 11.102 -14.297 1 27.7 303 PHE A CA 1
ATOM 2394 C C . PHE A 1 303 ? 1.328 10.117 -15.195 1 27.7 303 PHE A C 1
ATOM 2396 O O . PHE A 1 303 ? 0.181 9.758 -14.922 1 27.7 303 PHE A O 1
ATOM 2403 N N . GLN A 1 304 ? 1.204 10.297 -16.344 1 28.08 304 GLN A N 1
ATOM 2404 C CA . GLN A 1 304 ? 0.597 9.398 -17.328 1 28.08 304 GLN A CA 1
ATOM 2405 C C . GLN A 1 304 ? 0.51 7.977 -16.781 1 28.08 304 GLN A C 1
ATOM 2407 O O . GLN A 1 304 ? -0.557 7.359 -16.812 1 28.08 304 GLN A O 1
ATOM 2412 N N . ASN A 1 305 ? 1.613 7.156 -17.031 1 28.77 305 ASN A N 1
ATOM 2413 C CA . ASN A 1 305 ? 1.506 5.699 -17.016 1 28.77 305 ASN A CA 1
ATOM 2414 C C . ASN A 1 305 ? 1.276 5.168 -15.609 1 28.77 305 ASN A C 1
ATOM 2416 O O . ASN A 1 305 ? 1.181 3.957 -15.406 1 28.77 305 ASN A O 1
ATOM 2420 N N . PHE A 1 306 ? 1.973 5.832 -14.547 1 28.36 306 PHE A N 1
ATOM 2421 C CA . PHE A 1 306 ? 1.583 5.352 -13.227 1 28.36 306 PHE A CA 1
ATOM 2422 C C . PHE A 1 306 ? 0.233 5.93 -12.812 1 28.36 306 PHE A C 1
ATOM 2424 O O . PHE A 1 306 ? 0.101 7.145 -12.633 1 28.36 306 PHE A O 1
ATOM 2431 N N . HIS A 1 307 ? -0.854 5.684 -13.344 1 28.38 307 HIS A N 1
ATOM 2432 C CA . HIS A 1 307 ? -2.246 6.074 -13.148 1 28.38 307 HIS A CA 1
ATOM 2433 C C . HIS A 1 307 ? -2.598 6.148 -11.672 1 28.38 307 HIS A C 1
ATOM 2435 O O . HIS A 1 307 ? -3.049 5.16 -11.086 1 28.38 307 HIS A O 1
ATOM 2441 N N . PHE A 1 308 ? -1.715 6.641 -10.844 1 28.94 308 PHE A N 1
ATOM 2442 C CA . PHE A 1 308 ? -2.092 6.809 -9.445 1 28.94 308 PHE A CA 1
ATOM 2443 C C . PHE A 1 308 ? -3.197 7.852 -9.305 1 28.94 308 PHE A C 1
ATOM 2445 O O . PHE A 1 308 ? -3.078 8.961 -9.812 1 28.94 308 PHE A O 1
ATOM 2452 N N . PRO A 1 309 ? -4.414 7.555 -9.281 1 27.61 309 PRO A N 1
ATOM 2453 C CA . PRO A 1 309 ? -5.398 8.641 -9.289 1 27.61 309 PRO A CA 1
ATOM 2454 C C . PRO A 1 309 ? -4.941 9.867 -8.5 1 27.61 309 PRO A C 1
ATOM 2456 O O . PRO A 1 309 ? -5.152 11 -8.938 1 27.61 309 PRO A O 1
ATOM 2459 N N . HIS A 1 310 ? -4.98 9.781 -7.199 1 26.5 310 HIS A N 1
ATOM 2460 C CA . HIS A 1 310 ? -5.098 10.93 -6.312 1 26.5 310 HIS A CA 1
ATOM 2461 C C . HIS A 1 310 ? -3.746 11.602 -6.09 1 26.5 310 HIS A C 1
ATOM 2463 O O . HIS A 1 310 ? -3.564 12.336 -5.117 1 26.5 310 HIS A O 1
ATOM 2469 N N . TYR A 1 311 ? -2.779 11.266 -6.922 1 26.62 311 TYR A N 1
ATOM 2470 C CA . TYR A 1 311 ? -1.581 12.031 -6.598 1 26.62 311 TYR A CA 1
ATOM 2471 C C . TYR A 1 311 ? -1.716 13.477 -7.059 1 26.62 311 TYR A C 1
ATOM 2473 O O . TYR A 1 311 ? -2.115 13.742 -8.195 1 26.62 311 TYR A O 1
ATOM 2481 N N . GLN A 1 312 ? -2.148 14.359 -6.273 1 27.11 312 GLN A N 1
ATOM 2482 C CA . GLN A 1 312 ? -1.878 15.773 -6.547 1 27.11 312 GLN A CA 1
ATOM 2483 C C . GLN A 1 312 ? -0.381 16.016 -6.703 1 27.11 312 GLN A C 1
ATOM 2485 O O . GLN A 1 312 ? 0.261 16.562 -5.797 1 27.11 312 GLN A O 1
ATOM 2490 N N . LEU A 1 313 ? 0.44 15.172 -7.109 1 27.28 313 LEU A N 1
ATOM 2491 C CA . LEU A 1 313 ? 1.715 15.867 -7.219 1 27.28 313 LEU A CA 1
ATOM 2492 C C . LEU A 1 313 ? 1.689 16.859 -8.375 1 27.28 313 LEU A C 1
ATOM 2494 O O . LEU A 1 313 ? 1.489 16.484 -9.531 1 27.28 313 LEU A O 1
ATOM 2498 N N . LEU A 1 314 ? 1.197 18.125 -8.242 1 26.69 314 LEU A N 1
ATOM 2499 C CA . LEU A 1 314 ? 1.598 19.234 -9.102 1 26.69 314 LEU A CA 1
ATOM 2500 C C . LEU A 1 314 ? 3.117 19.312 -9.203 1 26.69 314 LEU A C 1
ATOM 2502 O O . LEU A 1 314 ? 3.768 19.953 -8.375 1 26.69 314 LEU A O 1
ATOM 2506 N N . LEU A 1 315 ? 3.938 18.328 -9.195 1 25.2 315 LEU A N 1
ATOM 2507 C CA . LEU A 1 315 ? 5.215 18.938 -9.547 1 25.2 315 LEU A CA 1
ATOM 2508 C C . LEU A 1 315 ? 5.207 19.391 -11 1 25.2 315 LEU A C 1
ATOM 2510 O O . LEU A 1 315 ? 4.703 18.688 -11.883 1 25.2 315 LEU A O 1
ATOM 2514 N N . PRO A 1 316 ? 5.293 20.531 -11.32 1 25.98 316 PRO A N 1
ATOM 2515 C CA . PRO A 1 316 ? 5.488 20.984 -12.695 1 25.98 316 PRO A CA 1
ATOM 2516 C C . PRO A 1 316 ? 6.273 19.984 -13.539 1 25.98 316 PRO A C 1
ATOM 2518 O O . PRO A 1 316 ? 6.027 19.844 -14.742 1 25.98 316 PRO A O 1
ATOM 2521 N N . GLY A 1 317 ? 7.508 19.641 -13.258 1 24.75 317 GLY A N 1
ATOM 2522 C CA . GLY A 1 317 ? 8.508 18.922 -14.039 1 24.75 317 GLY A CA 1
ATOM 2523 C C . GLY A 1 317 ? 8.18 17.453 -14.25 1 24.75 317 GLY A C 1
ATOM 2524 O O . GLY A 1 317 ? 9.07 16.641 -14.5 1 24.75 317 GLY A O 1
ATOM 2525 N N . ARG A 1 318 ? 7.156 17.016 -14.164 1 28.72 318 ARG A N 1
ATOM 2526 C CA . ARG A 1 318 ? 6.664 15.641 -14.203 1 28.72 318 ARG A CA 1
ATOM 2527 C C . ARG A 1 318 ? 6.879 15.016 -15.57 1 28.72 318 ARG A C 1
ATOM 2529 O O . ARG A 1 318 ? 6.688 13.805 -15.75 1 28.72 318 ARG A O 1
ATOM 2536 N N . GLU A 1 319 ? 6.84 15.656 -16.422 1 30.28 319 GLU A N 1
ATOM 2537 C CA . GLU A 1 319 ? 7.312 15.148 -17.703 1 30.28 319 GLU A CA 1
ATOM 2538 C C . GLU A 1 319 ? 8.656 14.445 -17.562 1 30.28 319 GLU A C 1
ATOM 2540 O O . GLU A 1 319 ? 8.898 13.406 -18.188 1 30.28 319 GLU A O 1
ATOM 2545 N N . LYS A 1 320 ? 9.438 15.07 -16.766 1 29.69 320 LYS A N 1
ATOM 2546 C CA . LYS A 1 320 ? 10.836 14.641 -16.672 1 29.69 320 LYS A CA 1
ATOM 2547 C C . LYS A 1 320 ? 11 13.508 -15.664 1 29.69 320 LYS A C 1
ATOM 2549 O O . LYS A 1 320 ? 11.836 12.617 -15.859 1 29.69 320 LYS A O 1
ATOM 2554 N N . ALA A 1 321 ? 10.297 13.469 -14.641 1 30.8 321 ALA A N 1
ATOM 2555 C CA . ALA A 1 321 ? 10.469 12.406 -13.648 1 30.8 321 ALA A CA 1
ATOM 2556 C C . ALA A 1 321 ? 9.969 11.07 -14.188 1 30.8 321 ALA A C 1
ATOM 2558 O O . ALA A 1 321 ? 10.594 10.031 -13.953 1 30.8 321 ALA A O 1
ATOM 2559 N N . ASN A 1 322 ? 8.828 11.062 -14.789 1 32.06 322 ASN A N 1
ATOM 2560 C CA . ASN A 1 322 ? 8.43 9.891 -15.57 1 32.06 322 ASN A CA 1
ATOM 2561 C C . ASN A 1 322 ? 9.523 9.484 -16.562 1 32.06 322 ASN A C 1
ATOM 2563 O O . ASN A 1 322 ? 9.773 8.297 -16.766 1 32.06 322 ASN A O 1
ATOM 2567 N N . SER A 1 323 ? 9.898 10.586 -17.062 1 33.22 323 SER A N 1
ATOM 2568 C CA . SER A 1 323 ? 11.016 10.352 -17.969 1 33.22 323 SER A CA 1
ATOM 2569 C C . SER A 1 323 ? 12.219 9.766 -17.234 1 33.22 323 SER A C 1
ATOM 2571 O O . SER A 1 323 ? 12.906 8.891 -17.766 1 33.22 323 SER A O 1
ATOM 2573 N N . THR A 1 324 ? 12.344 10.297 -16.125 1 34.09 324 THR A N 1
ATOM 2574 C CA . THR A 1 324 ? 13.5 9.812 -15.375 1 34.09 324 THR A CA 1
ATOM 2575 C C . THR A 1 324 ? 13.234 8.414 -14.812 1 34.09 324 THR A C 1
ATOM 2577 O O . THR A 1 324 ? 14.125 7.559 -14.828 1 34.09 324 THR A O 1
ATOM 2580 N N . PHE A 1 325 ? 12.039 8.227 -14.312 1 36.62 325 PHE A N 1
ATOM 2581 C CA . PHE A 1 325 ? 11.672 6.883 -13.898 1 36.62 325 PHE A CA 1
ATOM 2582 C C . PHE A 1 325 ? 11.82 5.902 -15.062 1 36.62 325 PHE A C 1
ATOM 2584 O O . PHE A 1 325 ? 12.359 4.809 -14.891 1 36.62 325 PHE A O 1
ATOM 2591 N N . PHE A 1 326 ? 11.172 6.363 -16.156 1 35.84 326 PHE A N 1
ATOM 2592 C CA . PHE A 1 326 ? 11.352 5.523 -17.344 1 35.84 326 PHE A CA 1
ATOM 2593 C C . PHE A 1 326 ? 12.82 5.41 -17.703 1 35.84 326 PHE A C 1
ATOM 2595 O O . PHE A 1 326 ? 13.289 4.344 -18.109 1 35.84 326 PHE A O 1
ATOM 2602 N N . LYS A 1 327 ? 13.383 6.551 -17.453 1 39.91 327 LYS A N 1
ATOM 2603 C CA . LYS A 1 327 ? 14.805 6.484 -17.766 1 39.91 327 LYS A CA 1
ATOM 2604 C C . LYS A 1 327 ? 15.547 5.582 -16.781 1 39.91 327 LYS A C 1
ATOM 2606 O O . LYS A 1 327 ? 16.422 4.816 -17.188 1 39.91 327 LYS A O 1
ATOM 2611 N N . GLU A 1 328 ? 15.125 5.719 -15.602 1 40.5 328 GLU A N 1
ATOM 2612 C CA . GLU A 1 328 ? 15.773 4.863 -14.609 1 40.5 328 GLU A CA 1
ATOM 2613 C C . GLU A 1 328 ? 15.383 3.4 -14.805 1 40.5 328 GLU A C 1
ATOM 2615 O O . GLU A 1 328 ? 16.219 2.506 -14.68 1 40.5 328 GLU A O 1
ATOM 2620 N N . GLU A 1 329 ? 14.078 3.246 -15.031 1 42 329 GLU A N 1
ATOM 2621 C CA . GLU A 1 329 ? 13.695 1.89 -15.414 1 42 329 GLU A CA 1
ATOM 2622 C C . GLU A 1 329 ? 14.531 1.396 -16.594 1 42 329 GLU A C 1
ATOM 2624 O O . GLU A 1 329 ? 14.906 0.223 -16.641 1 42 329 GLU A O 1
ATOM 2629 N N . GLU A 1 330 ? 14.648 2.396 -17.438 1 43.25 330 GLU A N 1
ATOM 2630 C CA . GLU A 1 330 ? 15.484 2.053 -18.594 1 43.25 330 GLU A CA 1
ATOM 2631 C C . GLU A 1 330 ? 16.906 1.722 -18.156 1 43.25 330 GLU A C 1
ATOM 2633 O O . GLU A 1 330 ? 17.531 0.808 -18.703 1 43.25 330 GLU A O 1
ATOM 2638 N N . VAL A 1 331 ? 17.391 2.49 -17.266 1 40.88 331 VAL A N 1
ATOM 2639 C CA . VAL A 1 331 ? 18.766 2.24 -16.797 1 40.88 331 VAL A CA 1
ATOM 2640 C C . VAL A 1 331 ? 18.828 0.874 -16.125 1 40.88 331 VAL A C 1
ATOM 2642 O O . VAL A 1 331 ? 19.766 0.104 -16.375 1 40.88 331 VAL A O 1
ATOM 2645 N N . VAL A 1 332 ? 17.953 0.645 -15.352 1 41.69 332 VAL A N 1
ATOM 2646 C CA . VAL A 1 332 ? 17.953 -0.657 -14.688 1 41.69 332 VAL A CA 1
ATOM 2647 C C . VAL A 1 332 ? 17.812 -1.765 -15.734 1 41.69 332 VAL A C 1
ATOM 2649 O O . VAL A 1 332 ? 18.516 -2.773 -15.672 1 41.69 332 VAL A O 1
ATOM 2652 N N . ARG A 1 333 ? 16.844 -1.456 -16.594 1 43.62 333 ARG A N 1
ATOM 2653 C CA . ARG A 1 333 ? 16.688 -2.439 -17.656 1 43.62 333 ARG A CA 1
ATOM 2654 C C . ARG A 1 333 ? 18 -2.627 -18.422 1 43.62 333 ARG A C 1
ATOM 2656 O O . ARG A 1 333 ? 18.359 -3.752 -18.781 1 43.62 333 ARG A O 1
ATOM 2663 N N . LYS A 1 334 ? 18.547 -1.447 -18.719 1 44.41 334 LYS A N 1
ATOM 2664 C CA . LYS A 1 334 ? 19.828 -1.52 -19.438 1 44.41 334 LYS A CA 1
ATOM 2665 C C . LYS A 1 334 ? 20.875 -2.268 -18.609 1 44.41 334 LYS A C 1
ATOM 2667 O O . LYS A 1 334 ? 21.625 -3.084 -19.156 1 44.41 334 LYS A O 1
ATOM 2672 N N . MET A 1 335 ? 21 -1.962 -17.469 1 38.59 335 MET A N 1
ATOM 2673 C CA . MET A 1 335 ? 21.969 -2.645 -16.609 1 38.59 335 MET A CA 1
ATOM 2674 C C . MET A 1 335 ? 21.703 -4.145 -16.578 1 38.59 335 MET A C 1
ATOM 2676 O O . MET A 1 335 ? 22.625 -4.949 -16.641 1 38.59 335 MET A O 1
ATOM 2680 N N . GLU A 1 336 ? 20.516 -4.414 -16.469 1 41.56 336 GLU A N 1
ATOM 2681 C CA . GLU A 1 336 ? 20.141 -5.824 -16.438 1 41.56 336 GLU A CA 1
ATOM 2682 C C . GLU A 1 336 ? 20.438 -6.512 -17.766 1 41.56 336 GLU A C 1
ATOM 2684 O O . GLU A 1 336 ? 20.875 -7.66 -17.781 1 41.56 336 GLU A O 1
ATOM 2689 N N . SER A 1 337 ? 20.047 -5.793 -18.859 1 43.56 337 SER A N 1
ATOM 2690 C CA . SER A 1 337 ? 20.375 -6.344 -20.172 1 43.56 337 SER A CA 1
ATOM 2691 C C . SER A 1 337 ? 21.859 -6.594 -20.297 1 43.56 337 SER A C 1
ATOM 2693 O O . SER A 1 337 ? 22.281 -7.605 -20.875 1 43.56 337 SER A O 1
ATOM 2695 N N . GLU A 1 338 ? 22.625 -5.668 -19.844 1 44.31 338 GLU A N 1
ATOM 2696 C CA . GLU A 1 338 ? 24.062 -5.82 -19.953 1 44.31 338 GLU A CA 1
ATOM 2697 C C . GLU A 1 338 ? 24.562 -7.004 -19.109 1 44.31 338 GLU A C 1
ATOM 2699 O O . GLU A 1 338 ? 25.516 -7.684 -19.5 1 44.31 338 GLU A O 1
ATOM 2704 N N . ARG A 1 339 ? 23.938 -7.262 -18.141 1 39.94 339 ARG A N 1
ATOM 2705 C CA . ARG A 1 339 ? 24.297 -8.406 -17.312 1 39.94 339 ARG A CA 1
ATOM 2706 C C . ARG A 1 339 ? 23.984 -9.719 -18.031 1 39.94 339 ARG A C 1
ATOM 2708 O O . ARG A 1 339 ? 24.75 -10.68 -17.938 1 39.94 339 ARG A O 1
ATOM 2715 N N . GLN A 1 340 ? 22.875 -9.805 -18.641 1 41.78 340 GLN A N 1
ATOM 2716 C CA . GLN A 1 340 ? 22.469 -11.008 -19.359 1 41.78 340 GLN A CA 1
ATOM 2717 C C . GLN A 1 340 ? 23.391 -11.258 -20.562 1 41.78 340 GLN A C 1
ATOM 2719 O O . GLN A 1 340 ? 23.594 -12.406 -20.969 1 41.78 340 GLN A O 1
ATOM 2724 N N . ALA A 1 341 ? 24 -10.227 -21.094 1 42.12 341 ALA A N 1
ATOM 2725 C CA . ALA A 1 341 ? 24.938 -10.398 -22.188 1 42.12 341 ALA A CA 1
ATOM 2726 C C . ALA A 1 341 ? 26.297 -10.859 -21.688 1 42.12 341 ALA A C 1
ATOM 2728 O O . ALA A 1 341 ? 26.969 -11.648 -22.344 1 42.12 341 ALA A O 1
ATOM 2729 N N . LEU B 1 1 ? -13 -5.219 -58.781 1 57.31 1 LEU B N 1
ATOM 2730 C CA . LEU B 1 1 ? -13.195 -6.008 -57.562 1 57.31 1 LEU B CA 1
ATOM 2731 C C . LEU B 1 1 ? -14.516 -5.641 -56.906 1 57.31 1 LEU B C 1
ATOM 2733 O O . LEU B 1 1 ? -14.75 -4.473 -56.594 1 57.31 1 LEU B O 1
ATOM 2737 N N . SER B 1 2 ? -15.609 -6.418 -57.062 1 68.19 2 SER B N 1
ATOM 2738 C CA . SER B 1 2 ? -16.953 -6.145 -56.562 1 68.19 2 SER B CA 1
ATOM 2739 C C . SER B 1 2 ? -16.969 -5.984 -55.062 1 68.19 2 SER B C 1
ATOM 2741 O O . SER B 1 2 ? -16.062 -6.445 -54.375 1 68.19 2 SER B O 1
ATOM 2743 N N . PHE B 1 3 ? -17.828 -5.168 -54.5 1 76.94 3 PHE B N 1
ATOM 2744 C CA . PHE B 1 3 ? -18.047 -4.867 -53.094 1 76.94 3 PHE B CA 1
ATOM 2745 C C . PHE B 1 3 ? -18.047 -6.148 -52.25 1 76.94 3 PHE B C 1
ATOM 2747 O O . PHE B 1 3 ? -17.516 -6.176 -51.156 1 76.94 3 PHE B O 1
ATOM 2754 N N . SER B 1 4 ? -18.547 -7.125 -52.906 1 76.5 4 SER B N 1
ATOM 2755 C CA . SER B 1 4 ? -18.641 -8.422 -52.25 1 76.5 4 SER B CA 1
ATOM 2756 C C . SER B 1 4 ? -17.266 -9.055 -52.062 1 76.5 4 SER B C 1
ATOM 2758 O O . SER B 1 4 ? -16.969 -9.617 -51 1 76.5 4 SER B O 1
ATOM 2760 N N . ASP B 1 5 ? -16.453 -8.852 -53 1 79.38 5 ASP B N 1
ATOM 2761 C CA . ASP B 1 5 ? -15.109 -9.414 -52.938 1 79.38 5 ASP B CA 1
ATOM 2762 C C . ASP B 1 5 ? -14.258 -8.695 -51.906 1 79.38 5 ASP B C 1
ATOM 2764 O O . ASP B 1 5 ? -13.477 -9.328 -51.188 1 79.38 5 ASP B O 1
ATOM 2768 N N . SER B 1 6 ? -14.555 -7.484 -51.719 1 78.94 6 SER B N 1
ATOM 2769 C CA . SER B 1 6 ? -13.82 -6.68 -50.75 1 78.94 6 SER B CA 1
ATOM 2770 C C . SER B 1 6 ? -14.18 -7.07 -49.344 1 78.94 6 SER B C 1
ATOM 2772 O O . SER B 1 6 ? -13.305 -7.145 -48.469 1 78.94 6 SER B O 1
ATOM 2774 N N . LEU B 1 7 ? -15.422 -7.418 -49.188 1 78.81 7 LEU B N 1
ATOM 2775 C CA . LEU B 1 7 ? -15.891 -7.832 -47.844 1 78.81 7 LEU B CA 1
ATOM 2776 C C . LEU B 1 7 ? -15.289 -9.18 -47.469 1 78.81 7 LEU B C 1
ATOM 2778 O O . LEU B 1 7 ? -14.891 -9.375 -46.312 1 78.81 7 LEU B O 1
ATOM 2782 N N . HIS B 1 8 ? -15.211 -10.023 -48.469 1 76.88 8 HIS B N 1
ATOM 2783 C CA . HIS B 1 8 ? -14.633 -11.336 -48.188 1 76.88 8 HIS B CA 1
ATOM 2784 C C . HIS B 1 8 ? -13.148 -11.227 -47.875 1 76.88 8 HIS B C 1
ATOM 2786 O O . HIS B 1 8 ? -12.641 -11.945 -47 1 76.88 8 HIS B O 1
ATOM 2792 N N . ILE B 1 9 ? -12.531 -10.273 -48.438 1 77 9 ILE B N 1
ATOM 2793 C CA . ILE B 1 9 ? -11.109 -10.078 -48.188 1 77 9 ILE B CA 1
ATOM 2794 C C . ILE B 1 9 ? -10.883 -9.531 -46.781 1 77 9 ILE B C 1
ATOM 2796 O O . ILE B 1 9 ? -9.969 -9.969 -46.062 1 77 9 ILE B O 1
ATOM 2800 N N . VAL B 1 10 ? -11.742 -8.734 -46.344 1 78.12 10 VAL B N 1
ATOM 2801 C CA . VAL B 1 10 ? -11.625 -8.141 -45.031 1 78.12 10 VAL B CA 1
ATOM 2802 C C . VAL B 1 10 ? -11.891 -9.195 -43.969 1 78.12 10 VAL B C 1
ATOM 2804 O O . VAL B 1 10 ? -11.18 -9.258 -42.938 1 78.12 10 VAL B O 1
ATOM 2807 N N . ILE B 1 11 ? -12.82 -10.023 -44.281 1 75.06 11 ILE B N 1
ATOM 2808 C CA . ILE B 1 11 ? -13.156 -11.094 -43.344 1 75.06 11 ILE B CA 1
ATOM 2809 C C . ILE B 1 11 ? -12 -12.086 -43.25 1 75.06 11 ILE B C 1
ATOM 2811 O O . ILE B 1 11 ? -11.602 -12.492 -42.156 1 75.06 11 ILE B O 1
ATOM 2815 N N . LEU B 1 12 ? -11.469 -12.352 -44.406 1 75.44 12 LEU B N 1
ATOM 2816 C CA . LEU B 1 12 ? -10.359 -13.297 -44.438 1 75.44 12 LEU B CA 1
ATOM 2817 C C . LEU B 1 12 ? -9.125 -12.719 -43.781 1 75.44 12 LEU B C 1
ATOM 2819 O O . LEU B 1 12 ? -8.422 -13.43 -43.031 1 75.44 12 LEU B O 1
ATOM 2823 N N . ALA B 1 13 ? -8.945 -11.469 -43.969 1 76.94 13 ALA B N 1
ATOM 2824 C CA . ALA B 1 13 ? -7.809 -10.805 -43.344 1 76.94 13 ALA B CA 1
ATOM 2825 C C . ALA B 1 13 ? -7.973 -10.75 -41.844 1 76.94 13 ALA B C 1
ATOM 2827 O O . ALA B 1 13 ? -7.012 -10.945 -41.094 1 76.94 13 ALA B O 1
ATOM 2828 N N . SER B 1 14 ? -9.164 -10.57 -41.469 1 72.75 14 SER B N 1
ATOM 2829 C CA . SER B 1 14 ? -9.445 -10.531 -40.031 1 72.75 14 SER B CA 1
ATOM 2830 C C . SER B 1 14 ? -9.242 -11.906 -39.406 1 72.75 14 SER B C 1
ATOM 2832 O O . SER B 1 14 ? -8.68 -12.008 -38.312 1 72.75 14 SER B O 1
ATOM 2834 N N . ILE B 1 15 ? -9.625 -12.875 -40.125 1 70.12 15 ILE B N 1
ATOM 2835 C CA . ILE B 1 15 ? -9.469 -14.242 -39.625 1 70.12 15 ILE B CA 1
ATOM 2836 C C . ILE B 1 15 ? -7.984 -14.594 -39.594 1 70.12 15 ILE B C 1
ATOM 2838 O O . ILE B 1 15 ? -7.52 -15.18 -38.594 1 70.12 15 ILE B O 1
ATOM 2842 N N . LEU B 1 16 ? -7.293 -14.18 -40.562 1 73.19 16 LEU B N 1
ATOM 2843 C CA . LEU B 1 16 ? -5.859 -14.453 -40.594 1 73.19 16 LEU B CA 1
ATOM 2844 C C . LEU B 1 16 ? -5.133 -13.734 -39.469 1 73.19 16 LEU B C 1
ATOM 2846 O O . LEU B 1 16 ? -4.242 -14.305 -38.844 1 73.19 16 LEU B O 1
ATOM 2850 N N . SER B 1 17 ? -5.473 -12.578 -39.25 1 71.81 17 SER B N 1
ATOM 2851 C CA . SER B 1 17 ? -4.855 -11.812 -38.156 1 71.81 17 SER B CA 1
ATOM 2852 C C . SER B 1 17 ? -5.141 -12.453 -36.812 1 71.81 17 SER B C 1
ATOM 2854 O O . SER B 1 17 ? -4.266 -12.484 -35.938 1 71.81 17 SER B O 1
ATOM 2856 N N . LEU B 1 18 ? -6.262 -12.953 -36.719 1 68.94 18 LEU B N 1
ATOM 2857 C CA . LEU B 1 18 ? -6.621 -13.648 -35.469 1 68.94 18 LEU B CA 1
ATOM 2858 C C . LEU B 1 18 ? -5.824 -14.938 -35.312 1 68.94 18 LEU B C 1
ATOM 2860 O O . LEU B 1 18 ? -5.367 -15.258 -34.219 1 68.94 18 LEU B O 1
ATOM 2864 N N . ILE B 1 19 ? -5.742 -15.648 -36.438 1 63.34 19 ILE B N 1
ATOM 2865 C CA . ILE B 1 19 ? -4.973 -16.891 -36.438 1 63.34 19 ILE B CA 1
ATOM 2866 C C . ILE B 1 19 ? -3.514 -16.594 -36.094 1 63.34 19 ILE B C 1
ATOM 2868 O O . ILE B 1 19 ? -2.906 -17.281 -35.281 1 63.34 19 ILE B O 1
ATOM 2872 N N . ILE B 1 20 ? -2.965 -15.625 -36.688 1 63.44 20 ILE B N 1
ATOM 2873 C CA . ILE B 1 20 ? -1.583 -15.25 -36.406 1 63.44 20 ILE B CA 1
ATOM 2874 C C . ILE B 1 20 ? -1.434 -14.852 -34.938 1 63.44 20 ILE B C 1
ATOM 2876 O O . ILE B 1 20 ? -0.473 -15.25 -34.281 1 63.44 20 ILE B O 1
ATOM 2880 N N . TYR B 1 21 ? -2.365 -14.086 -34.562 1 58.44 21 TYR B N 1
ATOM 2881 C CA . TYR B 1 21 ? -2.367 -13.711 -33.156 1 58.44 21 TYR B CA 1
ATOM 2882 C C . TYR B 1 21 ? -2.381 -14.953 -32.281 1 58.44 21 TYR B C 1
ATOM 2884 O O . TYR B 1 21 ? -1.608 -15.047 -31.312 1 58.44 21 TYR B O 1
ATOM 2892 N N . TRP B 1 22 ? -3.252 -15.781 -32.719 1 57.91 22 TRP B N 1
ATOM 2893 C CA . TRP B 1 22 ? -3.367 -17.016 -31.953 1 57.91 22 TRP B CA 1
ATOM 2894 C C . TRP B 1 22 ? -2.09 -17.844 -32.062 1 57.91 22 TRP B C 1
ATOM 2896 O O . TRP B 1 22 ? -1.645 -18.438 -31.062 1 57.91 22 TRP B O 1
ATOM 2906 N N . LEU B 1 23 ? -1.588 -17.953 -33.188 1 57.88 23 LEU B N 1
ATOM 2907 C CA . LEU B 1 23 ? -0.356 -18.703 -33.375 1 57.88 23 LEU B CA 1
ATOM 2908 C C . LEU B 1 23 ? 0.798 -18.078 -32.594 1 57.88 23 LEU B C 1
ATOM 2910 O O . LEU B 1 23 ? 1.601 -18.797 -32 1 57.88 23 LEU B O 1
ATOM 2914 N N . ILE B 1 24 ? 0.853 -16.906 -32.688 1 57.5 24 ILE B N 1
ATOM 2915 C CA . ILE B 1 24 ? 1.907 -16.219 -31.969 1 57.5 24 ILE B CA 1
ATOM 2916 C C . ILE B 1 24 ? 1.701 -16.406 -30.469 1 57.5 24 ILE B C 1
ATOM 2918 O O . ILE B 1 24 ? 2.654 -16.672 -29.734 1 57.5 24 ILE B O 1
ATOM 2922 N N . ARG B 1 25 ? 0.475 -16.281 -30.188 1 55.09 25 ARG B N 1
ATOM 2923 C CA . ARG B 1 25 ? 0.133 -16.484 -28.781 1 55.09 25 ARG B CA 1
ATOM 2924 C C . ARG B 1 25 ? 0.493 -17.891 -28.328 1 55.09 25 ARG B C 1
ATOM 2926 O O . ARG B 1 25 ? 1.059 -18.078 -27.25 1 55.09 25 ARG B O 1
ATOM 2933 N N . ASP B 1 26 ? 0.005 -18.828 -29.141 1 54.69 26 ASP B N 1
ATOM 2934 C CA . ASP B 1 26 ? 0.244 -20.234 -28.844 1 54.69 26 ASP B CA 1
ATOM 2935 C C . ASP B 1 26 ? 1.737 -20.562 -28.844 1 54.69 26 ASP B C 1
ATOM 2937 O O . ASP B 1 26 ? 2.203 -21.406 -28.094 1 54.69 26 ASP B O 1
ATOM 2941 N N . ARG B 1 27 ? 2.322 -20 -29.797 1 52.09 27 ARG B N 1
ATOM 2942 C CA . ARG B 1 27 ? 3.756 -20.266 -29.859 1 52.09 27 ARG B CA 1
ATOM 2943 C C . ARG B 1 27 ? 4.465 -19.797 -28.594 1 52.09 27 ARG B C 1
ATOM 2945 O O . ARG B 1 27 ? 5.496 -20.344 -28.219 1 52.09 27 ARG B O 1
ATOM 2952 N N . HIS B 1 28 ? 3.84 -18.953 -27.984 1 56.53 28 HIS B N 1
ATOM 2953 C CA . HIS B 1 28 ? 4.555 -18.391 -26.844 1 56.53 28 HIS B CA 1
ATOM 2954 C C . HIS B 1 28 ? 4 -18.938 -25.531 1 56.53 28 HIS B C 1
ATOM 2956 O O . HIS B 1 28 ? 4.215 -18.359 -24.469 1 56.53 28 HIS B O 1
ATOM 2962 N N . ARG B 1 29 ? 3.268 -20.047 -25.781 1 60.06 29 ARG B N 1
ATOM 2963 C CA . ARG B 1 29 ? 2.758 -20.734 -24.594 1 60.06 29 ARG B CA 1
ATOM 2964 C C . ARG B 1 29 ? 3.641 -21.922 -24.219 1 60.06 29 ARG B C 1
ATOM 2966 O O . ARG B 1 29 ? 4.254 -22.547 -25.094 1 60.06 29 ARG B O 1
ATOM 2973 N N . VAL B 1 30 ? 3.785 -22.141 -22.984 1 65.5 30 VAL B N 1
ATOM 2974 C CA . VAL B 1 30 ? 4.504 -23.297 -22.469 1 65.5 30 VAL B CA 1
ATOM 2975 C C . VAL B 1 30 ? 3.752 -24.578 -22.828 1 65.5 30 VAL B C 1
ATOM 2977 O O . VAL B 1 30 ? 2.539 -24.672 -22.641 1 65.5 30 VAL B O 1
ATOM 2980 N N . ARG B 1 31 ? 4.195 -25.5 -23.75 1 63.97 31 ARG B N 1
ATOM 2981 C CA . ARG B 1 31 ? 3.527 -26.688 -24.297 1 63.97 31 ARG B CA 1
ATOM 2982 C C . ARG B 1 31 ? 3.584 -27.844 -23.312 1 63.97 31 ARG B C 1
ATOM 2984 O O . ARG B 1 31 ? 2.635 -28.625 -23.219 1 63.97 31 ARG B O 1
ATOM 2991 N N . ASN B 1 32 ? 4.754 -28.062 -22.625 1 70.25 32 ASN B N 1
ATOM 2992 C CA . ASN B 1 32 ? 4.875 -29.234 -21.781 1 70.25 32 ASN B CA 1
ATOM 2993 C C . ASN B 1 32 ? 4.637 -28.906 -20.312 1 70.25 32 ASN B C 1
ATOM 2995 O O . ASN B 1 32 ? 5.496 -28.297 -19.656 1 70.25 32 ASN B O 1
ATOM 2999 N N . LEU B 1 33 ? 3.367 -29.234 -19.859 1 79.75 33 LEU B N 1
ATOM 3000 C CA . LEU B 1 33 ? 2.949 -28.844 -18.516 1 79.75 33 LEU B CA 1
ATOM 3001 C C . LEU B 1 33 ? 3.303 -29.938 -17.5 1 79.75 33 LEU B C 1
ATOM 3003 O O . LEU B 1 33 ? 3.301 -29.688 -16.297 1 79.75 33 LEU B O 1
ATOM 3007 N N . SER B 1 34 ? 3.701 -31.094 -18.109 1 78.94 34 SER B N 1
ATOM 3008 C CA . SER B 1 34 ? 4 -32.188 -17.203 1 78.94 34 SER B CA 1
ATOM 3009 C C . SER B 1 34 ? 5.254 -31.922 -16.375 1 78.94 34 SER B C 1
ATOM 3011 O O . SER B 1 34 ? 6.277 -31.5 -16.922 1 78.94 34 SER B O 1
ATOM 3013 N N . GLY B 1 35 ? 5.129 -31.906 -15.078 1 84.75 35 GLY B N 1
ATOM 3014 C CA . GLY B 1 35 ? 6.25 -31.703 -14.18 1 84.75 35 GLY B CA 1
ATOM 3015 C C . GLY B 1 35 ? 6.375 -30.266 -13.695 1 84.75 35 GLY B C 1
ATOM 3016 O O . GLY B 1 35 ? 7.281 -29.953 -12.922 1 84.75 35 GLY B O 1
ATOM 3017 N N . LYS B 1 36 ? 5.523 -29.5 -14.227 1 91.12 36 LYS B N 1
ATOM 3018 C CA . LYS B 1 36 ? 5.539 -28.109 -13.758 1 91.12 36 LYS B CA 1
ATOM 3019 C C . LYS B 1 36 ? 4.676 -27.953 -12.508 1 91.12 36 LYS B C 1
ATOM 3021 O O . LYS B 1 36 ? 3.469 -28.203 -12.547 1 91.12 36 LYS B O 1
ATOM 3026 N N . TYR B 1 37 ? 5.293 -27.594 -11.453 1 95.12 37 TYR B N 1
ATOM 3027 C CA . TYR B 1 37 ? 4.629 -27.469 -10.156 1 95.12 37 TYR B CA 1
ATOM 3028 C C . TYR B 1 37 ? 4.051 -26.078 -9.969 1 95.12 37 TYR B C 1
ATOM 3030 O O . TYR B 1 37 ? 4.703 -25.078 -10.289 1 95.12 37 TYR B O 1
ATOM 3038 N N . ILE B 1 38 ? 2.812 -26.031 -9.523 1 96.38 38 ILE B N 1
ATOM 3039 C CA . ILE B 1 38 ? 2.139 -24.781 -9.203 1 96.38 38 ILE B CA 1
ATOM 3040 C C . ILE B 1 38 ? 1.686 -24.797 -7.75 1 96.38 38 ILE B C 1
ATOM 3042 O O . ILE B 1 38 ? 1.061 -25.75 -7.293 1 96.38 38 ILE B O 1
ATOM 3046 N N . PHE B 1 39 ? 2.08 -23.844 -7.047 1 97.5 39 PHE B N 1
ATOM 3047 C CA . PHE B 1 39 ? 1.643 -23.656 -5.668 1 97.5 39 PHE B CA 1
ATOM 3048 C C . PHE B 1 39 ? 0.536 -22.609 -5.582 1 97.5 39 PHE B C 1
ATOM 3050 O O . PHE B 1 39 ? 0.705 -21.484 -6.047 1 97.5 39 PHE B O 1
ATOM 3057 N N . ILE B 1 40 ? -0.6 -22.953 -5.035 1 96.5 40 ILE B N 1
ATOM 3058 C CA . ILE B 1 40 ? -1.753 -22.062 -4.953 1 96.5 40 ILE B CA 1
ATOM 3059 C C . ILE B 1 40 ? -2.131 -21.844 -3.49 1 96.5 40 ILE B C 1
ATOM 3061 O O . ILE B 1 40 ? -2.297 -22.797 -2.734 1 96.5 40 ILE B O 1
ATOM 3065 N N . THR B 1 41 ? -2.23 -20.578 -3.152 1 94.75 41 THR B N 1
ATOM 3066 C CA . THR B 1 41 ? -2.676 -20.266 -1.799 1 94.75 41 THR B CA 1
ATOM 3067 C C . THR B 1 41 ? -4.176 -19.984 -1.773 1 94.75 41 THR B C 1
ATOM 3069 O O . THR B 1 41 ? -4.762 -19.641 -2.797 1 94.75 41 THR B O 1
ATOM 3072 N N . GLY B 1 42 ? -4.816 -20.156 -0.573 1 90.81 42 GLY B N 1
ATOM 3073 C CA . GLY B 1 42 ? -6.219 -19.812 -0.382 1 90.81 42 GLY B CA 1
ATOM 3074 C C . GLY B 1 42 ? -7.16 -20.781 -1.07 1 90.81 42 GLY B C 1
ATOM 3075 O O . GLY B 1 42 ? -8.18 -20.375 -1.626 1 90.81 42 GLY B O 1
ATOM 3076 N N . CYS B 1 43 ? -6.852 -21.984 -1.106 1 90.38 43 CYS B N 1
ATOM 3077 C CA . CYS B 1 43 ? -7.672 -22.969 -1.811 1 90.38 43 CYS B CA 1
ATOM 3078 C C . CYS B 1 43 ? -8.906 -23.328 -0.992 1 90.38 43 CYS B C 1
ATOM 3080 O O . CYS B 1 43 ? -9.719 -24.156 -1.422 1 90.38 43 CYS B O 1
ATOM 3082 N N . ASP B 1 44 ? -9.055 -22.703 0.133 1 83.56 44 ASP B N 1
ATOM 3083 C CA . ASP B 1 44 ? -10.281 -22.844 0.913 1 83.56 44 ASP B CA 1
ATOM 3084 C C . ASP B 1 44 ? -11.383 -21.938 0.367 1 83.56 44 ASP B C 1
ATOM 3086 O O . ASP B 1 44 ? -12.562 -22.141 0.663 1 83.56 44 ASP B O 1
ATOM 3090 N N . THR B 1 45 ? -10.992 -21.016 -0.36 1 80.12 45 THR B N 1
ATOM 3091 C CA . THR B 1 45 ? -11.969 -20.125 -0.985 1 80.12 45 THR B CA 1
ATOM 3092 C C . THR B 1 45 ? -12.523 -20.75 -2.262 1 80.12 45 THR B C 1
ATOM 3094 O O . THR B 1 45 ? -11.93 -21.672 -2.818 1 80.12 45 THR B O 1
ATOM 3097 N N . ARG B 1 46 ? -13.633 -20.203 -2.643 1 79.19 46 ARG B N 1
ATOM 3098 C CA . ARG B 1 46 ? -14.258 -20.719 -3.859 1 79.19 46 ARG B CA 1
ATOM 3099 C C . ARG B 1 46 ? -13.336 -20.547 -5.062 1 79.19 46 ARG B C 1
ATOM 3101 O O . ARG B 1 46 ? -13.203 -21.453 -5.879 1 79.19 46 ARG B O 1
ATOM 3108 N N . LEU B 1 47 ? -12.773 -19.438 -5.164 1 81.62 47 LEU B N 1
ATOM 3109 C CA . LEU B 1 47 ? -11.898 -19.156 -6.297 1 81.62 47 LEU B CA 1
ATOM 3110 C C . LEU B 1 47 ? -10.641 -20.016 -6.25 1 81.62 47 LEU B C 1
ATOM 3112 O O . LEU B 1 47 ? -10.258 -20.625 -7.254 1 81.62 47 LEU B O 1
ATOM 3116 N N . GLY B 1 48 ? -10.016 -20.062 -5.129 1 87.88 48 GLY B N 1
ATOM 3117 C CA . GLY B 1 48 ? -8.82 -20.875 -4.992 1 87.88 48 GLY B CA 1
ATOM 3118 C C . GLY B 1 48 ? -9.062 -22.344 -5.258 1 87.88 48 GLY B C 1
ATOM 3119 O O . GLY B 1 48 ? -8.25 -23.016 -5.895 1 87.88 48 GLY B O 1
ATOM 3120 N N . ASN B 1 49 ? -10.18 -22.781 -4.77 1 88.44 49 ASN B N 1
ATOM 3121 C CA . ASN B 1 49 ? -10.562 -24.172 -4.984 1 88.44 49 ASN B CA 1
ATOM 3122 C C . ASN B 1 49 ? -10.781 -24.469 -6.461 1 88.44 49 ASN B C 1
ATOM 3124 O O . ASN B 1 49 ? -10.266 -25.469 -6.98 1 88.44 49 ASN B O 1
ATOM 3128 N N . ALA B 1 50 ? -11.477 -23.609 -7.086 1 87.25 50 ALA B N 1
ATOM 3129 C CA . ALA B 1 50 ? -11.742 -23.781 -8.516 1 87.25 50 ALA B CA 1
ATOM 3130 C C . ALA B 1 50 ? -10.453 -23.734 -9.32 1 87.25 50 ALA B C 1
ATOM 3132 O O . ALA B 1 50 ? -10.281 -24.5 -10.273 1 87.25 50 ALA B O 1
ATOM 3133 N N . LEU B 1 51 ? -9.586 -22.906 -8.914 1 90.12 51 LEU B N 1
ATOM 3134 C CA . LEU B 1 51 ? -8.312 -22.766 -9.617 1 90.12 51 LEU B CA 1
ATOM 3135 C C . LEU B 1 51 ? -7.477 -24.031 -9.477 1 90.12 51 LEU B C 1
ATOM 3137 O O . LEU B 1 51 ? -6.875 -24.5 -10.453 1 90.12 51 LEU B O 1
ATOM 3141 N N . ALA B 1 52 ? -7.453 -24.531 -8.273 1 93.75 52 ALA B N 1
ATOM 3142 C CA . ALA B 1 52 ? -6.691 -25.75 -8.031 1 93.75 52 ALA B CA 1
ATOM 3143 C C . ALA B 1 52 ? -7.199 -26.906 -8.891 1 93.75 52 ALA B C 1
ATOM 3145 O O . ALA B 1 52 ? -6.414 -27.609 -9.523 1 93.75 52 ALA B O 1
ATOM 3146 N N . ARG B 1 53 ? -8.469 -27.031 -8.953 1 91.88 53 ARG B N 1
ATOM 3147 C CA . ARG B 1 53 ? -9.07 -28.094 -9.742 1 91.88 53 ARG B CA 1
ATOM 3148 C C . ARG B 1 53 ? -8.828 -27.875 -11.234 1 91.88 53 ARG B C 1
ATOM 3150 O O . ARG B 1 53 ? -8.531 -28.812 -11.969 1 91.88 53 ARG B O 1
ATOM 3157 N N . TRP B 1 54 ? -8.961 -26.688 -11.633 1 90.12 54 TRP B N 1
ATOM 3158 C CA . TRP B 1 54 ? -8.789 -26.328 -13.031 1 90.12 54 TRP B CA 1
ATOM 3159 C C . TRP B 1 54 ? -7.379 -26.641 -13.508 1 90.12 54 TRP B C 1
ATOM 3161 O O . TRP B 1 54 ? -7.195 -27.328 -14.523 1 90.12 54 TRP B O 1
ATOM 3171 N N . LEU B 1 55 ? -6.379 -26.234 -12.812 1 92.12 55 LEU B N 1
ATOM 3172 C CA . LEU B 1 55 ? -4.988 -26.406 -13.211 1 92.12 55 LEU B CA 1
ATOM 3173 C C . LEU B 1 55 ? -4.562 -27.859 -13.086 1 92.12 55 LEU B C 1
ATOM 3175 O O . LEU B 1 55 ? -3.734 -28.344 -13.859 1 92.12 55 LEU B O 1
ATOM 3179 N N . ASP B 1 56 ? -5.172 -28.5 -12.086 1 92.94 56 ASP B N 1
ATOM 3180 C CA . ASP B 1 56 ? -4.926 -29.938 -11.945 1 92.94 56 ASP B CA 1
ATOM 3181 C C . ASP B 1 56 ? -5.426 -30.703 -13.164 1 92.94 56 ASP B C 1
ATOM 3183 O O . ASP B 1 56 ? -4.734 -31.578 -13.688 1 92.94 56 ASP B O 1
ATOM 3187 N N . LYS B 1 57 ? -6.582 -30.359 -13.602 1 89.06 57 LYS B N 1
ATOM 3188 C CA . LYS B 1 57 ? -7.18 -31.016 -14.766 1 89.06 57 LYS B CA 1
ATOM 3189 C C . LYS B 1 57 ? -6.367 -30.734 -16.031 1 89.06 57 LYS B C 1
ATOM 3191 O O . LYS B 1 57 ? -6.352 -31.547 -16.953 1 89.06 57 LYS B O 1
ATOM 3196 N N . ARG B 1 58 ? -5.68 -29.656 -16.109 1 87.62 58 ARG B N 1
ATOM 3197 C CA . ARG B 1 58 ? -4.906 -29.266 -17.281 1 87.62 58 ARG B CA 1
ATOM 3198 C C . ARG B 1 58 ? -3.574 -30 -17.328 1 87.62 58 ARG B C 1
ATOM 3200 O O . ARG B 1 58 ? -2.895 -30 -18.359 1 87.62 58 ARG B O 1
ATOM 3207 N N . GLY B 1 59 ? -3.158 -30.625 -16.141 1 88.25 59 GLY B N 1
ATOM 3208 C CA . GLY B 1 59 ? -1.966 -31.453 -16.172 1 88.25 59 GLY B CA 1
ATOM 3209 C C . GLY B 1 59 ? -0.841 -30.922 -15.305 1 88.25 59 GLY B C 1
ATOM 3210 O O . GLY B 1 59 ? 0.241 -31.5 -15.25 1 88.25 59 GLY B O 1
ATOM 3211 N N . PHE B 1 60 ? -1.036 -29.812 -14.648 1 91.81 60 PHE B N 1
ATOM 3212 C CA . PHE B 1 60 ? -0.02 -29.281 -13.75 1 91.81 60 PHE B CA 1
ATOM 3213 C C . PHE B 1 60 ? 0.053 -30.094 -12.461 1 91.81 60 PHE B C 1
ATOM 3215 O O . PHE B 1 60 ? -0.932 -30.719 -12.062 1 91.81 60 PHE B O 1
ATOM 3222 N N . CYS B 1 61 ? 1.191 -30.125 -11.883 1 93.25 61 CYS B N 1
ATOM 3223 C CA . CYS B 1 61 ? 1.316 -30.625 -10.516 1 93.25 61 CYS B CA 1
ATOM 3224 C C . CYS B 1 61 ? 0.957 -29.547 -9.508 1 93.25 61 CYS B C 1
ATOM 3226 O O . CYS B 1 61 ? 1.764 -28.656 -9.227 1 93.25 61 CYS B O 1
ATOM 3228 N N . VAL B 1 62 ? -0.185 -29.656 -8.945 1 95.62 62 VAL B N 1
ATOM 3229 C CA . VAL B 1 62 ? -0.718 -28.578 -8.125 1 95.62 62 VAL B CA 1
ATOM 3230 C C . VAL B 1 62 ? -0.493 -28.891 -6.645 1 95.62 62 VAL B C 1
ATOM 3232 O O . VAL B 1 62 ? -0.788 -29.984 -6.188 1 95.62 62 VAL B O 1
ATOM 3235 N N . ILE B 1 63 ? 0.098 -28.031 -5.949 1 96.56 63 ILE B N 1
ATOM 3236 C CA . ILE B 1 63 ? 0.162 -28.047 -4.492 1 96.56 63 ILE B CA 1
ATOM 3237 C C . ILE B 1 63 ? -0.783 -26.984 -3.932 1 96.56 63 ILE B C 1
ATOM 3239 O O . ILE B 1 63 ? -0.522 -25.781 -4.051 1 96.56 63 ILE B O 1
ATOM 3243 N N . ALA B 1 64 ? -1.831 -27.422 -3.326 1 96.06 64 ALA B N 1
ATOM 3244 C CA . ALA B 1 64 ? -2.889 -26.516 -2.857 1 96.06 64 ALA B CA 1
ATOM 3245 C C . ALA B 1 64 ? -2.75 -26.25 -1.362 1 96.06 64 ALA B C 1
ATOM 3247 O O . ALA B 1 64 ? -2.719 -27.172 -0.554 1 96.06 64 ALA B O 1
ATOM 3248 N N . ALA B 1 65 ? -2.641 -25 -1.049 1 95.5 65 ALA B N 1
ATOM 3249 C CA . ALA B 1 65 ? -2.588 -24.594 0.354 1 95.5 65 ALA B CA 1
ATOM 3250 C C . ALA B 1 65 ? -3.979 -24.234 0.875 1 95.5 65 ALA B C 1
ATOM 3252 O O . ALA B 1 65 ? -4.676 -23.406 0.288 1 95.5 65 ALA B O 1
ATOM 3253 N N . CYS B 1 66 ? -4.324 -24.875 1.94 1 91.56 66 CYS B N 1
ATOM 3254 C CA . CYS B 1 66 ? -5.617 -24.641 2.576 1 91.56 66 CYS B CA 1
ATOM 3255 C C . CYS B 1 66 ? -5.441 -24.219 4.031 1 91.56 66 CYS B C 1
ATOM 3257 O O . CYS B 1 66 ? -4.422 -24.531 4.652 1 91.56 66 CYS B O 1
ATOM 3259 N N . ALA B 1 67 ? -6.441 -23.469 4.508 1 85.44 67 ALA B N 1
ATOM 3260 C CA . ALA B 1 67 ? -6.395 -23.016 5.895 1 85.44 67 ALA B CA 1
ATOM 3261 C C . ALA B 1 67 ? -6.598 -24.172 6.863 1 85.44 67 ALA B C 1
ATOM 3263 O O . ALA B 1 67 ? -6 -24.188 7.945 1 85.44 67 ALA B O 1
ATOM 3264 N N . THR B 1 68 ? -7.48 -25.062 6.484 1 84.31 68 THR B N 1
ATOM 3265 C CA . THR B 1 68 ? -7.777 -26.188 7.359 1 84.31 68 THR B CA 1
ATOM 3266 C C . THR B 1 68 ? -7.57 -27.516 6.625 1 84.31 68 THR B C 1
ATOM 3268 O O . THR B 1 68 ? -7.633 -27.562 5.395 1 84.31 68 THR B O 1
ATOM 3271 N N . GLU B 1 69 ? -7.348 -28.516 7.441 1 84.94 69 GLU B N 1
ATOM 3272 C CA . GLU B 1 69 ? -7.121 -29.859 6.898 1 84.94 69 GLU B CA 1
ATOM 3273 C C . GLU B 1 69 ? -8.383 -30.406 6.23 1 84.94 69 GLU B C 1
ATOM 3275 O O . GLU B 1 69 ? -8.297 -31.125 5.23 1 84.94 69 GLU B O 1
ATOM 3280 N N . GLN B 1 70 ? -9.492 -30.016 6.746 1 85.31 70 GLN B N 1
ATOM 3281 C CA . GLN B 1 70 ? -10.75 -30.516 6.203 1 85.31 70 GLN B CA 1
ATOM 3282 C C . GLN B 1 70 ? -10.953 -30.047 4.766 1 85.31 70 GLN B C 1
ATOM 3284 O O . GLN B 1 70 ? -11.336 -30.844 3.898 1 85.31 70 GLN B O 1
ATOM 3289 N N . GLU B 1 71 ? -10.656 -28.859 4.516 1 83.69 71 GLU B N 1
ATOM 3290 C CA . GLU B 1 71 ? -10.812 -28.297 3.174 1 83.69 71 GLU B CA 1
ATOM 3291 C C . GLU B 1 71 ? -9.828 -28.938 2.199 1 83.69 71 GLU B C 1
ATOM 3293 O O . GLU B 1 71 ? -10.164 -29.188 1.036 1 83.69 71 GLU B O 1
ATOM 3298 N N . GLY B 1 72 ? -8.703 -29.266 2.697 1 86.94 72 GLY B N 1
ATOM 3299 C CA . GLY B 1 72 ? -7.707 -29.922 1.872 1 86.94 72 GLY B CA 1
ATOM 3300 C C . GLY B 1 72 ? -8.109 -31.328 1.46 1 86.94 72 GLY B C 1
ATOM 3301 O O . GLY B 1 72 ? -7.902 -31.734 0.312 1 86.94 72 GLY B O 1
ATOM 3302 N N . GLN B 1 73 ? -8.68 -31.984 2.398 1 86.81 73 GLN B N 1
ATOM 3303 C CA . GLN B 1 73 ? -9.109 -33.344 2.115 1 86.81 73 GLN B CA 1
ATOM 3304 C C . GLN B 1 73 ? -10.234 -33.375 1.081 1 86.81 73 GLN B C 1
ATOM 3306 O O . GLN B 1 73 ? -10.258 -34.25 0.203 1 86.81 73 GLN B O 1
ATOM 3311 N N . GLU B 1 74 ? -11.094 -32.438 1.22 1 86.62 74 GLU B N 1
ATOM 3312 C CA . GLU B 1 74 ? -12.18 -32.344 0.253 1 86.62 74 GLU B CA 1
ATOM 3313 C C . GLU B 1 74 ? -11.648 -32.062 -1.149 1 86.62 74 GLU B C 1
ATOM 3315 O O . GLU B 1 74 ? -12.125 -32.625 -2.127 1 86.62 74 GLU B O 1
ATOM 3320 N N . LEU B 1 75 ? -10.695 -31.219 -1.193 1 88.75 75 LEU B N 1
ATOM 3321 C CA . LEU B 1 75 ? -10.094 -30.875 -2.477 1 88.75 75 LEU B CA 1
ATOM 3322 C C . LEU B 1 75 ? -9.344 -32.062 -3.066 1 88.75 75 LEU B C 1
ATOM 3324 O O . LEU B 1 75 ? -9.422 -32.312 -4.27 1 88.75 75 LEU B O 1
ATOM 3328 N N . ARG B 1 76 ? -8.703 -32.812 -2.256 1 87.81 76 ARG B N 1
ATOM 3329 C CA . ARG B 1 76 ? -7.938 -33.969 -2.705 1 87.81 76 ARG B CA 1
ATOM 3330 C C . ARG B 1 76 ? -8.859 -35.094 -3.229 1 87.81 76 ARG B C 1
ATOM 3332 O O . ARG B 1 76 ? -8.523 -35.781 -4.191 1 87.81 76 ARG B O 1
ATOM 3339 N N . SER B 1 77 ? -9.953 -35.156 -2.596 1 86.06 77 SER B N 1
ATOM 3340 C CA . SER B 1 77 ? -10.883 -36.219 -2.965 1 86.06 77 SER B CA 1
ATOM 3341 C C . SER B 1 77 ? -11.508 -35.938 -4.332 1 86.06 77 SER B C 1
ATOM 3343 O O . SER B 1 77 ? -11.898 -36.875 -5.031 1 86.06 77 SER B O 1
ATOM 3345 N N . CYS B 1 78 ? -11.516 -34.688 -4.758 1 80.69 78 CYS B N 1
ATOM 3346 C CA . CYS B 1 78 ? -12.172 -34.344 -6.008 1 80.69 78 CYS B CA 1
ATOM 3347 C C . CYS B 1 78 ? -11.148 -34.031 -7.094 1 80.69 78 CYS B C 1
ATOM 3349 O O . CYS B 1 78 ? -11.492 -33.469 -8.141 1 80.69 78 CYS B O 1
ATOM 3351 N N . SER B 1 79 ? -9.922 -34.375 -6.793 1 84.25 79 SER B N 1
ATOM 3352 C CA . SER B 1 79 ? -8.875 -34.031 -7.742 1 84.25 79 SER B CA 1
ATOM 3353 C C . SER B 1 79 ? -7.996 -35.25 -8.07 1 84.25 79 SER B C 1
ATOM 3355 O O . SER B 1 79 ? -8.273 -36.344 -7.625 1 84.25 79 SER B O 1
ATOM 3357 N N . SER B 1 80 ? -7.109 -35 -8.945 1 82.56 80 SER B N 1
ATOM 3358 C CA . SER B 1 80 ? -6.219 -36.094 -9.359 1 82.56 80 SER B CA 1
ATOM 3359 C C . SER B 1 80 ? -5.242 -36.438 -8.242 1 82.56 80 SER B C 1
ATOM 3361 O O . SER B 1 80 ? -5.125 -35.719 -7.25 1 82.56 80 SER B O 1
ATOM 3363 N N . LEU B 1 81 ? -4.562 -37.562 -8.344 1 80.88 81 LEU B N 1
ATOM 3364 C CA . LEU B 1 81 ? -3.598 -38.031 -7.359 1 80.88 81 LEU B CA 1
ATOM 3365 C C . LEU B 1 81 ? -2.363 -37.156 -7.32 1 80.88 81 LEU B C 1
ATOM 3367 O O . LEU B 1 81 ? -1.593 -37.188 -6.359 1 80.88 81 LEU B O 1
ATOM 3371 N N . SER B 1 82 ? -2.264 -36.344 -8.305 1 87.25 82 SER B N 1
ATOM 3372 C CA . SER B 1 82 ? -1.077 -35.5 -8.383 1 87.25 82 SER B CA 1
ATOM 3373 C C . SER B 1 82 ? -1.239 -34.25 -7.543 1 87.25 82 SER B C 1
ATOM 3375 O O . SER B 1 82 ? -0.253 -33.594 -7.191 1 87.25 82 SER B O 1
ATOM 3377 N N . LEU B 1 83 ? -2.469 -33.969 -7.199 1 93.31 83 LEU B N 1
ATOM 3378 C CA . LEU B 1 83 ? -2.727 -32.781 -6.414 1 93.31 83 LEU B CA 1
ATOM 3379 C C . LEU B 1 83 ? -2.402 -33 -4.941 1 93.31 83 LEU B C 1
ATOM 3381 O O . LEU B 1 83 ? -2.871 -33.969 -4.344 1 93.31 83 LEU B O 1
ATOM 3385 N N . LYS B 1 84 ? -1.545 -32.281 -4.406 1 94.06 84 LYS B N 1
ATOM 3386 C CA . LYS B 1 84 ? -1.169 -32.344 -2.998 1 94.06 84 LYS B CA 1
ATOM 3387 C C . LYS B 1 84 ? -1.687 -31.141 -2.23 1 94.06 84 LYS B C 1
ATOM 3389 O O . LYS B 1 84 ? -1.876 -30.078 -2.811 1 94.06 84 LYS B O 1
ATOM 3394 N N . THR B 1 85 ? -1.935 -31.344 -0.991 1 94.5 85 THR B N 1
ATOM 3395 C CA . THR B 1 85 ? -2.441 -30.266 -0.167 1 94.5 85 THR B CA 1
ATOM 3396 C C . THR B 1 85 ? -1.521 -30 1.022 1 94.5 85 THR B C 1
ATOM 3398 O O . THR B 1 85 ? -0.843 -30.922 1.496 1 94.5 85 THR B O 1
ATOM 3401 N N . VAL B 1 86 ? -1.453 -28.797 1.444 1 95.06 86 VAL B N 1
ATOM 3402 C CA . VAL B 1 86 ? -0.67 -28.406 2.611 1 95.06 86 VAL B CA 1
ATOM 3403 C C . VAL B 1 86 ? -1.432 -27.359 3.416 1 95.06 86 VAL B C 1
ATOM 3405 O O . VAL B 1 86 ? -2.176 -26.547 2.85 1 95.06 86 VAL B O 1
ATOM 3408 N N . ASN B 1 87 ? -1.273 -27.453 4.727 1 94.12 87 ASN B N 1
ATOM 3409 C CA . ASN B 1 87 ? -1.882 -26.453 5.59 1 94.12 87 ASN B CA 1
ATOM 3410 C C . ASN B 1 87 ? -1.06 -25.156 5.613 1 94.12 87 ASN B C 1
ATOM 3412 O O . ASN B 1 87 ? 0.16 -25.203 5.785 1 94.12 87 ASN B O 1
ATOM 3416 N N . LEU B 1 88 ? -1.782 -24.031 5.418 1 93.94 88 LEU B N 1
ATOM 3417 C CA . LEU B 1 88 ? -1.082 -22.75 5.395 1 93.94 88 LEU B CA 1
ATOM 3418 C C . LEU B 1 88 ? -1.904 -21.672 6.082 1 93.94 88 LEU B C 1
ATOM 3420 O O . LEU B 1 88 ? -3.076 -21.469 5.754 1 93.94 88 LEU B O 1
ATOM 3424 N N . ASP B 1 89 ? -1.32 -21.125 7.102 1 90.5 89 ASP B N 1
ATOM 3425 C CA . ASP B 1 89 ? -1.819 -19.906 7.738 1 90.5 89 ASP B CA 1
ATOM 3426 C C . ASP B 1 89 ? -0.878 -18.734 7.484 1 90.5 89 ASP B C 1
ATOM 3428 O O . ASP B 1 89 ? 0.223 -18.688 8.039 1 90.5 89 ASP B O 1
ATOM 3432 N N . LEU B 1 90 ? -1.36 -17.781 6.754 1 89.44 90 LEU B N 1
ATOM 3433 C CA . LEU B 1 90 ? -0.524 -16.672 6.328 1 89.44 90 LEU B CA 1
ATOM 3434 C C . LEU B 1 90 ? -0.229 -15.734 7.492 1 89.44 90 LEU B C 1
ATOM 3436 O O . LEU B 1 90 ? 0.661 -14.883 7.402 1 89.44 90 LEU B O 1
ATOM 3440 N N . ALA B 1 91 ? -0.979 -15.852 8.57 1 87.56 91 ALA B N 1
ATOM 3441 C CA . ALA B 1 91 ? -0.751 -15.008 9.734 1 87.56 91 ALA B CA 1
ATOM 3442 C C . ALA B 1 91 ? 0.319 -15.602 10.648 1 87.56 91 ALA B C 1
ATOM 3444 O O . ALA B 1 91 ? 0.746 -14.961 11.609 1 87.56 91 ALA B O 1
ATOM 3445 N N . ASP B 1 92 ? 0.741 -16.75 10.328 1 91.44 92 ASP B N 1
ATOM 3446 C CA . ASP B 1 92 ? 1.698 -17.469 11.164 1 91.44 92 ASP B CA 1
ATOM 3447 C C . ASP B 1 92 ? 2.961 -17.812 10.383 1 91.44 92 ASP B C 1
ATOM 3449 O O . ASP B 1 92 ? 2.939 -18.688 9.516 1 91.44 92 ASP B O 1
ATOM 3453 N N . SER B 1 93 ? 4.09 -17.266 10.828 1 91.56 93 SER B N 1
ATOM 3454 C CA . SER B 1 93 ? 5.359 -17.453 10.133 1 91.56 93 SER B CA 1
ATOM 3455 C C . SER B 1 93 ? 5.812 -18.906 10.219 1 91.56 93 SER B C 1
ATOM 3457 O O . SER B 1 93 ? 6.473 -19.406 9.305 1 91.56 93 SER B O 1
ATOM 3459 N N . SER B 1 94 ? 5.512 -19.547 11.305 1 94.19 94 SER B N 1
ATOM 3460 C CA . SER B 1 94 ? 5.871 -20.953 11.438 1 94.19 94 SER B CA 1
ATOM 3461 C C . SER B 1 94 ? 5.109 -21.828 10.438 1 94.19 94 SER B C 1
ATOM 3463 O O . SER B 1 94 ? 5.672 -22.766 9.867 1 94.19 94 SER B O 1
ATOM 3465 N N . SER B 1 95 ? 3.807 -21.516 10.312 1 94.88 95 SER B N 1
ATOM 3466 C CA . SER B 1 95 ? 3.004 -22.219 9.312 1 94.88 95 SER B CA 1
ATOM 3467 C C . SER B 1 95 ? 3.559 -22 7.91 1 94.88 95 SER B C 1
ATOM 3469 O O . SER B 1 95 ? 3.635 -22.938 7.117 1 94.88 95 SER B O 1
ATOM 3471 N N . ILE B 1 96 ? 4.035 -20.859 7.633 1 94.75 96 ILE B N 1
ATOM 3472 C CA . ILE B 1 96 ? 4.605 -20.531 6.332 1 94.75 96 ILE B CA 1
ATOM 3473 C C . ILE B 1 96 ? 5.879 -21.328 6.102 1 94.75 96 ILE B C 1
ATOM 3475 O O . ILE B 1 96 ? 6.066 -21.922 5.031 1 94.75 96 ILE B O 1
ATOM 3479 N N . SER B 1 97 ? 6.699 -21.422 7.086 1 95.5 97 SER B N 1
ATOM 3480 C CA . SER B 1 97 ? 7.957 -22.156 6.961 1 95.5 97 SER B CA 1
ATOM 3481 C C . SER B 1 97 ? 7.707 -23.641 6.703 1 95.5 97 SER B C 1
ATOM 3483 O O . SER B 1 97 ? 8.406 -24.266 5.906 1 95.5 97 SER B O 1
ATOM 3485 N N . ARG B 1 98 ? 6.742 -24.141 7.367 1 95.69 98 ARG B N 1
ATOM 3486 C CA . ARG B 1 98 ? 6.398 -25.547 7.156 1 95.69 98 ARG B CA 1
ATOM 3487 C C . ARG B 1 98 ? 5.898 -25.781 5.738 1 95.69 98 ARG B C 1
ATOM 3489 O O . ARG B 1 98 ? 6.25 -26.781 5.105 1 95.69 98 ARG B O 1
ATOM 3496 N N . ALA B 1 99 ? 5.062 -24.906 5.301 1 95.88 99 ALA B N 1
ATOM 3497 C CA . ALA B 1 99 ? 4.547 -25.016 3.938 1 95.88 99 ALA B CA 1
ATOM 3498 C C . ALA B 1 99 ? 5.676 -24.938 2.914 1 95.88 99 ALA B C 1
ATOM 3500 O O . ALA B 1 99 ? 5.691 -25.688 1.935 1 95.88 99 ALA B O 1
ATOM 3501 N N . ILE B 1 100 ? 6.617 -24.062 3.141 1 96 100 ILE B N 1
ATOM 3502 C CA . ILE B 1 100 ? 7.75 -23.891 2.236 1 96 100 ILE B CA 1
ATOM 3503 C C . ILE B 1 100 ? 8.586 -25.156 2.199 1 96 100 ILE B C 1
ATOM 3505 O O . ILE B 1 100 ? 9.023 -25.594 1.13 1 96 100 ILE B O 1
ATOM 3509 N N . ALA B 1 101 ? 8.82 -25.703 3.334 1 96.12 101 ALA B N 1
ATOM 3510 C CA . ALA B 1 101 ? 9.57 -26.953 3.4 1 96.12 101 ALA B CA 1
ATOM 3511 C C . ALA B 1 101 ? 8.898 -28.047 2.586 1 96.12 101 ALA B C 1
ATOM 3513 O O . ALA B 1 101 ? 9.562 -28.781 1.852 1 96.12 101 ALA B O 1
ATOM 3514 N N . PHE B 1 102 ? 7.66 -28.141 2.734 1 96.38 102 PHE B N 1
ATOM 3515 C CA . PHE B 1 102 ? 6.883 -29.141 1.997 1 96.38 102 PHE B CA 1
ATOM 3516 C C . PHE B 1 102 ? 6.996 -28.906 0.495 1 96.38 102 PHE B C 1
ATOM 3518 O O . PHE B 1 102 ? 7.238 -29.844 -0.265 1 96.38 102 PHE B O 1
ATOM 3525 N N . VAL B 1 103 ? 6.797 -27.641 0.065 1 96.56 103 VAL B N 1
ATOM 3526 C CA . VAL B 1 103 ? 6.859 -27.281 -1.351 1 96.56 103 VAL B CA 1
ATOM 3527 C C . VAL B 1 103 ? 8.258 -27.562 -1.888 1 96.56 103 VAL B C 1
ATOM 3529 O O . VAL B 1 103 ? 8.422 -28.062 -3.002 1 96.56 103 VAL B O 1
ATOM 3532 N N . THR B 1 104 ? 9.281 -27.25 -1.133 1 95.44 104 THR B N 1
ATOM 3533 C CA . THR B 1 104 ? 10.664 -27.453 -1.537 1 95.44 104 THR B CA 1
ATOM 3534 C C . THR B 1 104 ? 10.953 -28.938 -1.747 1 95.44 104 THR B C 1
ATOM 3536 O O . THR B 1 104 ? 11.625 -29.312 -2.711 1 95.44 104 THR B O 1
ATOM 3539 N N . GLU B 1 105 ? 10.461 -29.688 -0.852 1 95.5 105 GLU B N 1
ATOM 3540 C CA . GLU B 1 105 ? 10.648 -31.141 -0.964 1 95.5 105 GLU B CA 1
ATOM 3541 C C . GLU B 1 105 ? 9.938 -31.688 -2.197 1 95.5 105 GLU B C 1
ATOM 3543 O O . GLU B 1 105 ? 10.5 -32.5 -2.934 1 95.5 105 GLU B O 1
ATOM 3548 N N . GLU B 1 106 ? 8.75 -31.25 -2.432 1 93.94 106 GLU B N 1
ATOM 3549 C CA . GLU B 1 106 ? 7.941 -31.75 -3.545 1 93.94 106 GLU B CA 1
ATOM 3550 C C . GLU B 1 106 ? 8.523 -31.297 -4.887 1 93.94 106 GLU B C 1
ATOM 3552 O O . GLU B 1 106 ? 8.375 -32 -5.891 1 93.94 106 GLU B O 1
ATOM 3557 N N . THR B 1 107 ? 9.125 -30.125 -4.93 1 94 107 THR B N 1
ATOM 3558 C CA . THR B 1 107 ? 9.609 -29.578 -6.188 1 94 107 THR B CA 1
ATOM 3559 C C . THR B 1 107 ? 11.117 -29.781 -6.324 1 94 107 THR B C 1
ATOM 3561 O O . THR B 1 107 ? 11.766 -29.094 -7.125 1 94 107 THR B O 1
ATOM 3564 N N . GLU B 1 108 ? 11.641 -30.578 -5.504 1 90 108 GLU B N 1
ATOM 3565 C CA . GLU B 1 108 ? 13.086 -30.797 -5.512 1 90 108 GLU B CA 1
ATOM 3566 C C . GLU B 1 108 ? 13.586 -31.094 -6.918 1 90 108 GLU B C 1
ATOM 3568 O O . GLU B 1 108 ? 13.023 -31.938 -7.621 1 90 108 GLU B O 1
ATOM 3573 N N . GLY B 1 109 ? 14.609 -30.391 -7.395 1 88.12 109 GLY B N 1
ATOM 3574 C CA . GLY B 1 109 ? 15.227 -30.609 -8.695 1 88.12 109 GLY B CA 1
ATOM 3575 C C . GLY B 1 109 ? 14.562 -29.828 -9.805 1 88.12 109 GLY B C 1
ATOM 3576 O O . GLY B 1 109 ? 15.227 -29.406 -10.766 1 88.12 109 GLY B O 1
ATOM 3577 N N . LYS B 1 110 ? 13.297 -29.609 -9.781 1 90.81 110 LYS B N 1
ATOM 3578 C CA . LYS B 1 110 ? 12.57 -28.984 -10.875 1 90.81 110 LYS B CA 1
ATOM 3579 C C . LYS B 1 110 ? 12.32 -27.5 -10.602 1 90.81 110 LYS B C 1
ATOM 3581 O O . LYS B 1 110 ? 12.312 -26.688 -11.516 1 90.81 110 LYS B O 1
ATOM 3586 N N . GLY B 1 111 ? 12.094 -27.25 -9.312 1 94.12 111 GLY B N 1
ATOM 3587 C CA . GLY B 1 111 ? 11.734 -25.891 -8.953 1 94.12 111 GLY B CA 1
ATOM 3588 C C . GLY B 1 111 ? 10.242 -25.625 -9.023 1 94.12 111 GLY B C 1
ATOM 3589 O O . GLY B 1 111 ? 9.453 -26.547 -9.242 1 94.12 111 GLY B O 1
ATOM 3590 N N . LEU B 1 112 ? 9.859 -24.406 -8.742 1 96.06 112 LEU B N 1
ATOM 3591 C CA . LEU B 1 112 ? 8.461 -24 -8.742 1 96.06 112 LEU B CA 1
ATOM 3592 C C . LEU B 1 112 ? 8.141 -23.172 -9.984 1 96.06 112 LEU B C 1
ATOM 3594 O O . LEU B 1 112 ? 8.711 -22.094 -10.18 1 96.06 112 LEU B O 1
ATOM 3598 N N . PHE B 1 113 ? 7.219 -23.703 -10.766 1 94.62 113 PHE B N 1
ATOM 3599 C CA . PHE B 1 113 ? 6.891 -23.047 -12.031 1 94.62 113 PHE B CA 1
ATOM 3600 C C . PHE B 1 113 ? 5.965 -21.859 -11.805 1 94.62 113 PHE B C 1
ATOM 3602 O O . PHE B 1 113 ? 6.031 -20.875 -12.523 1 94.62 113 PHE B O 1
ATOM 3609 N N . GLY B 1 114 ? 5.098 -22.031 -10.875 1 95.19 114 GLY B N 1
ATOM 3610 C CA . GLY B 1 114 ? 4.148 -20.953 -10.672 1 95.19 114 GLY B CA 1
ATOM 3611 C C . GLY B 1 114 ? 3.691 -20.812 -9.234 1 95.19 114 GLY B C 1
ATOM 3612 O O . GLY B 1 114 ? 3.484 -21.828 -8.547 1 95.19 114 GLY B O 1
ATOM 3613 N N . LEU B 1 115 ? 3.629 -19.625 -8.75 1 96.56 115 LEU B N 1
ATOM 3614 C CA . LEU B 1 115 ? 2.992 -19.266 -7.488 1 96.56 115 LEU B CA 1
ATOM 3615 C C . LEU B 1 115 ? 1.735 -18.438 -7.734 1 96.56 115 LEU B C 1
ATOM 3617 O O . LEU B 1 115 ? 1.803 -17.359 -8.328 1 96.56 115 LEU B O 1
ATOM 3621 N N . VAL B 1 116 ? 0.635 -18.984 -7.375 1 94 116 VAL B N 1
ATOM 3622 C CA . VAL B 1 116 ? -0.636 -18.281 -7.523 1 94 116 VAL B CA 1
ATOM 3623 C C . VAL B 1 116 ? -1.19 -17.922 -6.148 1 94 116 VAL B C 1
ATOM 3625 O O . VAL B 1 116 ? -1.6 -18.797 -5.383 1 94 116 VAL B O 1
ATOM 3628 N N . ASN B 1 117 ? -1.185 -16.688 -5.891 1 92 117 ASN B N 1
ATOM 3629 C CA . ASN B 1 117 ? -1.722 -16.203 -4.629 1 92 117 ASN B CA 1
ATOM 3630 C C . ASN B 1 117 ? -3.195 -15.82 -4.754 1 92 117 ASN B C 1
ATOM 3632 O O . ASN B 1 117 ? -3.523 -14.742 -5.254 1 92 117 ASN B O 1
ATOM 3636 N N . ALA B 1 118 ? -4 -16.688 -4.266 1 86.5 118 ALA B N 1
ATOM 3637 C CA . ALA B 1 118 ? -5.441 -16.453 -4.328 1 86.5 118 ALA B CA 1
ATOM 3638 C C . ALA B 1 118 ? -6.027 -16.234 -2.938 1 86.5 118 ALA B C 1
ATOM 3640 O O . ALA B 1 118 ? -7.246 -16.156 -2.773 1 86.5 118 ALA B O 1
ATOM 3641 N N . ALA B 1 119 ? -5.16 -16.188 -1.966 1 76.62 119 ALA B N 1
ATOM 3642 C CA . ALA B 1 119 ? -5.617 -16 -0.59 1 76.62 119 ALA B CA 1
ATOM 3643 C C . ALA B 1 119 ? -6.172 -14.602 -0.375 1 76.62 119 ALA B C 1
ATOM 3645 O O . ALA B 1 119 ? -5.602 -13.617 -0.858 1 76.62 119 ALA B O 1
ATOM 3646 N N . GLU B 1 120 ? -7.406 -14.484 0.003 1 69.19 120 GLU B N 1
ATOM 3647 C CA . GLU B 1 120 ? -8.016 -13.203 0.349 1 69.19 120 GLU B CA 1
ATOM 3648 C C . GLU B 1 120 ? -8.617 -13.242 1.752 1 69.19 120 GLU B C 1
ATOM 3650 O O . GLU B 1 120 ? -9.383 -14.148 2.082 1 69.19 120 GLU B O 1
ATOM 3655 N N . GLY B 1 121 ? -8.047 -12.453 2.564 1 63.38 121 GLY B N 1
ATOM 3656 C CA . GLY B 1 121 ? -8.664 -12.375 3.879 1 63.38 121 GLY B CA 1
ATOM 3657 C C . GLY B 1 121 ? -9.898 -11.492 3.906 1 63.38 121 GLY B C 1
ATOM 3658 O O . GLY B 1 121 ? -10.234 -10.859 2.906 1 63.38 121 GLY B O 1
ATOM 3659 N N . THR B 1 122 ? -10.805 -11.758 4.934 1 59.53 122 THR B N 1
ATOM 3660 C CA . THR B 1 122 ? -12.016 -10.961 5.113 1 59.53 122 THR B CA 1
ATOM 3661 C C . THR B 1 122 ? -11.711 -9.672 5.867 1 59.53 122 THR B C 1
ATOM 3663 O O . THR B 1 122 ? -10.906 -9.664 6.801 1 59.53 122 THR B O 1
ATOM 3666 N N . THR B 1 123 ? -11.938 -8.555 5.199 1 63 123 THR B N 1
ATOM 3667 C CA . THR B 1 123 ? -11.742 -7.301 5.922 1 63 123 THR B CA 1
ATOM 3668 C C . THR B 1 123 ? -13.078 -6.59 6.141 1 63 123 THR B C 1
ATOM 3670 O O . THR B 1 123 ? -13.953 -6.621 5.273 1 63 123 THR B O 1
ATOM 3673 N N . PRO B 1 124 ? -13.188 -6.164 7.379 1 63.84 124 PRO B N 1
ATOM 3674 C CA . PRO B 1 124 ? -14.391 -5.355 7.578 1 63.84 124 PRO B CA 1
ATOM 3675 C C . PRO B 1 124 ? -14.422 -4.109 6.695 1 63.84 124 PRO B C 1
ATOM 3677 O O . PRO B 1 124 ? -13.406 -3.426 6.555 1 63.84 124 PRO B O 1
ATOM 3680 N N . ALA B 1 125 ? -15.5 -3.973 5.973 1 69.06 125 ALA B N 1
ATOM 3681 C CA . ALA B 1 125 ? -15.711 -2.768 5.172 1 69.06 125 ALA B CA 1
ATOM 3682 C C . ALA B 1 125 ? -16.391 -1.674 5.996 1 69.06 125 ALA B C 1
ATOM 3684 O O . ALA B 1 125 ? -17.609 -1.674 6.152 1 69.06 125 ALA B O 1
ATOM 3685 N N . ALA B 1 126 ? -15.672 -0.947 6.727 1 76.69 126 ALA B N 1
ATOM 3686 C CA . ALA B 1 126 ? -16.188 0.138 7.551 1 76.69 126 ALA B CA 1
ATOM 3687 C C . ALA B 1 126 ? -15.398 1.424 7.336 1 76.69 126 ALA B C 1
ATOM 3689 O O . ALA B 1 126 ? -14.266 1.387 6.855 1 76.69 126 ALA B O 1
ATOM 3690 N N . PRO B 1 127 ? -16.109 2.498 7.613 1 75.12 127 PRO B N 1
ATOM 3691 C CA . PRO B 1 127 ? -15.367 3.758 7.547 1 75.12 127 PRO B CA 1
ATOM 3692 C C . PRO B 1 127 ? -14.086 3.732 8.383 1 75.12 127 PRO B C 1
ATOM 3694 O O . PRO B 1 127 ? -14.039 3.07 9.422 1 75.12 127 PRO B O 1
ATOM 3697 N N . THR B 1 128 ? -13.156 4.453 7.969 1 77.19 128 THR B N 1
ATOM 3698 C CA . THR B 1 128 ? -11.82 4.438 8.547 1 77.19 128 THR B CA 1
ATOM 3699 C C . THR B 1 128 ? -11.867 4.828 10.023 1 77.19 128 THR B C 1
ATOM 3701 O O . THR B 1 128 ? -11.102 4.297 10.836 1 77.19 128 THR B O 1
ATOM 3704 N N . ASP B 1 129 ? -12.734 5.738 10.32 1 80.12 129 ASP B N 1
ATOM 3705 C CA . ASP B 1 129 ? -12.75 6.234 11.695 1 80.12 129 ASP B CA 1
ATOM 3706 C C . ASP B 1 129 ? -13.406 5.23 12.641 1 80.12 129 ASP B C 1
ATOM 3708 O O . ASP B 1 129 ? -13.398 5.414 13.859 1 80.12 129 ASP B O 1
ATOM 3712 N N . TRP B 1 130 ? -14.031 4.168 12.07 1 83.31 130 TRP B N 1
ATOM 3713 C CA . TRP B 1 130 ? -14.586 3.098 12.891 1 83.31 130 TRP B CA 1
ATOM 3714 C C . TRP B 1 130 ? -13.516 2.066 13.234 1 83.31 130 TRP B C 1
ATOM 3716 O O . TRP B 1 130 ? -13.695 1.25 14.141 1 83.31 130 TRP B O 1
ATOM 3726 N N . LEU B 1 131 ? -12.477 2.168 12.562 1 84.38 131 LEU B N 1
ATOM 3727 C CA . LEU B 1 131 ? -11.445 1.143 12.672 1 84.38 131 LEU B CA 1
ATOM 3728 C C . LEU B 1 131 ? -10.383 1.548 13.68 1 84.38 131 LEU B C 1
ATOM 3730 O O . LEU B 1 131 ? -10.188 2.738 13.945 1 84.38 131 LEU B O 1
ATOM 3734 N N . ARG B 1 132 ? -9.898 0.514 14.242 1 85.19 132 ARG B N 1
ATOM 3735 C CA . ARG B 1 132 ? -8.766 0.687 15.141 1 85.19 132 ARG B CA 1
ATOM 3736 C C . ARG B 1 132 ? -7.473 0.187 14.508 1 85.19 132 ARG B C 1
ATOM 3738 O O . ARG B 1 132 ? -7.504 -0.501 13.484 1 85.19 132 ARG B O 1
ATOM 3745 N N . ILE B 1 133 ? -6.398 0.587 15.133 1 86.75 133 ILE B N 1
ATOM 3746 C CA . ILE B 1 133 ? -5.094 0.248 14.57 1 86.75 133 ILE B CA 1
ATOM 3747 C C . ILE B 1 133 ? -4.945 -1.271 14.492 1 86.75 133 ILE B C 1
ATOM 3749 O O . ILE B 1 133 ? -4.328 -1.793 13.562 1 86.75 133 ILE B O 1
ATOM 3753 N N . ASP B 1 134 ? -5.52 -1.936 15.438 1 85.56 134 ASP B N 1
ATOM 3754 C CA . ASP B 1 134 ? -5.43 -3.393 15.461 1 85.56 134 ASP B CA 1
ATOM 3755 C C . ASP B 1 134 ? -6.082 -4 14.227 1 85.56 134 ASP B C 1
ATOM 3757 O O . ASP B 1 134 ? -5.637 -5.039 13.727 1 85.56 134 ASP B O 1
ATOM 3761 N N . ASP B 1 135 ? -7.094 -3.393 13.781 1 83.31 135 ASP B N 1
ATOM 3762 C CA . ASP B 1 135 ? -7.758 -3.861 12.57 1 83.31 135 ASP B CA 1
ATOM 3763 C C . ASP B 1 135 ? -6.828 -3.758 11.359 1 83.31 135 ASP B C 1
ATOM 3765 O O . ASP B 1 135 ? -6.816 -4.645 10.5 1 83.31 135 ASP B O 1
ATOM 3769 N N . PHE B 1 136 ? -6.09 -2.736 11.328 1 85.69 136 PHE B N 1
ATOM 3770 C CA . PHE B 1 136 ? -5.148 -2.547 10.227 1 85.69 136 PHE B CA 1
ATOM 3771 C C . PHE B 1 136 ? -3.992 -3.537 10.328 1 85.69 136 PHE B C 1
ATOM 3773 O O . PHE B 1 136 ? -3.545 -4.082 9.32 1 85.69 136 PHE B O 1
ATOM 3780 N N . HIS B 1 137 ? -3.588 -3.725 11.555 1 86.06 137 HIS B N 1
ATOM 3781 C CA . HIS B 1 137 ? -2.506 -4.676 11.773 1 86.06 137 HIS B CA 1
ATOM 3782 C C . HIS B 1 137 ? -2.889 -6.07 11.289 1 86.06 137 HIS B C 1
ATOM 3784 O O . HIS B 1 137 ? -2.137 -6.699 10.539 1 86.06 137 HIS B O 1
ATOM 3790 N N . SER B 1 138 ? -3.959 -6.492 11.703 1 83.62 138 SER B N 1
ATOM 3791 C CA . SER B 1 138 ? -4.414 -7.836 11.367 1 83.62 138 SER B CA 1
ATOM 3792 C C . SER B 1 138 ? -4.594 -7.996 9.859 1 83.62 138 SER B C 1
ATOM 3794 O O . SER B 1 138 ? -4.211 -9.023 9.289 1 83.62 138 SER B O 1
ATOM 3796 N N . GLU B 1 139 ? -5.109 -6.996 9.289 1 81.88 139 GLU B N 1
ATOM 3797 C CA . GLU B 1 139 ? -5.352 -7.031 7.852 1 81.88 139 GLU B CA 1
ATOM 3798 C C . GLU B 1 139 ? -4.039 -7.055 7.07 1 81.88 139 GLU B C 1
ATOM 3800 O O . GLU B 1 139 ? -3.895 -7.824 6.117 1 81.88 139 GLU B O 1
ATOM 3805 N N . LEU B 1 140 ? -3.158 -6.27 7.445 1 85.69 140 LEU B N 1
ATOM 3806 C CA . LEU B 1 140 ? -1.884 -6.188 6.738 1 85.69 140 LEU B CA 1
ATOM 3807 C C . LEU B 1 140 ? -1.049 -7.441 6.977 1 85.69 140 LEU B C 1
ATOM 3809 O O . LEU B 1 140 ? -0.321 -7.887 6.09 1 85.69 140 LEU B O 1
ATOM 3813 N N . GLU B 1 141 ? -1.179 -7.953 8.141 1 85.62 141 GLU B N 1
ATOM 3814 C CA . GLU B 1 141 ? -0.403 -9.141 8.477 1 85.62 141 GLU B CA 1
ATOM 3815 C C . GLU B 1 141 ? -0.812 -10.328 7.609 1 85.62 141 GLU B C 1
ATOM 3817 O O . GLU B 1 141 ? 0.044 -11.031 7.066 1 85.62 141 GLU B O 1
ATOM 3822 N N . VAL B 1 142 ? -2.039 -10.523 7.465 1 78.5 142 VAL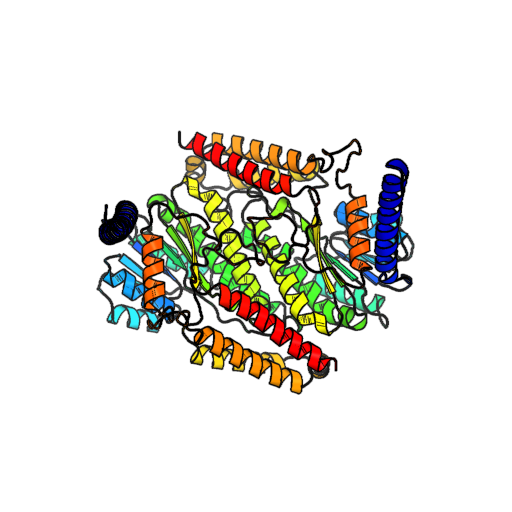 B N 1
ATOM 3823 C CA . VAL B 1 142 ? -2.553 -11.703 6.77 1 78.5 142 VAL B CA 1
ATOM 3824 C C . VAL B 1 142 ? -2.51 -11.477 5.262 1 78.5 142 VAL B C 1
ATOM 3826 O O . VAL B 1 142 ? -2 -12.312 4.512 1 78.5 142 VAL B O 1
ATOM 3829 N N . ASN B 1 143 ? -2.926 -10.32 4.848 1 81.56 143 ASN B N 1
ATOM 3830 C CA . ASN B 1 143 ? -3.188 -10.109 3.43 1 81.56 143 ASN B CA 1
ATOM 3831 C C . ASN B 1 143 ? -1.975 -9.516 2.719 1 81.56 143 ASN B C 1
ATOM 3833 O O . ASN B 1 143 ? -1.926 -9.484 1.487 1 81.56 143 ASN B O 1
ATOM 3837 N N . LEU B 1 144 ? -1.041 -9.125 3.438 1 87.75 144 LEU B N 1
ATOM 3838 C CA . LEU B 1 144 ? 0.093 -8.492 2.77 1 87.75 144 LEU B CA 1
ATOM 3839 C C . LEU B 1 144 ? 1.409 -9.102 3.248 1 87.75 144 LEU B C 1
ATOM 3841 O O . LEU B 1 144 ? 2.107 -9.766 2.48 1 87.75 144 LEU B O 1
ATOM 3845 N N . LEU B 1 145 ? 1.687 -8.984 4.512 1 90.06 145 LEU B N 1
ATOM 3846 C CA . LEU B 1 145 ? 2.984 -9.406 5.027 1 90.06 145 LEU B CA 1
ATOM 3847 C C . LEU B 1 145 ? 3.152 -10.922 4.914 1 90.06 145 LEU B C 1
ATOM 3849 O O . LEU B 1 145 ? 4.238 -11.406 4.598 1 90.06 145 LEU B O 1
ATOM 3853 N N . GLY B 1 146 ? 2.117 -11.648 5.258 1 91.25 146 GLY B N 1
ATOM 3854 C CA . GLY B 1 146 ? 2.188 -13.094 5.09 1 91.25 146 GLY B CA 1
ATOM 3855 C C . GLY B 1 146 ? 2.475 -13.516 3.66 1 91.25 146 GLY B C 1
ATOM 3856 O O . GLY B 1 146 ? 3.293 -14.398 3.422 1 91.25 146 GLY B O 1
ATOM 3857 N N . LEU B 1 147 ? 1.834 -12.891 2.764 1 90.38 147 LEU B N 1
ATOM 3858 C CA . LEU B 1 147 ? 2.029 -13.188 1.35 1 90.38 147 LEU B CA 1
ATOM 3859 C C . LEU B 1 147 ? 3.43 -12.789 0.898 1 90.38 147 LEU B C 1
ATOM 3861 O O . LEU B 1 147 ? 4.051 -13.492 0.097 1 90.38 147 LEU B O 1
ATOM 3865 N N . ILE B 1 148 ? 3.902 -11.656 1.331 1 90.94 148 ILE B N 1
ATOM 3866 C CA . ILE B 1 148 ? 5.25 -11.211 1.001 1 90.94 148 ILE B CA 1
ATOM 3867 C C . ILE B 1 148 ? 6.27 -12.227 1.515 1 90.94 148 ILE B C 1
ATOM 3869 O O . ILE B 1 148 ? 7.195 -12.609 0.792 1 90.94 148 ILE B O 1
ATOM 3873 N N . GLU B 1 149 ? 6.086 -12.625 2.725 1 93.38 149 GLU B N 1
ATOM 3874 C CA . GLU B 1 149 ? 7 -13.602 3.309 1 93.38 149 GLU B CA 1
ATOM 3875 C C . GLU B 1 149 ? 7 -14.906 2.51 1 93.38 149 GLU B C 1
ATOM 3877 O O . GLU B 1 149 ? 8.062 -15.445 2.203 1 93.38 149 GLU B O 1
ATOM 3882 N N . LEU B 1 150 ? 5.859 -15.344 2.236 1 94.5 150 LEU B N 1
ATOM 3883 C CA . LEU B 1 150 ? 5.715 -16.562 1.452 1 94.5 150 LEU B CA 1
ATOM 3884 C C . LEU B 1 150 ? 6.43 -16.438 0.11 1 94.5 150 LEU B C 1
ATOM 3886 O O . LEU B 1 150 ? 7.188 -17.328 -0.282 1 94.5 150 LEU B O 1
ATOM 3890 N N . THR B 1 151 ? 6.211 -15.359 -0.583 1 93.5 151 THR B N 1
ATOM 3891 C CA . THR B 1 151 ? 6.785 -15.141 -1.904 1 93.5 151 THR B CA 1
ATOM 3892 C C . THR B 1 151 ? 8.312 -15.07 -1.826 1 93.5 151 THR B C 1
ATOM 3894 O O . THR B 1 151 ? 9.008 -15.664 -2.646 1 93.5 151 THR B O 1
ATOM 3897 N N . LEU B 1 152 ? 8.797 -14.383 -0.867 1 91.31 152 LEU B N 1
ATOM 3898 C CA . LEU B 1 152 ? 10.242 -14.234 -0.716 1 91.31 152 LEU B CA 1
ATOM 3899 C C . LEU B 1 152 ? 10.906 -15.586 -0.488 1 91.31 152 LEU B C 1
ATOM 3901 O O . LEU B 1 152 ? 11.969 -15.859 -1.058 1 91.31 152 LEU B O 1
ATOM 3905 N N . LYS B 1 153 ? 10.328 -16.375 0.304 1 92.75 153 LYS B N 1
ATOM 3906 C CA . LYS B 1 153 ? 10.898 -17.672 0.643 1 92.75 153 LYS B CA 1
ATOM 3907 C C . LYS B 1 153 ? 10.82 -18.641 -0.537 1 92.75 153 LYS B C 1
ATOM 3909 O O . LYS B 1 153 ? 11.602 -19.594 -0.625 1 92.75 153 LYS B O 1
ATOM 3914 N N . LEU B 1 154 ? 9.93 -18.375 -1.441 1 95.31 154 LEU B N 1
ATOM 3915 C CA . LEU B 1 154 ? 9.758 -19.266 -2.59 1 95.31 154 LEU B CA 1
ATOM 3916 C C . LEU B 1 154 ? 10.562 -18.766 -3.789 1 95.31 154 LEU B C 1
ATOM 3918 O O . LEU B 1 154 ? 10.641 -19.438 -4.816 1 95.31 154 LEU B O 1
ATOM 3922 N N . LEU B 1 155 ? 11.148 -17.609 -3.66 1 92 155 LEU B N 1
ATOM 3923 C CA . LEU B 1 155 ? 11.812 -16.953 -4.785 1 92 155 LEU B CA 1
ATOM 3924 C C . LEU B 1 155 ? 12.93 -17.828 -5.34 1 92 155 LEU B C 1
ATOM 3926 O O . LEU B 1 155 ? 13.07 -17.969 -6.559 1 92 155 LEU B O 1
ATOM 3930 N N . PRO B 1 156 ? 13.711 -18.484 -4.488 1 90.25 156 PRO B N 1
ATOM 3931 C CA . PRO B 1 156 ? 14.766 -19.328 -5.039 1 90.25 156 PRO B CA 1
ATOM 3932 C C . PRO B 1 156 ? 14.219 -20.453 -5.918 1 90.25 156 PRO B C 1
ATOM 3934 O O . PRO B 1 156 ? 14.797 -20.781 -6.957 1 90.25 156 PRO B O 1
ATOM 3937 N N . LEU B 1 157 ? 13.148 -21.031 -5.508 1 93.94 157 LEU B N 1
ATOM 3938 C CA . LEU B 1 157 ? 12.531 -22.094 -6.289 1 93.94 157 LEU B CA 1
ATOM 3939 C C . LEU B 1 157 ? 11.953 -21.547 -7.59 1 93.94 157 LEU B C 1
ATOM 3941 O O . LEU B 1 157 ? 12.023 -22.203 -8.633 1 93.94 157 LEU B O 1
ATOM 3945 N N . LEU B 1 158 ? 11.43 -20.359 -7.535 1 94.19 158 LEU B N 1
ATOM 3946 C CA . LEU B 1 158 ? 10.852 -19.719 -8.711 1 94.19 158 LEU B CA 1
ATOM 3947 C C . LEU B 1 158 ? 11.938 -19.344 -9.711 1 94.19 158 LEU B C 1
ATOM 3949 O O . LEU B 1 158 ? 11.742 -19.453 -10.922 1 94.19 158 LEU B O 1
ATOM 3953 N N . LYS B 1 159 ? 13.016 -18.906 -9.203 1 89.19 159 LYS B N 1
ATOM 3954 C CA . LYS B 1 159 ? 14.141 -18.562 -10.07 1 89.19 159 LYS B CA 1
ATOM 3955 C C . LYS B 1 159 ? 14.68 -19.797 -10.789 1 89.19 159 LYS B C 1
ATOM 3957 O O . LYS B 1 159 ? 15.016 -19.734 -11.977 1 89.19 159 LYS B O 1
ATOM 3962 N N . LYS B 1 160 ? 14.758 -20.828 -10.031 1 90.06 160 LYS B N 1
ATOM 3963 C CA . LYS B 1 160 ? 15.266 -22.078 -10.586 1 90.06 160 LYS B CA 1
ATOM 3964 C C . LYS B 1 160 ? 14.43 -22.531 -11.773 1 90.06 160 LYS B C 1
ATOM 3966 O O . LYS B 1 160 ? 14.969 -23 -12.781 1 90.06 160 LYS B O 1
ATOM 3971 N N . ALA B 1 161 ? 13.172 -22.375 -11.719 1 92.12 161 ALA B N 1
ATOM 3972 C CA . ALA B 1 161 ? 12.266 -22.844 -12.758 1 92.12 161 ALA B CA 1
ATOM 3973 C C . ALA B 1 161 ? 11.914 -21.719 -13.734 1 92.12 161 ALA B C 1
ATOM 3975 O O . ALA B 1 161 ? 11.133 -21.922 -14.664 1 92.12 161 ALA B O 1
ATOM 3976 N N . LYS B 1 162 ? 12.469 -20.547 -13.508 1 89.44 162 LYS B N 1
ATOM 3977 C CA . LYS B 1 162 ? 12.055 -19.391 -14.289 1 89.44 162 LYS B CA 1
ATOM 3978 C C . LYS B 1 162 ? 10.531 -19.281 -14.352 1 89.44 162 LYS B C 1
ATOM 3980 O O . LYS B 1 162 ? 9.953 -19.172 -15.438 1 89.44 162 LYS B O 1
ATOM 3985 N N . GLY B 1 163 ? 10.086 -19.328 -13.156 1 91.81 163 GLY B N 1
ATOM 3986 C CA . GLY B 1 163 ? 8.641 -19.469 -13 1 91.81 163 GLY B CA 1
ATOM 3987 C C . GLY B 1 163 ? 7.91 -18.141 -13.047 1 91.81 163 GLY B C 1
ATOM 3988 O O . GLY B 1 163 ? 8.391 -17.188 -13.648 1 91.81 163 GLY B O 1
ATOM 3989 N N . ARG B 1 164 ? 6.598 -18.234 -12.508 1 90.88 164 ARG B N 1
ATOM 3990 C CA . ARG B 1 164 ? 5.703 -17.078 -12.539 1 90.88 164 ARG B CA 1
ATOM 3991 C C . ARG B 1 164 ? 5 -16.891 -11.203 1 90.88 164 ARG B C 1
ATOM 3993 O O . ARG B 1 164 ? 4.676 -17.875 -10.523 1 90.88 164 ARG B O 1
ATOM 4000 N N . VAL B 1 165 ? 4.91 -15.648 -10.914 1 91 165 VAL B N 1
ATOM 4001 C CA . VAL B 1 165 ? 4.113 -15.281 -9.742 1 91 165 VAL B CA 1
ATOM 4002 C C . VAL B 1 165 ? 2.832 -14.586 -10.195 1 91 165 VAL B C 1
ATOM 4004 O O . VAL B 1 165 ? 2.881 -13.594 -10.922 1 91 165 VAL B O 1
ATOM 4007 N N . VAL B 1 166 ? 1.714 -15.133 -9.805 1 87.12 166 VAL B N 1
ATOM 4008 C CA . VAL B 1 166 ? 0.419 -14.547 -10.133 1 87.12 166 VAL B CA 1
ATOM 4009 C C . VAL B 1 166 ? -0.315 -14.164 -8.852 1 87.12 166 VAL B C 1
ATOM 4011 O O . VAL B 1 166 ? -0.657 -15.023 -8.039 1 87.12 166 VAL B O 1
ATOM 4014 N N . ASN B 1 167 ? -0.498 -12.914 -8.711 1 85.62 167 ASN B N 1
ATOM 4015 C CA . ASN B 1 167 ? -1.257 -12.406 -7.57 1 85.62 167 ASN B CA 1
ATOM 4016 C C . ASN B 1 167 ? -2.686 -12.039 -7.965 1 85.62 167 ASN B C 1
ATOM 4018 O O . ASN B 1 167 ? -2.896 -11.203 -8.844 1 85.62 167 ASN B O 1
ATOM 4022 N N . LEU B 1 168 ? -3.615 -12.688 -7.281 1 80 168 LEU B N 1
ATOM 4023 C CA . LEU B 1 168 ? -5.02 -12.383 -7.539 1 80 168 LEU B CA 1
ATOM 4024 C C . LEU B 1 168 ? -5.523 -11.297 -6.598 1 80 168 LEU B C 1
ATOM 4026 O O . LEU B 1 168 ? -5.312 -11.375 -5.383 1 80 168 LEU B O 1
ATOM 4030 N N . ILE B 1 169 ? -6.039 -10.266 -7.16 1 69.69 169 ILE B N 1
ATOM 4031 C CA . ILE B 1 169 ? -6.559 -9.164 -6.359 1 69.69 169 ILE B CA 1
ATOM 4032 C C . ILE B 1 169 ? -8.039 -8.953 -6.676 1 69.69 169 ILE B C 1
ATOM 4034 O O . ILE B 1 169 ? -8.438 -8.977 -7.84 1 69.69 169 ILE B O 1
ATOM 4038 N N . ASN B 1 170 ? -8.781 -8.859 -5.621 1 63.44 170 ASN B N 1
ATOM 4039 C CA . ASN B 1 170 ? -10.203 -8.586 -5.797 1 63.44 170 ASN B CA 1
ATOM 4040 C C . ASN B 1 170 ? -10.461 -7.105 -6.066 1 63.44 170 ASN B C 1
ATOM 4042 O O . ASN B 1 170 ? -9.906 -6.242 -5.379 1 63.44 170 ASN B O 1
ATOM 4046 N N . ALA B 1 171 ? -11.156 -6.863 -7.051 1 52.75 171 ALA B N 1
ATOM 4047 C CA . ALA B 1 171 ? -11.453 -5.484 -7.438 1 52.75 171 ALA B CA 1
ATOM 4048 C C . ALA B 1 171 ? -12.227 -4.762 -6.34 1 52.75 171 ALA B C 1
ATOM 4050 O O . ALA B 1 171 ? -12.266 -3.531 -6.309 1 52.75 171 ALA B O 1
ATOM 4051 N N . LYS B 1 172 ? -12.805 -5.59 -5.387 1 55.25 172 LYS B N 1
ATOM 4052 C CA . LYS B 1 172 ? -13.531 -4.973 -4.281 1 55.25 172 LYS B CA 1
ATOM 4053 C C . LYS B 1 172 ? -12.633 -4.016 -3.498 1 55.25 172 LYS B C 1
ATOM 4055 O O . LYS B 1 172 ? -13.109 -3.021 -2.947 1 55.25 172 LYS B O 1
ATOM 4060 N N . GLY B 1 173 ? -11.438 -4.496 -3.457 1 49.66 173 GLY B N 1
ATOM 4061 C CA . GLY B 1 173 ? -10.516 -3.789 -2.584 1 49.66 173 GLY B CA 1
ATOM 4062 C C . GLY B 1 173 ? -10.305 -2.34 -2.982 1 49.66 173 GLY B C 1
ATOM 4063 O O . GLY B 1 173 ? -9.828 -1.533 -2.184 1 49.66 173 GLY B O 1
ATOM 4064 N N . PHE B 1 174 ? -10.859 -2.143 -4.164 1 43.78 174 PHE B N 1
ATOM 4065 C CA . PHE B 1 174 ? -10.609 -0.781 -4.625 1 43.78 174 PHE B CA 1
ATOM 4066 C C . PHE B 1 174 ? -11.891 0.05 -4.559 1 43.78 174 PHE B C 1
ATOM 4068 O O . PHE B 1 174 ? -11.891 1.225 -4.93 1 43.78 174 PHE B O 1
ATOM 4075 N N . MET B 1 175 ? -12.828 -0.73 -4.043 1 46.12 175 MET B N 1
ATOM 4076 C CA . MET B 1 175 ? -14.094 -0.018 -3.93 1 46.12 175 MET B CA 1
ATOM 4077 C C . MET B 1 175 ? -14.094 0.904 -2.715 1 46.12 175 MET B C 1
ATOM 4079 O O . MET B 1 175 ? -13.445 0.611 -1.707 1 46.12 175 MET B O 1
ATOM 4083 N N . ALA B 1 176 ? -14.578 2.027 -3.041 1 45.5 176 ALA B N 1
ATOM 4084 C CA . ALA B 1 176 ? -14.633 3.082 -2.031 1 45.5 176 ALA B CA 1
ATOM 4085 C C . ALA B 1 176 ? -15.281 2.572 -0.744 1 45.5 176 ALA B C 1
ATOM 4087 O O . ALA B 1 176 ? -14.938 3.029 0.35 1 45.5 176 ALA B O 1
ATOM 4088 N N . PHE B 1 177 ? -16.234 1.486 -0.939 1 44.72 177 PHE B N 1
ATOM 4089 C CA . PHE B 1 177 ? -17 1.119 0.241 1 44.72 177 PHE B CA 1
ATOM 4090 C C . PHE B 1 177 ? -16.25 0.087 1.077 1 44.72 177 PHE B C 1
ATOM 4092 O O . PHE B 1 177 ? -16.75 -0.344 2.123 1 44.72 177 PHE B O 1
ATOM 4099 N N . VAL B 1 178 ? -15.164 -0.455 0.442 1 51.22 178 VAL B N 1
ATOM 4100 C CA . VAL B 1 178 ? -14.609 -1.623 1.119 1 51.22 178 VAL B CA 1
ATOM 4101 C C . VAL B 1 178 ? -13.695 -1.174 2.258 1 51.22 178 VAL B C 1
ATOM 4103 O O . VAL B 1 178 ? -13.398 -1.952 3.168 1 51.22 178 VAL B O 1
ATOM 4106 N N . GLY B 1 179 ? -14.047 -0.179 2.973 1 55.03 179 GLY B N 1
ATOM 4107 C CA . GLY B 1 179 ? -13.383 0.228 4.203 1 55.03 179 GLY B CA 1
ATOM 4108 C C . GLY B 1 179 ? -11.883 0.349 4.059 1 55.03 179 GLY B C 1
ATOM 4109 O O . GLY B 1 179 ? -11.312 -0.058 3.043 1 55.03 179 GLY B O 1
ATOM 4110 N N . GLY B 1 180 ? -11.078 0.927 4.938 1 60.16 180 GLY B N 1
ATOM 4111 C CA . GLY B 1 180 ? -9.727 1.457 4.926 1 60.16 180 GLY B CA 1
ATOM 4112 C C . GLY B 1 180 ? -8.656 0.376 4.922 1 60.16 180 GLY B C 1
ATOM 4113 O O . GLY B 1 180 ? -7.672 0.475 4.195 1 60.16 180 GLY B O 1
ATOM 4114 N N . GLY B 1 181 ? -8.883 -0.832 5.664 1 64.56 181 GLY B N 1
ATOM 4115 C CA . GLY B 1 181 ? -7.797 -1.787 5.809 1 64.56 181 GLY B CA 1
ATOM 4116 C C . GLY B 1 181 ? -7.602 -2.656 4.578 1 64.56 181 GLY B C 1
ATOM 4117 O O . GLY B 1 181 ? -6.469 -2.945 4.191 1 64.56 181 GLY B O 1
ATOM 4118 N N . TYR B 1 182 ? -8.625 -3.068 3.953 1 66.69 182 TYR B N 1
ATOM 4119 C CA . TYR B 1 182 ? -8.539 -3.941 2.787 1 66.69 182 TYR B CA 1
ATOM 4120 C C . TYR B 1 182 ? -7.891 -3.221 1.612 1 66.69 182 TYR B C 1
ATOM 4122 O O . TYR B 1 182 ? -7.039 -3.787 0.924 1 66.69 182 TYR B O 1
ATOM 4130 N N . ASN B 1 183 ? -8.266 -2.049 1.463 1 67.5 183 ASN B N 1
ATOM 4131 C CA . ASN B 1 183 ? -7.68 -1.248 0.394 1 67.5 183 ASN B CA 1
ATOM 4132 C C . ASN B 1 183 ? -6.168 -1.105 0.562 1 67.5 183 ASN B C 1
ATOM 4134 O O . ASN B 1 183 ? -5.422 -1.188 -0.415 1 67.5 183 ASN B O 1
ATOM 4138 N N . LEU B 1 184 ? -5.832 -0.967 1.749 1 75.88 184 LEU B N 1
ATOM 4139 C CA . LEU B 1 184 ? -4.41 -0.804 2.041 1 75.88 184 LEU B CA 1
ATOM 4140 C C . LEU B 1 184 ? -3.631 -2.059 1.661 1 75.88 184 LEU B C 1
ATOM 4142 O O . LEU B 1 184 ? -2.539 -1.968 1.094 1 75.88 184 LEU B O 1
ATOM 4146 N N . SER B 1 185 ? -4.152 -3.186 1.99 1 79.81 185 SER B N 1
ATOM 4147 C CA . SER B 1 185 ? -3.48 -4.441 1.684 1 79.81 185 SER B CA 1
ATOM 4148 C C . SER B 1 185 ? -3.4 -4.676 0.179 1 79.81 185 SER B C 1
ATOM 4150 O O . SER B 1 185 ? -2.387 -5.164 -0.326 1 79.81 185 SER B O 1
ATOM 4152 N N . LYS B 1 186 ? -4.395 -4.352 -0.466 1 71.75 186 LYS B N 1
ATOM 4153 C CA . LYS B 1 186 ? -4.41 -4.551 -1.913 1 71.75 186 LYS B CA 1
ATOM 4154 C C . LYS B 1 186 ? -3.43 -3.611 -2.609 1 71.75 186 LYS B C 1
ATOM 4156 O O . LYS B 1 186 ? -2.717 -4.02 -3.527 1 71.75 186 LYS B O 1
ATOM 4161 N N . TRP B 1 187 ? -3.48 -2.416 -2.174 1 70.88 187 TRP B N 1
ATOM 4162 C CA . TRP B 1 187 ? -2.523 -1.463 -2.727 1 70.88 187 TRP B CA 1
ATOM 4163 C C . TRP B 1 187 ? -1.092 -1.888 -2.416 1 70.88 187 TRP B C 1
ATOM 4165 O O . TRP B 1 187 ? -0.197 -1.735 -3.25 1 70.88 187 TRP B O 1
ATOM 4175 N N . GLY B 1 188 ? -0.969 -2.35 -1.272 1 77.19 188 GLY B N 1
ATOM 4176 C CA . GLY B 1 188 ? 0.335 -2.879 -0.908 1 77.19 188 GLY B CA 1
ATOM 4177 C C . GLY B 1 188 ? 0.768 -4.051 -1.771 1 77.19 188 GLY B C 1
ATOM 4178 O O . GLY B 1 188 ? 1.92 -4.117 -2.203 1 77.19 188 GLY B O 1
ATOM 4179 N N . MET B 1 189 ? -0.123 -4.883 -2.008 1 80.81 189 MET B N 1
ATOM 4180 C CA . MET B 1 189 ? 0.178 -6.051 -2.836 1 80.81 189 MET B CA 1
ATOM 4181 C C . MET B 1 189 ? 0.536 -5.629 -4.258 1 80.81 189 MET B C 1
ATOM 4183 O O . MET B 1 189 ? 1.427 -6.215 -4.879 1 80.81 189 MET B O 1
ATOM 4187 N N . GLU B 1 190 ? -0.167 -4.766 -4.711 1 71.69 190 GLU B N 1
ATOM 4188 C CA . GLU B 1 190 ? 0.134 -4.25 -6.047 1 71.69 190 GLU B CA 1
ATOM 4189 C C . GLU B 1 190 ? 1.534 -3.648 -6.102 1 71.69 190 GLU B C 1
ATOM 4191 O O . GLU B 1 190 ? 2.287 -3.902 -7.043 1 71.69 190 GLU B O 1
ATOM 4196 N N . SER B 1 191 ? 1.772 -2.814 -5.195 1 72.06 191 SER B N 1
ATOM 4197 C CA . SER B 1 191 ? 3.092 -2.191 -5.145 1 72.06 191 SER B CA 1
ATOM 4198 C C . SER B 1 191 ? 4.191 -3.238 -5.027 1 72.06 191 SER B C 1
ATOM 4200 O O . SER B 1 191 ? 5.215 -3.152 -5.711 1 72.06 191 SER B O 1
ATOM 4202 N N . PHE B 1 192 ? 3.938 -4.18 -4.203 1 82.81 192 PHE B N 1
ATOM 4203 C CA . PHE B 1 192 ? 4.906 -5.25 -4.02 1 82.81 192 PHE B CA 1
ATOM 4204 C C . PHE B 1 192 ? 5.125 -6.012 -5.324 1 82.81 192 PHE B C 1
ATOM 4206 O O . PHE B 1 192 ? 6.266 -6.324 -5.68 1 82.81 192 PHE B O 1
ATOM 4213 N N . SER B 1 193 ? 4.055 -6.324 -5.922 1 77.25 193 SER B N 1
ATOM 4214 C CA . SER B 1 193 ? 4.141 -7.055 -7.18 1 77.25 193 SER B CA 1
ATOM 4215 C C . SER B 1 193 ? 4.938 -6.277 -8.219 1 77.25 193 SER B C 1
ATOM 4217 O O . SER B 1 193 ? 5.738 -6.855 -8.961 1 77.25 193 SER B O 1
ATOM 4219 N N . ASP B 1 194 ? 4.715 -5.074 -8.258 1 68.5 194 ASP B N 1
ATOM 4220 C CA . ASP B 1 194 ? 5.414 -4.23 -9.227 1 68.5 194 ASP B CA 1
ATOM 4221 C C . ASP B 1 194 ? 6.91 -4.191 -8.93 1 68.5 194 ASP B C 1
ATOM 4223 O O . ASP B 1 194 ? 7.73 -4.293 -9.852 1 68.5 194 ASP B O 1
ATOM 4227 N N . ILE B 1 195 ? 7.211 -3.998 -7.766 1 70.56 195 ILE B N 1
ATOM 4228 C CA . ILE B 1 195 ? 8.617 -3.922 -7.375 1 70.56 195 ILE B CA 1
ATOM 4229 C C . ILE B 1 195 ? 9.289 -5.27 -7.613 1 70.56 195 ILE B C 1
ATOM 4231 O O . ILE B 1 195 ? 10.414 -5.328 -8.133 1 70.56 195 ILE B O 1
ATOM 4235 N N . LEU B 1 196 ? 8.633 -6.25 -7.23 1 80.25 196 LEU B N 1
ATOM 4236 C CA . LEU B 1 196 ? 9.172 -7.586 -7.434 1 80.25 196 LEU B CA 1
ATOM 4237 C C . LEU B 1 196 ? 9.414 -7.859 -8.914 1 80.25 196 LEU B C 1
ATOM 4239 O O . LEU B 1 196 ? 10.453 -8.406 -9.289 1 80.25 196 LEU B O 1
ATOM 4243 N N . ARG B 1 197 ? 8.43 -7.539 -9.672 1 73.12 197 ARG B N 1
ATOM 4244 C CA . ARG B 1 197 ? 8.555 -7.742 -11.109 1 73.12 197 ARG B CA 1
ATOM 4245 C C . ARG B 1 197 ? 9.812 -7.078 -11.648 1 73.12 197 ARG B C 1
ATOM 4247 O O . ARG B 1 197 ? 10.547 -7.676 -12.445 1 73.12 197 ARG B O 1
ATOM 4254 N N . ARG B 1 198 ? 10.016 -5.957 -11.219 1 65.69 198 ARG B N 1
ATOM 4255 C CA . ARG B 1 198 ? 11.156 -5.188 -11.703 1 65.69 198 ARG B CA 1
ATOM 4256 C C . ARG B 1 198 ? 12.469 -5.805 -11.234 1 65.69 198 ARG B C 1
ATOM 4258 O O . ARG B 1 198 ? 13.438 -5.883 -12 1 65.69 198 ARG B O 1
ATOM 4265 N N . ASP B 1 199 ? 12.5 -6.227 -10.094 1 71 199 ASP B N 1
ATOM 4266 C CA . ASP B 1 199 ? 13.742 -6.691 -9.477 1 71 199 ASP B CA 1
ATOM 4267 C C . ASP B 1 199 ? 14.109 -8.086 -9.984 1 71 199 ASP B C 1
ATOM 4269 O O . ASP B 1 199 ? 15.297 -8.414 -10.086 1 71 199 ASP B O 1
ATOM 4273 N N . ILE B 1 200 ? 13.117 -8.875 -10.32 1 77.56 200 ILE B N 1
ATOM 4274 C CA . ILE B 1 200 ? 13.438 -10.281 -10.539 1 77.56 200 ILE B CA 1
ATOM 4275 C C . ILE B 1 200 ? 13.281 -10.625 -12.016 1 77.56 200 ILE B C 1
ATOM 4277 O O . ILE B 1 200 ? 13.547 -11.758 -12.43 1 77.56 200 ILE B O 1
ATOM 4281 N N . GLN B 1 201 ? 12.898 -9.727 -12.758 1 67.94 201 GLN B N 1
ATOM 4282 C CA . GLN B 1 201 ? 12.68 -9.961 -14.18 1 67.94 201 GLN B CA 1
ATOM 4283 C C . GLN B 1 201 ? 13.945 -10.508 -14.844 1 67.94 201 GLN B C 1
ATOM 4285 O O . GLN B 1 201 ? 13.867 -11.305 -15.781 1 67.94 201 GLN B O 1
ATOM 4290 N N . HIS B 1 202 ? 15 -10.195 -14.344 1 67.31 202 HIS B N 1
ATOM 4291 C CA . HIS B 1 202 ? 16.266 -10.594 -14.961 1 67.31 202 HIS B CA 1
ATOM 4292 C C . HIS B 1 202 ? 16.547 -12.07 -14.719 1 67.31 202 HIS B C 1
ATOM 4294 O O . HIS B 1 202 ? 17.375 -12.672 -15.43 1 67.31 202 HIS B O 1
ATOM 4300 N N . PHE B 1 203 ? 15.961 -12.648 -13.836 1 78.25 203 PHE B N 1
ATOM 4301 C CA . PHE B 1 203 ? 16.125 -14.07 -13.555 1 78.25 203 PHE B CA 1
ATOM 4302 C C . PHE B 1 203 ? 15.133 -14.906 -14.352 1 78.25 203 PHE B C 1
ATOM 4304 O O . PHE B 1 203 ? 15.094 -16.125 -14.227 1 78.25 203 PHE B O 1
ATOM 4311 N N . GLY B 1 204 ? 14.297 -14.148 -15.156 1 77.88 204 GLY B N 1
ATOM 4312 C CA . GLY B 1 204 ? 13.336 -14.859 -15.992 1 77.88 204 GLY B CA 1
ATOM 4313 C C . GLY B 1 204 ? 12.008 -15.109 -15.305 1 77.88 204 GLY B C 1
ATOM 4314 O O . GLY B 1 204 ? 11.133 -15.773 -15.859 1 77.88 204 GLY B O 1
ATOM 4315 N N . VAL B 1 205 ? 11.969 -14.711 -14.094 1 86.25 205 VAL B N 1
ATOM 4316 C CA . VAL B 1 205 ? 10.727 -14.875 -13.352 1 86.25 205 VAL B CA 1
ATOM 4317 C C . VAL B 1 205 ? 9.75 -13.766 -13.727 1 86.25 205 VAL B C 1
ATOM 4319 O O . VAL B 1 205 ? 10.117 -12.586 -13.766 1 86.25 205 VAL B O 1
ATOM 4322 N N . LYS B 1 206 ? 8.5 -14.164 -14.016 1 81.75 206 LYS B N 1
ATOM 4323 C CA . LYS B 1 206 ? 7.469 -13.195 -14.375 1 81.75 206 LYS B CA 1
ATOM 4324 C C . LYS B 1 206 ? 6.473 -13 -13.242 1 81.75 206 LYS B C 1
ATOM 4326 O O . LYS B 1 206 ? 6.109 -13.961 -12.555 1 81.75 206 LYS B O 1
ATOM 4331 N N . VAL B 1 207 ? 6.152 -11.75 -13.031 1 83.25 207 VAL B N 1
ATOM 4332 C CA . VAL B 1 207 ? 5.195 -11.414 -11.984 1 83.25 207 VAL B CA 1
ATOM 4333 C C . VAL B 1 207 ? 3.979 -10.719 -12.602 1 83.25 207 VAL B C 1
ATOM 4335 O O . VAL B 1 207 ? 4.121 -9.789 -13.398 1 83.25 207 VAL B O 1
ATOM 4338 N N . SER B 1 208 ? 2.777 -11.227 -12.227 1 77.38 208 SER B N 1
ATOM 4339 C CA . SER B 1 208 ? 1.553 -10.648 -12.773 1 77.38 208 SER B CA 1
ATOM 4340 C C . SER B 1 208 ? 0.486 -10.492 -11.695 1 77.38 208 SER B C 1
ATOM 4342 O O . SER B 1 208 ? 0.494 -11.219 -10.695 1 77.38 208 SER B O 1
ATOM 4344 N N . ILE B 1 209 ? -0.326 -9.547 -11.906 1 74.12 209 ILE B N 1
ATOM 4345 C CA . ILE B 1 209 ? -1.498 -9.336 -11.062 1 74.12 209 ILE B CA 1
ATOM 4346 C C . ILE B 1 209 ? -2.768 -9.602 -11.867 1 74.12 209 ILE B C 1
ATOM 4348 O O . ILE B 1 209 ? -2.893 -9.148 -13.008 1 74.12 209 ILE B O 1
ATOM 4352 N N . VAL B 1 210 ? -3.631 -10.422 -11.305 1 70.88 210 VAL B N 1
ATOM 4353 C CA . VAL B 1 210 ? -4.91 -10.695 -11.945 1 70.88 210 VAL B CA 1
ATOM 4354 C C . VAL B 1 210 ? -6.051 -10.164 -11.078 1 70.88 210 VAL B C 1
ATOM 4356 O O . VAL B 1 210 ? -6.164 -10.516 -9.906 1 70.88 210 VAL B O 1
ATOM 4359 N N . GLY B 1 211 ? -6.77 -9.297 -11.625 1 66.94 211 GLY B N 1
ATOM 4360 C CA . GLY B 1 211 ? -7.93 -8.766 -10.93 1 66.94 211 GLY B CA 1
ATOM 4361 C C . GLY B 1 211 ? -9.188 -9.578 -11.156 1 66.94 211 GLY B C 1
ATOM 4362 O O . GLY B 1 211 ? -9.422 -10.07 -12.266 1 66.94 211 GLY B O 1
ATOM 4363 N N . HIS B 1 212 ? -9.914 -9.797 -10.07 1 63.03 212 HIS B N 1
ATOM 4364 C CA . HIS B 1 212 ? -11.18 -10.508 -10.211 1 63.03 212 HIS B CA 1
ATOM 4365 C C . HIS B 1 212 ? -12.289 -9.836 -9.398 1 63.03 212 HIS B C 1
ATOM 4367 O O . HIS B 1 212 ? -12.008 -9.039 -8.5 1 63.03 212 HIS B O 1
ATOM 4373 N N . SER B 1 213 ? -13.516 -10.047 -9.914 1 57.09 213 SER B N 1
ATOM 4374 C CA . SER B 1 213 ? -14.672 -9.516 -9.195 1 57.09 213 SER B CA 1
ATOM 4375 C C . SER B 1 213 ? -15.125 -10.477 -8.102 1 57.09 213 SER B C 1
ATOM 4377 O O . SER B 1 213 ? -14.484 -11.492 -7.852 1 57.09 213 SER B O 1
ATOM 4379 N N . PHE B 1 214 ? -16.25 -10.148 -7.367 1 55.28 214 PHE B N 1
ATOM 4380 C CA . PHE B 1 214 ? -16.781 -10.906 -6.242 1 55.28 214 PHE B CA 1
ATOM 4381 C C . PHE B 1 214 ? -17.469 -12.172 -6.723 1 55.28 214 PHE B C 1
ATOM 4383 O O . PHE B 1 214 ? -18.219 -12.148 -7.703 1 55.28 214 PHE B O 1
ATOM 4390 N N . PHE B 1 215 ? -16.984 -13.289 -6.406 1 52.62 215 PHE B N 1
ATOM 4391 C CA . PHE B 1 215 ? -17.719 -14.492 -6.809 1 52.62 215 PHE B CA 1
ATOM 4392 C C . PHE B 1 215 ? -18.703 -14.914 -5.727 1 52.62 215 PHE B C 1
ATOM 4394 O O . PHE B 1 215 ? -19.688 -15.594 -6.008 1 52.62 215 PHE B O 1
ATOM 4401 N N . ASN B 1 216 ? -18.25 -14.844 -4.426 1 53.72 216 ASN B N 1
ATOM 4402 C CA . ASN B 1 216 ? -19.172 -15.406 -3.432 1 53.72 216 ASN B CA 1
ATOM 4403 C C . ASN B 1 216 ? -19.906 -14.305 -2.674 1 53.72 216 ASN B C 1
ATOM 4405 O O . ASN B 1 216 ? -19.484 -13.898 -1.592 1 53.72 216 ASN B O 1
ATOM 4409 N N . THR B 1 217 ? -21.078 -13.773 -3.357 1 51.28 217 THR B N 1
ATOM 4410 C CA . THR B 1 217 ? -21.875 -12.625 -2.92 1 51.28 217 THR B CA 1
ATOM 4411 C C . THR B 1 217 ? -22.484 -12.891 -1.548 1 51.28 217 THR B C 1
ATOM 4413 O O . THR B 1 217 ? -22.469 -12.023 -0.673 1 51.28 217 THR B O 1
ATOM 4416 N N . GLU B 1 218 ? -23.109 -13.969 -1.508 1 49.84 218 GLU B N 1
ATOM 4417 C CA . GLU B 1 218 ? -24.016 -14.141 -0.379 1 49.84 218 GLU B CA 1
ATOM 4418 C C . GLU B 1 218 ? -23.25 -14.312 0.928 1 49.84 218 GLU B C 1
ATOM 4420 O O . GLU B 1 218 ? -23.594 -13.703 1.943 1 49.84 218 GLU B O 1
ATOM 4425 N N . ALA B 1 219 ? -22.281 -15.195 0.931 1 48.59 219 ALA B N 1
ATOM 4426 C CA . ALA B 1 219 ? -21.547 -15.477 2.158 1 48.59 219 ALA B CA 1
ATOM 4427 C C . ALA B 1 219 ? -20.734 -14.258 2.607 1 48.59 219 ALA B C 1
ATOM 4429 O O . ALA B 1 219 ? -20.688 -13.953 3.801 1 48.59 219 ALA B O 1
ATOM 4430 N N . ASN B 1 220 ? -20.375 -13.492 1.63 1 57.72 220 ASN B N 1
ATOM 4431 C CA . ASN B 1 220 ? -19.531 -12.352 1.96 1 57.72 220 ASN B CA 1
ATOM 4432 C C . ASN B 1 220 ? -20.359 -11.172 2.459 1 57.72 220 ASN B C 1
ATOM 4434 O O . ASN B 1 220 ? -19.922 -10.422 3.336 1 57.72 220 ASN B O 1
ATOM 4438 N N . SER B 1 221 ? -21.578 -11.336 2.008 1 61.34 221 SER B N 1
ATOM 4439 C CA . SER B 1 221 ? -22.453 -10.242 2.439 1 61.34 221 SER B CA 1
ATOM 4440 C C . SER B 1 221 ? -22.828 -10.391 3.91 1 61.34 221 SER B C 1
ATOM 4442 O O . SER B 1 221 ? -22.859 -9.406 4.648 1 61.34 221 SER B O 1
ATOM 4444 N N . GLY B 1 222 ? -23.078 -11.688 4.223 1 63.03 222 GLY B N 1
ATOM 4445 C CA . GLY B 1 222 ? -23.422 -11.922 5.617 1 63.03 222 GLY B CA 1
ATOM 4446 C C . GLY B 1 222 ? -22.281 -11.625 6.574 1 63.03 222 GLY B C 1
ATOM 4447 O O . GLY B 1 222 ? -22.484 -10.992 7.613 1 63.03 222 GLY B O 1
ATOM 4448 N N . ILE B 1 223 ? -21.188 -12 6.211 1 67.81 223 ILE B N 1
ATOM 4449 C CA . ILE B 1 223 ? -20.016 -11.789 7.051 1 67.81 223 ILE B CA 1
ATOM 4450 C C . ILE B 1 223 ? -19.703 -10.297 7.137 1 67.81 223 ILE B C 1
ATOM 4452 O O . ILE B 1 223 ? -19.406 -9.773 8.219 1 67.81 223 ILE B O 1
ATOM 4456 N N . MET B 1 224 ? -19.875 -9.703 6.105 1 71.12 224 MET B N 1
ATOM 4457 C CA . MET B 1 224 ? -19.594 -8.273 6.074 1 71.12 224 MET B CA 1
ATOM 4458 C C . MET B 1 224 ? -20.578 -7.496 6.949 1 71.12 224 MET B C 1
ATOM 4460 O O . MET B 1 224 ? -20.188 -6.559 7.645 1 71.12 224 MET B O 1
ATOM 4464 N N . GLU B 1 225 ? -21.781 -7.988 6.832 1 74.06 225 GLU B N 1
ATOM 4465 C CA . GLU B 1 225 ? -22.812 -7.316 7.625 1 74.06 225 GLU B CA 1
ATOM 4466 C C . GLU B 1 225 ? -22.578 -7.527 9.117 1 74.06 225 GLU B C 1
ATOM 4468 O O . GLU B 1 225 ? -22.766 -6.605 9.914 1 74.06 225 GLU B O 1
ATOM 4473 N N . ARG B 1 226 ? -22.234 -8.68 9.367 1 76.31 226 ARG B N 1
ATOM 4474 C CA . ARG B 1 226 ? -21.953 -8.984 10.773 1 76.31 226 ARG B CA 1
ATOM 4475 C C . ARG B 1 226 ? -20.766 -8.18 11.273 1 76.31 226 ARG B C 1
ATOM 4477 O O . ARG B 1 226 ? -20.781 -7.68 12.398 1 76.31 226 ARG B O 1
ATOM 4484 N N . ASP B 1 227 ? -19.828 -8.062 10.5 1 77.06 227 ASP B N 1
ATOM 4485 C CA . ASP B 1 227 ? -18.625 -7.316 10.883 1 77.06 227 ASP B CA 1
ATOM 4486 C C . ASP B 1 227 ? -18.938 -5.828 11.055 1 77.06 227 ASP B C 1
ATOM 4488 O O . ASP B 1 227 ? -18.438 -5.188 11.977 1 77.06 227 ASP B O 1
ATOM 4492 N N . LEU B 1 228 ? -19.75 -5.379 10.164 1 79.25 228 LEU B N 1
ATOM 4493 C CA . LEU B 1 228 ? -20.125 -3.973 10.25 1 79.25 228 LEU B CA 1
ATOM 4494 C C . LEU B 1 228 ? -20.891 -3.693 11.539 1 79.25 228 LEU B C 1
ATOM 4496 O O . LEU B 1 228 ? -20.672 -2.668 12.188 1 79.25 228 LEU B O 1
ATOM 4500 N N . LEU B 1 229 ? -21.781 -4.621 11.836 1 83.5 229 LEU B N 1
ATOM 4501 C CA . LEU B 1 229 ? -22.562 -4.465 13.055 1 83.5 229 LEU B CA 1
ATOM 4502 C C . LEU B 1 229 ? -21.656 -4.531 14.289 1 83.5 229 LEU B C 1
ATOM 4504 O O . LEU B 1 229 ? -21.844 -3.777 15.242 1 83.5 229 LEU B O 1
ATOM 4508 N N . ARG B 1 230 ? -20.766 -5.418 14.242 1 84.62 230 ARG B N 1
ATOM 4509 C CA . ARG B 1 230 ? -19.812 -5.539 15.344 1 84.62 230 ARG B CA 1
ATOM 4510 C C . ARG B 1 230 ? -19.016 -4.25 15.523 1 84.62 230 ARG B C 1
ATOM 4512 O O . ARG B 1 230 ? -18.844 -3.777 16.641 1 84.62 230 ARG B O 1
ATOM 4519 N N . LEU B 1 231 ? -18.594 -3.688 14.484 1 84.12 231 LEU B N 1
ATOM 4520 C CA . LEU B 1 231 ? -17.797 -2.461 14.539 1 84.12 231 LEU B CA 1
ATOM 4521 C C . LEU B 1 231 ? -18.656 -1.291 15.023 1 84.12 231 LEU B C 1
ATOM 4523 O O . LEU B 1 231 ? -18.188 -0.456 15.805 1 84.12 231 LEU B O 1
ATOM 4527 N N . TRP B 1 232 ? -19.875 -1.271 14.555 1 85.88 232 TRP B N 1
ATOM 4528 C CA . TRP B 1 232 ? -20.797 -0.219 14.961 1 85.88 232 TRP B CA 1
ATOM 4529 C C . TRP B 1 232 ? -21.031 -0.257 16.469 1 85.88 232 TRP B C 1
ATOM 4531 O O . TRP B 1 232 ? -21.016 0.781 17.125 1 85.88 232 TRP B O 1
ATOM 4541 N N . ASN B 1 233 ? -21.125 -1.448 16.938 1 87.31 233 ASN B N 1
ATOM 4542 C CA . ASN B 1 233 ? -21.438 -1.615 18.359 1 87.31 233 ASN B CA 1
ATOM 4543 C C . ASN B 1 233 ? -20.219 -1.339 19.234 1 87.31 233 ASN B C 1
ATOM 4545 O O . ASN B 1 233 ? -20.344 -1.051 20.422 1 87.31 233 ASN B O 1
ATOM 4549 N N . ARG B 1 234 ? -19.109 -1.424 18.656 1 85.88 234 ARG B N 1
ATOM 4550 C CA . ARG B 1 234 ? -17.859 -1.198 19.391 1 85.88 234 ARG B CA 1
ATOM 4551 C C . ARG B 1 234 ? -17.531 0.288 19.453 1 85.88 234 ARG B C 1
ATOM 4553 O O . ARG B 1 234 ? -16.688 0.707 20.25 1 85.88 234 ARG B O 1
ATOM 4560 N N . LEU B 1 235 ? -18.156 1.106 18.672 1 85.62 235 LEU B N 1
ATOM 4561 C CA . LEU B 1 235 ? -17.828 2.527 18.594 1 85.62 235 LEU B CA 1
ATOM 4562 C C . LEU B 1 235 ? -18.234 3.25 19.875 1 85.62 235 LEU B C 1
ATOM 4564 O O . LEU B 1 235 ? -19.266 2.932 20.469 1 85.62 235 LEU B O 1
ATOM 4568 N N . PRO B 1 236 ? -17.359 4.168 20.25 1 82.75 236 PRO B N 1
ATOM 4569 C CA . PRO B 1 236 ? -17.812 5.043 21.328 1 82.75 236 PRO B CA 1
ATOM 4570 C C . PRO B 1 236 ? -19.078 5.812 20.969 1 82.75 236 PRO B C 1
ATOM 4572 O O . PRO B 1 236 ? -19.312 6.125 19.797 1 82.75 236 PRO B O 1
ATOM 4575 N N . ASN B 1 237 ? -19.859 6.051 21.984 1 82.94 237 ASN B N 1
ATOM 4576 C CA . ASN B 1 237 ? -21.141 6.707 21.797 1 82.94 237 ASN B CA 1
ATOM 4577 C C . ASN B 1 237 ? -21 8.031 21.062 1 82.94 237 ASN B C 1
ATOM 4579 O O . ASN B 1 237 ? -21.828 8.383 20.234 1 82.94 237 ASN B O 1
ATOM 4583 N N . GLU B 1 238 ? -19.938 8.688 21.344 1 79.06 238 GLU B N 1
ATOM 4584 C CA . GLU B 1 238 ? -19.719 9.992 20.719 1 79.06 238 GLU B CA 1
ATOM 4585 C C . GLU B 1 238 ? -19.609 9.867 19.203 1 79.06 238 GLU B C 1
ATOM 4587 O O . GLU B 1 238 ? -20.188 10.664 18.469 1 79.06 238 GLU B O 1
ATOM 4592 N N . ILE B 1 239 ? -18.938 8.898 18.797 1 78.81 239 ILE B N 1
ATOM 4593 C CA . ILE B 1 239 ? -18.75 8.688 17.359 1 78.81 239 ILE B CA 1
ATOM 4594 C C . ILE B 1 239 ? -20.047 8.164 16.75 1 78.81 239 ILE B C 1
ATOM 4596 O O . ILE B 1 239 ? -20.453 8.594 15.672 1 78.81 239 ILE B O 1
ATOM 4600 N N . ARG B 1 240 ? -20.672 7.277 17.453 1 81.94 240 ARG B N 1
ATOM 4601 C CA . ARG B 1 240 ? -21.922 6.715 16.953 1 81.94 240 ARG B CA 1
ATOM 4602 C C . ARG B 1 240 ? -22.969 7.805 16.75 1 81.94 240 ARG B C 1
ATOM 4604 O O . ARG B 1 240 ? -23.688 7.805 15.758 1 81.94 240 ARG B O 1
ATOM 4611 N N . ASP B 1 241 ? -22.938 8.695 17.688 1 80 241 ASP B N 1
ATOM 4612 C CA . ASP B 1 241 ? -23.906 9.781 17.625 1 80 241 ASP B CA 1
ATOM 4613 C C . ASP B 1 241 ? -23.578 10.742 16.484 1 80 241 ASP B C 1
ATOM 4615 O O . ASP B 1 241 ? -24.469 11.336 15.875 1 80 241 ASP B O 1
ATOM 4619 N N . SER B 1 242 ? -22.328 10.867 16.297 1 76.25 242 SER B N 1
ATOM 4620 C CA . SER B 1 242 ? -21.938 11.766 15.227 1 76.25 242 SER B CA 1
ATOM 4621 C C . SER B 1 242 ? -22.375 11.234 13.867 1 76.25 242 SER B C 1
ATOM 4623 O O . SER B 1 242 ? -22.703 12.008 12.961 1 76.25 242 SER B O 1
ATOM 4625 N N . TYR B 1 243 ? -22.391 9.953 13.68 1 76.12 243 TYR B N 1
ATOM 4626 C CA . TYR B 1 243 ? -22.859 9.344 12.438 1 76.12 243 TYR B CA 1
ATOM 4627 C C . TYR B 1 243 ? -24.375 9.18 12.445 1 76.12 243 TYR B C 1
ATOM 4629 O O . TYR B 1 243 ? -25.047 9.492 11.453 1 76.12 243 TYR B O 1
ATOM 4637 N N . GLY B 1 244 ? -24.938 8.773 13.555 1 76 244 GLY B N 1
ATOM 4638 C CA . GLY B 1 244 ? -26.359 8.539 13.656 1 76 244 GLY B CA 1
ATOM 4639 C C . GLY B 1 244 ? -26.781 7.176 13.125 1 76 244 GLY B C 1
ATOM 4640 O O . GLY B 1 244 ? -26.109 6.605 12.273 1 76 244 GLY B O 1
ATOM 4641 N N . GLU B 1 245 ? -27.859 6.68 13.562 1 79.5 245 GLU B N 1
ATOM 4642 C CA . GLU B 1 245 ? -28.375 5.367 13.188 1 79.5 245 GLU B CA 1
ATOM 4643 C C . GLU B 1 245 ? -28.828 5.352 11.727 1 79.5 245 GLU B C 1
ATOM 4645 O O . GLU B 1 245 ? -28.734 4.32 11.055 1 79.5 245 GLU B O 1
ATOM 4650 N N . LYS B 1 246 ? -29.219 6.434 11.289 1 75.12 246 LYS B N 1
ATOM 4651 C CA . LYS B 1 246 ? -29.656 6.527 9.898 1 75.12 246 LYS B CA 1
ATOM 4652 C C . LYS B 1 246 ? -28.5 6.297 8.945 1 75.12 246 LYS B C 1
ATOM 4654 O O . LYS B 1 246 ? -28.641 5.609 7.934 1 75.12 246 LYS B O 1
ATOM 4659 N N . TYR B 1 247 ? -27.406 6.891 9.344 1 72.25 247 TYR B N 1
ATOM 4660 C CA . TYR B 1 247 ? -26.219 6.707 8.516 1 72.25 247 TYR B CA 1
ATOM 4661 C C . TYR B 1 247 ? -25.828 5.234 8.438 1 72.25 247 TYR B C 1
ATOM 4663 O O . TYR B 1 247 ? -25.5 4.73 7.359 1 72.25 247 TYR B O 1
ATOM 4671 N N . PHE B 1 248 ? -25.922 4.629 9.594 1 78.62 248 PHE B N 1
ATOM 4672 C CA . PHE B 1 248 ? -25.562 3.217 9.656 1 78.62 248 PHE B CA 1
ATOM 4673 C C . PHE B 1 248 ? -26.469 2.389 8.75 1 78.62 248 PHE B C 1
ATOM 4675 O O . PHE B 1 248 ? -26 1.529 8.008 1 78.62 248 PHE B O 1
ATOM 4682 N N . SER B 1 249 ? -27.703 2.682 8.805 1 77.5 249 SER B N 1
ATOM 4683 C CA . SER B 1 249 ? -28.656 1.941 7.996 1 77.5 249 SER B CA 1
ATOM 4684 C C . SER B 1 249 ? -28.438 2.195 6.508 1 77.5 249 SER B C 1
ATOM 4686 O O . SER B 1 249 ? -28.516 1.268 5.699 1 77.5 249 SER B O 1
ATOM 4688 N N . GLU B 1 250 ? -28.156 3.375 6.188 1 69.5 250 GLU B N 1
ATOM 4689 C CA . GLU B 1 250 ? -27.922 3.721 4.793 1 69.5 250 GLU B CA 1
ATOM 4690 C C . GLU B 1 250 ? -26.609 3.115 4.289 1 69.5 250 GLU B C 1
ATOM 4692 O O . GLU B 1 250 ? -26.516 2.697 3.133 1 69.5 250 GLU B O 1
ATOM 4697 N N . TYR B 1 251 ? -25.688 3.139 5.184 1 71.44 251 TYR B N 1
ATOM 4698 C CA . TYR B 1 251 ? -24.391 2.557 4.828 1 71.44 251 TYR B CA 1
ATOM 4699 C C . TYR B 1 251 ? -24.531 1.061 4.574 1 71.44 251 TYR B C 1
ATOM 4701 O O . TYR B 1 251 ? -23.938 0.532 3.631 1 71.44 251 TYR B O 1
ATOM 4709 N N . ARG B 1 252 ? -25.25 0.461 5.383 1 73.94 252 ARG B N 1
ATOM 4710 C CA . ARG B 1 252 ? -25.484 -0.973 5.246 1 73.94 252 ARG B CA 1
ATOM 4711 C C . ARG B 1 252 ? -26.203 -1.289 3.932 1 73.94 252 ARG B C 1
ATOM 4713 O O . ARG B 1 252 ? -25.844 -2.244 3.24 1 73.94 252 ARG B O 1
ATOM 4720 N N . LYS B 1 253 ? -27.141 -0.517 3.648 1 69.69 253 LYS B N 1
ATOM 4721 C CA . LYS B 1 253 ? -27.891 -0.708 2.41 1 69.69 253 LYS B CA 1
ATOM 4722 C C . LYS B 1 253 ? -27 -0.466 1.19 1 69.69 253 LYS B C 1
ATOM 4724 O O . LYS B 1 253 ? -27.078 -1.204 0.206 1 69.69 253 LYS B O 1
ATOM 4729 N N . ALA B 1 254 ? -26.25 0.576 1.296 1 64.62 254 ALA B N 1
ATOM 4730 C CA . ALA B 1 254 ? -25.359 0.911 0.19 1 64.62 254 ALA B CA 1
ATOM 4731 C C . ALA B 1 254 ? -24.328 -0.192 -0.036 1 64.62 254 ALA B C 1
ATOM 4733 O O . ALA B 1 254 ? -24 -0.513 -1.179 1 64.62 254 ALA B O 1
ATOM 4734 N N . GLN B 1 255 ? -23.812 -0.662 1.058 1 68.12 255 GLN B N 1
ATOM 4735 C CA . GLN B 1 255 ? -22.844 -1.74 0.96 1 68.12 255 GLN B CA 1
ATOM 4736 C C . GLN B 1 255 ? -23.453 -2.98 0.312 1 68.12 255 GLN B C 1
ATOM 4738 O O . GLN B 1 255 ? -22.828 -3.609 -0.545 1 68.12 255 GLN B O 1
ATOM 4743 N N . ARG B 1 256 ? -24.625 -3.289 0.722 1 67.75 256 ARG B N 1
ATOM 4744 C CA . ARG B 1 256 ? -25.312 -4.449 0.167 1 67.75 256 ARG B CA 1
ATOM 4745 C C . ARG B 1 256 ? -25.578 -4.266 -1.323 1 67.75 256 ARG B C 1
ATOM 4747 O O . ARG B 1 256 ? -25.406 -5.199 -2.111 1 67.75 256 ARG B O 1
ATOM 4754 N N . SER B 1 257 ? -26 -3.115 -1.614 1 63.41 257 SER B N 1
ATOM 4755 C CA . SER B 1 257 ? -26.297 -2.82 -3.012 1 63.41 257 SER B CA 1
ATOM 4756 C C . SER B 1 257 ? -25.047 -2.861 -3.873 1 63.41 257 SER B C 1
ATOM 4758 O O . SER B 1 257 ? -25.078 -3.324 -5.016 1 63.41 257 SER B O 1
ATOM 4760 N N . SER B 1 258 ? -24 -2.322 -3.291 1 60.25 258 SER B N 1
ATOM 4761 C CA . SER B 1 258 ? -22.734 -2.295 -4.031 1 60.25 258 SER B CA 1
ATOM 4762 C C . SER B 1 258 ? -22.203 -3.705 -4.266 1 60.25 258 SER B C 1
ATOM 4764 O O . SER B 1 258 ? -21.703 -4.012 -5.352 1 60.25 258 SER B O 1
ATOM 4766 N N . VAL B 1 259 ? -22.266 -4.496 -3.25 1 61.88 259 VAL B N 1
ATOM 4767 C CA . VAL B 1 259 ? -21.812 -5.875 -3.371 1 61.88 259 VAL B CA 1
ATOM 4768 C C . VAL B 1 259 ? -22.656 -6.609 -4.414 1 61.88 259 VAL B C 1
ATOM 4770 O O . VAL B 1 259 ? -22.125 -7.367 -5.227 1 61.88 259 VAL B O 1
ATOM 4773 N N . LYS B 1 260 ? -23.953 -6.355 -4.379 1 61.31 260 LYS B N 1
ATOM 4774 C CA . LYS B 1 260 ? -24.844 -6.996 -5.332 1 61.31 260 LYS B CA 1
ATOM 4775 C C . LYS B 1 260 ? -24.531 -6.555 -6.762 1 61.31 260 LYS B C 1
ATOM 4777 O O . LYS B 1 260 ? -24.578 -7.363 -7.691 1 61.31 260 LYS B O 1
ATOM 4782 N N . ARG B 1 261 ? -24.281 -5.316 -6.887 1 56.19 261 ARG B N 1
ATOM 4783 C CA . ARG B 1 261 ? -23.969 -4.77 -8.203 1 56.19 261 ARG B CA 1
ATOM 4784 C C . ARG B 1 261 ? -22.672 -5.348 -8.75 1 56.19 261 ARG B C 1
ATOM 4786 O O . ARG B 1 261 ? -22.562 -5.633 -9.945 1 56.19 261 ARG B O 1
ATOM 4793 N N . LEU B 1 262 ? -21.797 -5.367 -7.906 1 54.34 262 LEU B N 1
ATOM 4794 C CA . LEU B 1 262 ? -20.484 -5.84 -8.336 1 54.34 262 LEU B CA 1
ATOM 4795 C C . LEU B 1 262 ? -20.5 -7.336 -8.617 1 54.34 262 LEU B C 1
ATOM 4797 O O . LEU B 1 262 ? -19.781 -7.824 -9.484 1 54.34 262 LEU B O 1
ATOM 4801 N N . CYS B 1 263 ? -21.297 -7.961 -7.797 1 54.78 263 CYS B N 1
ATOM 4802 C CA . CYS B 1 263 ? -21.422 -9.398 -8.031 1 54.78 263 CYS B CA 1
ATOM 4803 C C . CYS B 1 263 ? -22.219 -9.672 -9.297 1 54.78 263 CYS B C 1
ATOM 4805 O O . CYS B 1 263 ? -21.969 -10.664 -9.992 1 54.78 263 CYS B O 1
ATOM 4807 N N . ASN B 1 264 ? -23.344 -8.742 -9.492 1 48.09 264 ASN B N 1
ATOM 4808 C CA . ASN B 1 264 ? -24.203 -8.938 -10.656 1 48.09 264 ASN B CA 1
ATOM 4809 C C . ASN B 1 264 ? -23.609 -8.312 -11.906 1 48.09 264 ASN B C 1
ATOM 4811 O O . ASN B 1 264 ? -24.172 -8.414 -13 1 48.09 264 ASN B O 1
ATOM 4815 N N . SER B 1 265 ? -23.016 -7.262 -11.906 1 42.31 265 SER B N 1
ATOM 4816 C CA . SER B 1 265 ? -22.531 -6.602 -13.109 1 42.31 265 SER B CA 1
ATOM 4817 C C . SER B 1 265 ? -22 -7.609 -14.117 1 42.31 265 SER B C 1
ATOM 4819 O O . SER B 1 265 ? -21.078 -8.375 -13.812 1 42.31 265 SER B O 1
ATOM 4821 N N . ASP B 1 266 ? -22.938 -8.008 -14.969 1 35.12 266 ASP B N 1
ATOM 4822 C CA . ASP B 1 266 ? -22.828 -8.562 -16.312 1 35.12 266 ASP B CA 1
ATOM 4823 C C . ASP B 1 266 ? -21.797 -7.797 -17.141 1 35.12 266 ASP B C 1
ATOM 4825 O O . ASP B 1 266 ? -21.969 -6.609 -17.422 1 35.12 266 ASP B O 1
ATOM 4829 N N . ILE B 1 267 ? -20.703 -7.879 -17.125 1 33.69 267 ILE B N 1
ATOM 4830 C CA . ILE B 1 267 ? -19.891 -7.422 -18.25 1 33.69 267 ILE B CA 1
ATOM 4831 C C . ILE B 1 267 ? -20.688 -7.539 -19.547 1 33.69 267 ILE B C 1
ATOM 4833 O O . ILE B 1 267 ? -20.203 -7.141 -20.609 1 33.69 267 ILE B O 1
ATOM 4837 N N . SER B 1 268 ? -21.766 -8.344 -19.578 1 28.59 268 SER B N 1
ATOM 4838 C CA . SER B 1 268 ? -22.453 -8.727 -20.797 1 28.59 268 SER B CA 1
ATOM 4839 C C . SER B 1 268 ? -23.328 -7.594 -21.312 1 28.59 268 SER B C 1
ATOM 4841 O O . SER B 1 268 ? -24.125 -7.793 -22.234 1 28.59 268 SER B O 1
ATOM 4843 N N . LYS B 1 269 ? -23.531 -6.449 -20.703 1 33.94 269 LYS B N 1
ATOM 4844 C CA . LYS B 1 269 ? -24.578 -5.797 -21.5 1 33.94 269 LYS B CA 1
ATOM 4845 C C . LYS B 1 269 ? -24.141 -5.613 -22.938 1 33.94 269 LYS B C 1
ATOM 4847 O O . LYS B 1 269 ? -24.828 -4.965 -23.734 1 33.94 269 LYS B O 1
ATOM 4852 N N . HIS B 1 270 ? -22.984 -5.559 -23.359 1 27.92 270 HIS B N 1
ATOM 4853 C CA . HIS B 1 270 ? -23.203 -5.57 -24.797 1 27.92 270 HIS B CA 1
ATOM 4854 C C . HIS B 1 270 ? -23.969 -6.812 -25.234 1 27.92 270 HIS B C 1
ATOM 4856 O O . HIS B 1 270 ? -24.094 -7.773 -24.469 1 27.92 270 HIS B O 1
ATOM 4862 N N . LYS B 1 271 ? -23.953 -7.305 -26.641 1 27.78 271 LYS B N 1
ATOM 4863 C CA . LYS B 1 271 ? -24.797 -8.203 -27.406 1 27.78 271 LYS B CA 1
ATOM 4864 C C . LYS B 1 271 ? -24.875 -9.586 -26.766 1 27.78 271 LYS B C 1
ATOM 4866 O O . LYS B 1 271 ? -23.844 -10.125 -26.344 1 27.78 271 LYS B O 1
ATOM 4871 N N . GLY B 1 272 ? -25.828 -10.508 -26.422 1 28.11 272 GLY B N 1
ATOM 4872 C CA . GLY B 1 272 ? -26.344 -11.82 -26.062 1 28.11 272 GLY B CA 1
ATOM 4873 C C . GLY B 1 272 ? -25.484 -12.539 -25.031 1 28.11 272 GLY B C 1
ATOM 4874 O O . GLY B 1 272 ? -25.875 -13.594 -24.516 1 28.11 272 GLY B O 1
ATOM 4875 N N . LYS B 1 273 ? -24.203 -12.68 -25.156 1 30.48 273 LYS B N 1
ATOM 4876 C CA . LYS B 1 273 ? -23.5 -13.68 -24.359 1 30.48 273 LYS B CA 1
ATOM 4877 C C . LYS B 1 273 ? -23.203 -13.148 -22.953 1 30.48 273 LYS B C 1
ATOM 4879 O O . LYS B 1 273 ? -22.75 -12.016 -22.797 1 30.48 273 LYS B O 1
ATOM 4884 N N . LYS B 1 274 ? -23.797 -13.57 -21.828 1 33.12 274 LYS B N 1
ATOM 4885 C CA . LYS B 1 274 ? -23.766 -13.594 -20.375 1 33.12 274 LYS B CA 1
ATOM 4886 C C . LYS B 1 274 ? -22.344 -13.531 -19.844 1 33.12 274 LYS B C 1
ATOM 4888 O O . LYS B 1 274 ? -21.609 -14.523 -19.906 1 33.12 274 LYS B O 1
ATOM 4893 N N . THR B 1 275 ? -21.484 -12.516 -20.078 1 32.06 275 THR B N 1
ATOM 4894 C CA . THR B 1 275 ? -20.094 -12.641 -19.672 1 32.06 275 THR B CA 1
ATOM 4895 C C . THR B 1 275 ? -19.922 -12.359 -18.188 1 32.06 275 THR B C 1
ATOM 4897 O O . THR B 1 275 ? -19.797 -11.203 -17.781 1 32.06 275 THR B O 1
ATOM 4900 N N . SER B 1 276 ? -20.734 -12.578 -17.172 1 37.22 276 SER B N 1
ATOM 4901 C CA . SER B 1 276 ? -20.312 -12.781 -15.789 1 37.22 276 SER B CA 1
ATOM 4902 C C . SER B 1 276 ? -18.922 -13.43 -15.727 1 37.22 276 SER B C 1
ATOM 4904 O O . SER B 1 276 ? -18.688 -14.445 -16.391 1 37.22 276 SER B O 1
ATOM 4906 N N . VAL B 1 277 ? -17.906 -12.641 -15.664 1 43.72 277 VAL B N 1
ATOM 4907 C CA . VAL B 1 277 ? -16.672 -13.398 -15.57 1 43.72 277 VAL B CA 1
ATOM 4908 C C . VAL B 1 277 ? -16.844 -14.57 -14.609 1 43.72 277 VAL B C 1
ATOM 4910 O O . VAL B 1 277 ? -17.094 -14.367 -13.414 1 43.72 277 VAL B O 1
ATOM 4913 N N . GLU B 1 278 ? -17.344 -15.633 -14.938 1 56.22 278 GLU B N 1
ATOM 4914 C CA . GLU B 1 278 ? -17.531 -16.891 -14.227 1 56.22 278 GLU B CA 1
ATOM 4915 C C . GLU B 1 278 ? -16.188 -17.484 -13.797 1 56.22 278 GLU B C 1
ATOM 4917 O O . GLU B 1 278 ? -15.141 -17.109 -14.336 1 56.22 278 GLU B O 1
ATOM 4922 N N . LEU B 1 279 ? -16.234 -18.031 -12.594 1 71.19 279 LEU B N 1
ATOM 4923 C CA . LEU B 1 279 ? -15.086 -18.703 -11.992 1 71.19 279 LEU B CA 1
ATOM 4924 C C . LEU B 1 279 ? -14.227 -19.375 -13.062 1 71.19 279 LEU B C 1
ATOM 4926 O O . LEU B 1 279 ? -13 -19.25 -13.047 1 71.19 279 LEU B O 1
ATOM 4930 N N . PRO B 1 280 ? -14.891 -19.828 -14.156 1 69.88 280 PRO B N 1
ATOM 4931 C CA . PRO B 1 280 ? -14.055 -20.484 -15.164 1 69.88 280 PRO B CA 1
ATOM 4932 C C . PRO B 1 280 ? -13.242 -19.484 -15.992 1 69.88 280 PRO B C 1
ATOM 4934 O O . PRO B 1 280 ? -12.148 -19.812 -16.453 1 69.88 280 PRO B O 1
ATOM 4937 N N . GLU B 1 281 ? -13.766 -18.328 -16.125 1 66.62 281 GLU B N 1
ATOM 4938 C CA . GLU B 1 281 ? -13.039 -17.312 -16.891 1 66.62 281 GLU B CA 1
ATOM 4939 C C . GLU B 1 281 ? -11.789 -16.859 -16.141 1 66.62 281 GLU B C 1
ATOM 4941 O O . GLU B 1 281 ? -10.734 -16.656 -16.75 1 66.62 281 GLU B O 1
ATOM 4946 N N . VAL B 1 282 ? -11.984 -16.703 -14.898 1 73.12 282 VAL B N 1
ATOM 4947 C CA . VAL B 1 282 ? -10.828 -16.297 -14.102 1 73.12 282 VAL B CA 1
ATOM 4948 C C . VAL B 1 282 ? -9.766 -17.391 -14.141 1 73.12 282 VAL B C 1
ATOM 4950 O O . VAL B 1 282 ? -8.57 -17.094 -14.25 1 73.12 282 VAL B O 1
ATOM 4953 N N . CYS B 1 283 ? -10.234 -18.609 -14.078 1 80.31 283 CYS B N 1
ATOM 4954 C CA . CYS B 1 283 ? -9.305 -19.734 -14.117 1 80.31 283 CYS B CA 1
ATOM 4955 C C . CYS B 1 283 ? -8.562 -19.781 -15.445 1 80.31 283 CYS B C 1
ATOM 4957 O O . CYS B 1 283 ? -7.355 -20.016 -15.484 1 80.31 283 CYS B O 1
ATOM 4959 N N . LEU B 1 284 ? -9.32 -19.516 -16.469 1 73.94 284 LEU B N 1
ATOM 4960 C CA . LEU B 1 284 ? -8.711 -19.5 -17.797 1 73.94 284 LEU B CA 1
ATOM 4961 C C . LEU B 1 284 ? -7.672 -18.391 -17.906 1 73.94 284 LEU B C 1
ATOM 4963 O O . LEU B 1 284 ? -6.598 -18.594 -18.484 1 73.94 284 LEU B O 1
ATOM 4967 N N . TYR B 1 285 ? -7.988 -17.359 -17.344 1 72.12 285 TYR B N 1
ATOM 4968 C CA . TYR B 1 285 ? -7.066 -16.234 -17.406 1 72.12 285 TYR B CA 1
ATOM 4969 C C . TYR B 1 285 ? -5.793 -16.531 -16.609 1 72.12 285 TYR B C 1
ATOM 4971 O O . TYR B 1 285 ? -4.691 -16.219 -17.062 1 72.12 285 TYR B O 1
ATOM 4979 N N . VAL B 1 286 ? -5.957 -17.016 -15.469 1 81.12 286 VAL B N 1
ATOM 4980 C CA . VAL B 1 286 ? -4.801 -17.375 -14.656 1 81.12 286 VAL B CA 1
ATOM 4981 C C . VAL B 1 286 ? -3.928 -18.375 -15.414 1 81.12 286 VAL B C 1
ATOM 4983 O O . VAL B 1 286 ? -2.699 -18.266 -15.406 1 81.12 286 VAL B O 1
ATOM 4986 N N . GLU B 1 287 ? -4.594 -19.344 -16.047 1 81.56 287 GLU B N 1
ATOM 4987 C CA . GLU B 1 287 ? -3.861 -20.312 -16.844 1 81.56 287 GLU B CA 1
ATOM 4988 C C . GLU B 1 287 ? -3.07 -19.641 -17.969 1 81.56 287 GLU B C 1
ATOM 4990 O O . GLU B 1 287 ? -1.906 -19.969 -18.203 1 81.56 287 GLU B O 1
ATOM 4995 N N . GLU B 1 288 ? -3.658 -18.688 -18.594 1 73 288 GLU B N 1
ATOM 4996 C CA . GLU B 1 288 ? -3 -17.984 -19.688 1 73 288 GLU B CA 1
ATOM 4997 C C . GLU B 1 288 ? -1.785 -17.203 -19.188 1 73 288 GLU B C 1
ATOM 4999 O O . GLU B 1 288 ? -0.745 -17.172 -19.844 1 73 288 GLU B O 1
ATOM 5004 N N . VAL B 1 289 ? -1.963 -16.609 -18.078 1 76.38 289 VAL B N 1
ATOM 5005 C CA . VAL B 1 289 ? -0.868 -15.836 -17.5 1 76.38 289 VAL B CA 1
ATOM 5006 C C . VAL B 1 289 ? 0.282 -16.766 -17.125 1 76.38 289 VAL B C 1
ATOM 5008 O O . VAL B 1 289 ? 1.452 -16.422 -17.312 1 76.38 289 VAL B O 1
ATOM 5011 N N . LEU B 1 290 ? -0.056 -17.891 -16.672 1 81.12 290 LEU B N 1
ATOM 5012 C CA . LEU B 1 290 ? 0.956 -18.859 -16.266 1 81.12 290 LEU B CA 1
ATOM 5013 C C . LEU B 1 290 ? 1.711 -19.406 -17.484 1 81.12 290 LEU B C 1
ATOM 5015 O O . LEU B 1 290 ? 2.895 -19.734 -17.391 1 81.12 290 LEU B O 1
ATOM 5019 N N . LEU B 1 291 ? 1.022 -19.438 -18.609 1 76.69 291 LEU B N 1
ATOM 5020 C CA . LEU B 1 291 ? 1.615 -20.062 -19.781 1 76.69 291 LEU B CA 1
ATOM 5021 C C . LEU B 1 291 ? 2.178 -19.031 -20.75 1 76.69 291 LEU B C 1
ATOM 5023 O O . LEU B 1 291 ? 2.912 -19.375 -21.672 1 76.69 291 LEU B O 1
ATOM 5027 N N . ALA B 1 292 ? 1.882 -17.719 -20.5 1 65.75 292 ALA B N 1
ATOM 5028 C CA . ALA B 1 292 ? 2.283 -16.672 -21.438 1 65.75 292 ALA B CA 1
ATOM 5029 C C . ALA B 1 292 ? 3.795 -16.453 -21.406 1 65.75 292 ALA B C 1
ATOM 5031 O O . ALA B 1 292 ? 4.402 -16.438 -20.328 1 65.75 292 ALA B O 1
ATOM 5032 N N . GLN B 1 293 ? 4.449 -16.625 -22.594 1 59.38 293 GLN B N 1
ATOM 5033 C CA . GLN B 1 293 ? 5.883 -16.359 -22.656 1 59.38 293 GLN B CA 1
ATOM 5034 C C . GLN B 1 293 ? 6.18 -14.883 -22.438 1 59.38 293 GLN B C 1
ATOM 5036 O O . GLN B 1 293 ? 7.203 -14.531 -21.844 1 59.38 293 GLN B O 1
ATOM 5041 N N . GLU B 1 294 ? 5.449 -14.039 -23.172 1 50.5 294 GLU B N 1
ATOM 5042 C CA . GLU B 1 294 ? 5.637 -12.609 -22.938 1 50.5 294 GLU B CA 1
ATOM 5043 C C . GLU B 1 294 ? 4.445 -12.008 -22.203 1 50.5 294 GLU B C 1
ATOM 5045 O O . GLU B 1 294 ? 3.293 -12.336 -22.5 1 50.5 294 GLU B O 1
ATOM 5050 N N . ILE B 1 295 ? 4.73 -11.828 -21.109 1 47.34 295 ILE B N 1
ATOM 5051 C CA . ILE B 1 295 ? 3.627 -11.203 -20.391 1 47.34 295 ILE B CA 1
ATOM 5052 C C . ILE B 1 295 ? 3.369 -9.805 -20.938 1 47.34 295 ILE B C 1
ATOM 5054 O O . ILE B 1 295 ? 4.305 -9.023 -21.125 1 47.34 295 ILE B O 1
ATOM 5058 N N . LEU B 1 296 ? 2.373 -9.727 -21.984 1 36.09 296 LEU B N 1
ATOM 5059 C CA . LEU B 1 296 ? 1.99 -8.367 -22.344 1 36.09 296 LEU B CA 1
ATOM 5060 C C . LEU B 1 296 ? 1.927 -7.48 -21.109 1 36.09 296 LEU B C 1
ATOM 5062 O O . LEU B 1 296 ? 1.469 -7.914 -20.047 1 36.09 296 LEU B O 1
ATOM 5066 N N . GLN B 1 297 ? 2.98 -6.711 -21.188 1 31.52 297 GLN B N 1
ATOM 5067 C CA . GLN B 1 297 ? 3.01 -5.719 -20.125 1 31.52 297 GLN B CA 1
ATOM 5068 C C . GLN B 1 297 ? 1.598 -5.336 -19.688 1 31.52 297 GLN B C 1
ATOM 5070 O O . GLN B 1 297 ? 0.625 -5.641 -20.375 1 31.52 297 GLN B O 1
ATOM 5075 N N . ARG B 1 298 ? 1.611 -4.137 -19.188 1 33.66 298 ARG B N 1
ATOM 5076 C CA . ARG B 1 298 ? 0.559 -3.48 -18.406 1 33.66 298 ARG B CA 1
ATOM 5077 C C . ARG B 1 298 ? -0.639 -3.146 -19.297 1 33.66 298 ARG B C 1
ATOM 5079 O O . ARG B 1 298 ? -0.551 -2.277 -20.172 1 33.66 298 ARG B O 1
ATOM 5086 N N . HIS B 1 299 ? -1.282 -3.914 -20.094 1 27.06 299 HIS B N 1
ATOM 5087 C CA . HIS B 1 299 ? -2.4 -3.225 -20.719 1 27.06 299 HIS B CA 1
ATOM 5088 C C . HIS B 1 299 ? -3.303 -2.568 -19.688 1 27.06 299 HIS B C 1
ATOM 5090 O O . HIS B 1 299 ? -3.928 -3.256 -18.875 1 27.06 299 HIS B O 1
ATOM 5096 N N . THR B 1 300 ? -2.828 -1.564 -19.094 1 28.94 300 THR B N 1
ATOM 5097 C CA . THR B 1 300 ? -3.719 -0.68 -18.359 1 28.94 300 THR B CA 1
ATOM 5098 C C . THR B 1 300 ? -4.938 -0.312 -19.188 1 28.94 300 THR B C 1
ATOM 5100 O O . THR B 1 300 ? -4.812 0.358 -20.219 1 28.94 300 THR B O 1
ATOM 5103 N N . GLN B 1 301 ? -5.797 -1.088 -19.688 1 26.81 301 GLN B N 1
ATOM 5104 C CA . GLN B 1 301 ? -6.914 -0.432 -20.359 1 26.81 301 GLN B CA 1
ATOM 5105 C C . GLN B 1 301 ? -7.305 0.858 -19.641 1 26.81 301 GLN B C 1
ATOM 5107 O O . GLN B 1 301 ? -6.781 1.159 -18.562 1 26.81 301 GLN B O 1
ATOM 5112 N N . ASP B 1 302 ? -8.727 1.226 -19.828 1 26.86 302 ASP B N 1
ATOM 5113 C CA . ASP B 1 302 ? -9.484 2.451 -19.594 1 26.86 302 ASP B CA 1
ATOM 5114 C C . ASP B 1 302 ? -9.484 2.82 -18.109 1 26.86 302 ASP B C 1
ATOM 5116 O O . ASP B 1 302 ? -10.391 3.51 -17.625 1 26.86 302 ASP B O 1
ATOM 5120 N N . PHE B 1 303 ? -8.766 2.119 -17.297 1 27.72 303 PHE B N 1
ATOM 5121 C CA . PHE B 1 303 ? -8.938 2.795 -16.016 1 27.72 303 PHE B CA 1
ATOM 5122 C C . PHE B 1 303 ? -8.461 4.242 -16.109 1 27.72 303 PHE B C 1
ATOM 5124 O O . PHE B 1 303 ? -7.258 4.5 -16.156 1 27.72 303 PHE B O 1
ATOM 5131 N N . GLN B 1 304 ? -8.945 5.016 -16.859 1 28.12 304 GLN B N 1
ATOM 5132 C CA . GLN B 1 304 ? -8.617 6.43 -16.984 1 28.12 304 GLN B CA 1
ATOM 5133 C C . GLN B 1 304 ? -7.945 6.949 -15.719 1 28.12 304 GLN B C 1
ATOM 5135 O O . GLN B 1 304 ? -6.875 7.555 -15.773 1 28.12 304 GLN B O 1
ATOM 5140 N N . ASN B 1 305 ? -8.789 7.492 -14.742 1 28.72 305 ASN B N 1
ATOM 5141 C CA . ASN B 1 305 ? -8.344 8.438 -13.719 1 28.72 305 ASN B CA 1
ATOM 5142 C C . ASN B 1 305 ? -7.473 7.754 -12.664 1 28.72 305 ASN B C 1
ATOM 5144 O O . ASN B 1 305 ? -7 8.398 -11.734 1 28.72 305 ASN B O 1
ATOM 5148 N N . PHE B 1 306 ? -7.82 6.418 -12.281 1 28.38 306 PHE B N 1
ATOM 5149 C CA . PHE B 1 306 ? -6.887 5.797 -11.352 1 28.38 306 PHE B CA 1
ATOM 5150 C C . PHE B 1 306 ? -5.656 5.277 -12.086 1 28.38 306 PHE B C 1
ATOM 5152 O O . PHE B 1 306 ? -5.75 4.355 -12.891 1 28.38 306 PHE B O 1
ATOM 5159 N N . HIS B 1 307 ? -4.781 5.938 -12.695 1 28.44 307 HIS B N 1
ATOM 5160 C CA . HIS B 1 307 ? -3.557 5.703 -13.453 1 28.44 307 HIS B CA 1
ATOM 5161 C C . HIS B 1 307 ? -2.693 4.633 -12.789 1 28.44 307 HIS B C 1
ATOM 5163 O O . HIS B 1 307 ? -1.83 4.949 -11.969 1 28.44 307 HIS B O 1
ATOM 5169 N N . PHE B 1 308 ? -3.258 3.564 -12.297 1 28.94 308 PHE B N 1
ATOM 5170 C CA . PHE B 1 308 ? -2.432 2.486 -11.766 1 28.94 308 PHE B CA 1
ATOM 5171 C C . PHE B 1 308 ? -1.612 1.836 -12.875 1 28.94 308 PHE B C 1
ATOM 5173 O O . PHE B 1 308 ? -2.162 1.423 -13.898 1 28.94 308 PHE B O 1
ATOM 5180 N N . PRO B 1 309 ? -0.457 2.197 -13.18 1 27.75 309 PRO B N 1
ATOM 5181 C CA . PRO B 1 309 ? 0.174 1.614 -14.367 1 27.75 309 PRO B CA 1
ATOM 5182 C C . PRO B 1 309 ? -0.178 0.14 -14.562 1 27.75 309 PRO B C 1
ATOM 5184 O O . PRO B 1 309 ? -0.427 -0.297 -15.688 1 27.75 309 PRO B O 1
ATOM 5187 N N . HIS B 1 310 ? 0.401 -0.713 -13.773 1 26.64 310 HIS B N 1
ATOM 5188 C CA . HIS B 1 310 ? 0.575 -2.127 -14.086 1 26.64 310 HIS B CA 1
ATOM 5189 C C . HIS B 1 310 ? -0.709 -2.91 -13.828 1 26.64 310 HIS B C 1
ATOM 5191 O O . HIS B 1 310 ? -0.676 -4.133 -13.68 1 26.64 310 HIS B O 1
ATOM 5197 N N . TYR B 1 311 ? -1.825 -2.236 -13.656 1 27.12 311 TYR B N 1
ATOM 5198 C CA . TYR B 1 311 ? -2.98 -3.111 -13.5 1 27.12 311 TYR B CA 1
ATOM 5199 C C . TYR B 1 311 ? -3.418 -3.686 -14.844 1 27.12 311 TYR B C 1
ATOM 5201 O O . TYR B 1 311 ? -3.529 -2.955 -15.828 1 27.12 311 TYR B O 1
ATOM 5209 N N . GLN B 1 312 ? -2.984 -4.781 -15.266 1 26.55 312 GLN B N 1
ATOM 5210 C CA . GLN B 1 312 ? -3.832 -5.504 -16.203 1 26.55 312 GLN B CA 1
ATOM 5211 C C . GLN B 1 312 ? -5.223 -5.734 -15.625 1 26.55 312 GLN B C 1
ATOM 5213 O O . GLN B 1 312 ? -5.406 -6.59 -14.758 1 26.55 312 GLN B O 1
ATOM 5218 N N . LEU B 1 313 ? -5.918 -4.684 -15.266 1 27.78 313 LEU B N 1
ATOM 5219 C CA . LEU B 1 313 ? -7.32 -5.059 -15.125 1 27.78 313 LEU B CA 1
ATOM 5220 C C . LEU B 1 313 ? -7.883 -5.566 -16.453 1 27.78 313 LEU B C 1
ATOM 5222 O O . LEU B 1 313 ? -7.938 -4.824 -17.438 1 27.78 313 LEU B O 1
ATOM 5226 N N . LEU B 1 314 ? -7.566 -6.668 -16.969 1 26.95 314 LEU B N 1
ATOM 5227 C CA . LEU B 1 314 ? -8.328 -7.293 -18.031 1 26.95 314 LEU B CA 1
ATOM 5228 C C . LEU B 1 314 ? -9.812 -7.34 -17.688 1 26.95 314 LEU B C 1
ATOM 5230 O O . LEU B 1 314 ? -10.367 -8.422 -17.469 1 26.95 314 LEU B O 1
ATOM 5234 N N . LEU B 1 315 ? -10.352 -6.465 -16.812 1 25.92 315 LEU B N 1
ATOM 5235 C CA . LEU B 1 315 ? -11.789 -6.699 -16.922 1 25.92 315 LEU B CA 1
ATOM 5236 C C . LEU B 1 315 ? -12.336 -6.094 -18.219 1 25.92 315 LEU B C 1
ATOM 5238 O O . LEU B 1 315 ? -11.977 -4.973 -18.578 1 25.92 315 LEU B O 1
ATOM 5242 N N . PRO B 1 316 ? -12.758 -6.719 -19.141 1 26.27 316 PRO B N 1
ATOM 5243 C CA . PRO B 1 316 ? -13.477 -6.109 -20.266 1 26.27 316 PRO B CA 1
ATOM 5244 C C . PRO B 1 316 ? -14.266 -4.863 -19.844 1 26.27 316 PRO B C 1
ATOM 5246 O O . PRO B 1 316 ? -14.359 -3.908 -20.625 1 26.27 316 PRO B O 1
ATOM 5249 N N . GLY B 1 317 ? -15.289 -4.91 -19 1 25.03 317 GLY B N 1
ATOM 5250 C CA . GLY B 1 317 ? -16.312 -3.936 -18.656 1 25.03 317 GLY B CA 1
ATOM 5251 C C . GLY B 1 317 ? -15.773 -2.74 -17.891 1 25.03 317 GLY B C 1
ATOM 5252 O O . GLY B 1 317 ? -16.094 -2.555 -16.719 1 25.03 317 GLY B O 1
ATOM 5253 N N . ARG B 1 318 ? -14.734 -2.346 -17.984 1 29.38 318 ARG B N 1
ATOM 5254 C CA . ARG B 1 318 ? -14 -1.304 -17.266 1 29.38 318 ARG B CA 1
ATOM 5255 C C . ARG B 1 318 ? -14.641 0.063 -17.484 1 29.38 318 ARG B C 1
ATOM 5257 O O . ARG B 1 318 ? -14.352 1.014 -16.75 1 29.38 318 ARG B O 1
ATOM 5264 N N . GLU B 1 319 ? -15.07 0.279 -18.453 1 30.53 319 GLU B N 1
ATOM 5265 C CA . GLU B 1 319 ? -15.883 1.478 -18.625 1 30.53 319 GLU B CA 1
ATOM 5266 C C . GLU B 1 319 ? -16.906 1.609 -17.5 1 30.53 319 GLU B C 1
ATOM 5268 O O . GLU B 1 319 ? -17.141 2.709 -17 1 30.53 319 GLU B O 1
ATOM 5273 N N . LYS B 1 320 ? -17.422 0.498 -17.203 1 29.75 320 LYS B N 1
ATOM 5274 C CA . LYS B 1 320 ? -18.578 0.489 -16.312 1 29.75 320 LYS B CA 1
ATOM 5275 C C . LYS B 1 320 ? -18.141 0.466 -14.844 1 29.75 320 LYS B C 1
ATOM 5277 O O . LYS B 1 320 ? -18.812 1.037 -13.984 1 29.75 320 LYS B O 1
ATOM 5282 N N . ALA B 1 321 ? -17.125 -0.148 -14.516 1 31.08 321 ALA B N 1
ATOM 5283 C CA . ALA B 1 321 ? -16.703 -0.211 -13.117 1 31.08 321 ALA B CA 1
ATOM 5284 C C . ALA B 1 321 ? -16.203 1.146 -12.641 1 31.08 321 ALA B C 1
ATOM 5286 O O . ALA B 1 321 ? -16.469 1.552 -11.508 1 31.08 321 ALA B O 1
ATOM 5287 N N . ASN B 1 322 ? -15.383 1.788 -13.414 1 32.12 322 ASN B N 1
ATOM 5288 C CA . ASN B 1 322 ? -15.094 3.193 -13.156 1 32.12 322 ASN B CA 1
ATOM 5289 C C . ASN B 1 322 ? -16.375 4.012 -12.992 1 32.12 322 ASN B C 1
ATOM 5291 O O . ASN B 1 322 ? -16.453 4.895 -12.141 1 32.12 322 ASN B O 1
ATOM 5295 N N . SER B 1 323 ? -17.125 3.607 -13.945 1 33.56 323 SER B N 1
ATOM 5296 C CA . SER B 1 323 ? -18.422 4.262 -13.852 1 33.56 323 SER B CA 1
ATOM 5297 C C . SER B 1 323 ? -19.125 3.914 -12.539 1 33.56 323 SER B C 1
ATOM 5299 O O . SER B 1 323 ? -19.766 4.77 -11.93 1 33.56 323 SER B O 1
ATOM 5301 N N . THR B 1 324 ? -18.953 2.729 -12.258 1 33.97 324 THR B N 1
ATOM 5302 C CA . THR B 1 324 ? -19.625 2.305 -11.039 1 33.97 324 THR B CA 1
ATOM 5303 C C . THR B 1 324 ? -18.906 2.85 -9.805 1 33.97 324 THR B C 1
ATOM 5305 O O . THR B 1 324 ? -19.562 3.273 -8.844 1 33.97 324 THR B O 1
ATOM 5308 N N . PHE B 1 325 ? -17.594 2.805 -9.852 1 36.38 325 PHE B N 1
ATOM 5309 C CA . PHE B 1 325 ? -16.844 3.441 -8.766 1 36.38 325 PHE B CA 1
ATOM 5310 C C . PHE B 1 325 ? -17.234 4.91 -8.641 1 36.38 325 PHE B C 1
ATOM 5312 O O . PHE B 1 325 ? -17.453 5.406 -7.535 1 36.38 325 PHE B O 1
ATOM 5319 N N . PHE B 1 326 ? -17.125 5.531 -9.836 1 35.78 326 PHE B N 1
ATOM 5320 C CA . PHE B 1 326 ? -17.562 6.922 -9.812 1 35.78 326 PHE B CA 1
ATOM 5321 C C . PHE B 1 326 ? -19.031 7.027 -9.383 1 35.78 326 PHE B C 1
ATOM 5323 O O . PHE B 1 326 ? -19.391 7.953 -8.656 1 35.78 326 PHE B O 1
ATOM 5330 N N . LYS B 1 327 ? -19.656 6.008 -9.867 1 39.91 327 LYS B N 1
ATOM 5331 C CA . LYS B 1 327 ? -21.062 6.047 -9.461 1 39.91 327 LYS B CA 1
ATOM 5332 C C . LYS B 1 327 ? -21.203 5.785 -7.961 1 39.91 327 LYS B C 1
ATOM 5334 O O . LYS B 1 327 ? -22 6.422 -7.285 1 39.91 327 LYS B O 1
ATOM 5339 N N . GLU B 1 328 ? -20.406 4.875 -7.547 1 40.12 328 GLU B N 1
ATOM 5340 C CA . GLU B 1 328 ? -20.469 4.594 -6.117 1 40.12 328 GLU B CA 1
ATOM 5341 C C . GLU B 1 328 ? -19.922 5.758 -5.297 1 40.12 328 GLU B C 1
ATOM 5343 O O . GLU B 1 328 ? -20.453 6.098 -4.246 1 40.12 328 GLU B O 1
ATOM 5348 N N . GLU B 1 329 ? -18.781 6.242 -5.801 1 41.72 329 GLU B N 1
ATOM 5349 C CA . GLU B 1 329 ? -18.328 7.477 -5.16 1 41.72 329 GLU B CA 1
ATOM 5350 C C . GLU B 1 329 ? -19.438 8.523 -5.148 1 41.72 329 GLU B C 1
ATOM 5352 O O . GLU B 1 329 ? -19.594 9.266 -4.176 1 41.72 329 GLU B O 1
ATOM 5357 N N . GLU B 1 330 ? -20.062 8.477 -6.32 1 43 330 GLU B N 1
ATOM 5358 C CA . GLU B 1 330 ? -21.188 9.398 -6.398 1 43 330 GLU B CA 1
ATOM 5359 C C . GLU B 1 330 ? -22.266 9.055 -5.371 1 43 330 GLU B C 1
ATOM 5361 O O . GLU B 1 330 ? -22.859 9.945 -4.773 1 43 330 GLU B O 1
ATOM 5366 N N . VAL B 1 331 ? -22.5 7.812 -5.246 1 40.38 331 VAL B N 1
ATOM 5367 C CA . VAL B 1 331 ? -23.531 7.402 -4.285 1 40.38 331 VAL B CA 1
ATOM 5368 C C . VAL B 1 331 ? -23.094 7.793 -2.875 1 40.38 331 VAL B C 1
ATOM 5370 O O . VAL B 1 331 ? -23.891 8.312 -2.094 1 40.38 331 VAL B O 1
ATOM 5373 N N . VAL B 1 332 ? -21.938 7.52 -2.6 1 41.09 332 VAL B N 1
ATOM 5374 C CA . VAL B 1 332 ? -21.453 7.895 -1.279 1 41.09 332 VAL B CA 1
ATOM 5375 C C . VAL B 1 332 ? -21.516 9.414 -1.111 1 41.09 332 VAL B C 1
ATOM 5377 O O . VAL B 1 332 ? -21.953 9.906 -0.068 1 41.09 332 VAL B O 1
ATOM 5380 N N . ARG B 1 333 ? -21.016 10 -2.197 1 43.28 333 ARG B N 1
ATOM 5381 C CA . ARG B 1 333 ? -21.109 11.453 -2.141 1 43.28 333 ARG B CA 1
ATOM 5382 C C . ARG B 1 333 ? -22.547 11.914 -1.943 1 43.28 333 ARG B C 1
ATOM 5384 O O . ARG B 1 333 ? -22.812 12.852 -1.187 1 43.28 333 ARG B O 1
ATOM 5391 N N . LYS B 1 334 ? -23.375 11.266 -2.762 1 44.34 334 LYS B N 1
ATOM 5392 C CA . LYS B 1 334 ? -24.797 11.617 -2.629 1 44.34 334 LYS B CA 1
ATOM 5393 C C . LYS B 1 334 ? -25.297 11.328 -1.221 1 44.34 334 LYS B C 1
ATOM 5395 O O . LYS B 1 334 ? -26.031 12.125 -0.644 1 44.34 334 LYS B O 1
ATOM 5400 N N . MET B 1 335 ? -25.031 10.258 -0.747 1 38.34 335 MET B N 1
ATOM 5401 C CA . MET B 1 335 ? -25.469 9.914 0.607 1 38.34 335 MET B CA 1
ATOM 5402 C C . MET B 1 335 ? -24.938 10.93 1.617 1 38.34 335 MET B C 1
ATOM 5404 O O . MET B 1 335 ? -25.656 11.336 2.527 1 38.34 335 MET B O 1
ATOM 5408 N N . GLU B 1 336 ? -23.766 11.211 1.412 1 41.66 336 GLU B N 1
ATOM 5409 C CA . GLU B 1 336 ? -23.156 12.18 2.314 1 41.66 336 GLU B CA 1
ATOM 5410 C C . GLU B 1 336 ? -23.797 13.555 2.172 1 41.66 336 GLU B C 1
ATOM 5412 O O . GLU B 1 336 ? -24 14.258 3.164 1 41.66 336 GLU B O 1
ATOM 5417 N N . SER B 1 337 ? -23.969 13.961 0.88 1 43.25 337 SER B N 1
ATOM 5418 C CA . SER B 1 337 ? -24.656 15.227 0.661 1 43.25 337 SER B CA 1
ATOM 5419 C C . SER B 1 337 ? -26.031 15.234 1.334 1 43.25 337 SER B C 1
ATOM 5421 O O . SER B 1 337 ? -26.438 16.25 1.902 1 43.25 337 SER B O 1
ATOM 5423 N N . GLU B 1 338 ? -26.719 14.172 1.2 1 43.97 338 GLU B N 1
ATOM 5424 C CA . GLU B 1 338 ? -28.031 14.102 1.807 1 43.97 338 GLU B CA 1
ATOM 5425 C C . GLU B 1 338 ? -27.953 14.195 3.328 1 43.97 338 GLU B C 1
ATOM 5427 O O . GLU B 1 338 ? -28.844 14.75 3.971 1 43.97 338 GLU B O 1
ATOM 5432 N N . ARG B 1 339 ? -26.984 13.789 3.842 1 39.84 339 ARG B N 1
ATOM 5433 C CA . ARG B 1 339 ? -26.781 13.875 5.285 1 39.84 339 ARG B CA 1
ATOM 5434 C C . ARG B 1 339 ? -26.531 15.32 5.715 1 39.84 339 ARG B C 1
ATOM 5436 O O . ARG B 1 339 ? -27 15.742 6.77 1 39.84 339 ARG B O 1
ATOM 5443 N N . GLN B 1 340 ? -25.734 16 5.008 1 41.03 340 GLN B N 1
ATOM 5444 C CA . GLN B 1 340 ? -25.438 17.406 5.32 1 41.03 340 GLN B CA 1
ATOM 5445 C C . GLN B 1 340 ? -26.688 18.266 5.18 1 41.03 340 GLN B C 1
ATOM 5447 O O . GLN B 1 340 ? -26.812 19.297 5.859 1 41.03 340 GLN B O 1
ATOM 5452 N N . ALA B 1 341 ? -27.609 17.875 4.352 1 41.56 341 ALA B N 1
ATOM 5453 C CA . ALA B 1 341 ? -28.859 18.625 4.207 1 41.56 341 ALA B CA 1
ATOM 5454 C C . ALA B 1 341 ? -29.812 18.328 5.359 1 41.56 341 ALA B C 1
ATOM 5456 O O . ALA B 1 341 ? -30.531 19.219 5.816 1 41.56 341 ALA B O 1
#

Solvent-accessible surface area (backbone atoms only — not comparable to full-atom values): 34932 Å² total; per-residue (Å²): 131,57,74,68,56,54,50,52,48,51,51,49,48,51,48,48,52,49,48,48,49,45,47,54,49,54,68,33,33,70,82,78,43,73,79,35,29,32,39,33,33,29,32,64,39,72,66,22,36,51,36,51,50,52,45,38,72,72,44,34,32,28,39,35,21,10,71,43,69,68,55,32,51,55,50,42,72,76,43,56,89,65,46,41,63,41,58,40,43,51,75,34,70,67,37,42,52,52,39,49,52,51,51,50,61,74,28,59,96,56,24,31,35,29,40,36,40,43,53,72,74,91,56,59,42,38,54,50,88,69,55,52,59,65,55,40,49,54,37,32,38,40,51,27,50,23,50,51,40,50,49,60,72,42,40,66,35,23,44,68,37,40,11,33,37,37,38,51,40,55,54,56,37,71,36,84,69,34,17,42,42,39,25,25,20,47,42,25,43,50,44,40,45,52,44,43,30,66,59,37,40,81,55,52,28,44,57,48,59,43,63,39,71,60,80,64,55,67,68,48,46,53,51,38,49,51,42,40,52,52,43,58,69,66,44,54,66,69,57,46,60,71,59,34,70,65,46,52,54,48,49,51,49,50,49,51,50,49,47,48,45,54,44,56,53,45,57,22,72,70,75,92,58,84,35,48,83,41,74,66,50,55,39,50,47,53,50,46,61,69,28,41,66,64,70,76,65,53,51,44,54,67,55,62,65,56,6,54,32,73,43,33,44,74,55,85,48,32,69,50,49,54,43,41,45,51,42,45,49,42,47,51,48,47,52,47,52,60,65,76,101,131,56,74,66,55,54,51,52,49,51,52,50,49,51,49,47,51,48,48,48,48,45,45,54,51,54,68,32,34,70,81,79,42,74,78,36,28,32,40,33,33,30,32,64,40,72,64,23,35,51,37,49,50,51,45,38,73,74,44,34,33,30,38,36,22,10,71,42,68,67,54,32,50,56,52,45,71,76,44,58,91,65,46,41,65,42,58,40,41,49,75,35,71,67,37,42,51,52,39,49,51,52,51,48,63,74,27,59,95,56,24,32,34,28,40,36,40,43,55,72,71,90,56,58,43,38,54,48,87,69,53,51,62,65,55,40,49,55,39,33,38,40,51,26,51,23,50,49,41,51,50,61,74,42,40,65,34,22,44,68,38,40,12,32,38,38,38,50,40,55,54,55,37,71,36,86,70,32,18,44,40,37,26,24,20,49,42,24,43,50,44,41,47,53,43,44,28,66,60,37,39,82,55,52,29,44,57,47,58,43,60,38,71,58,79,64,52,67,68,49,47,54,51,38,49,51,42,41,51,52,43,59,70,68,46,54,66,70,58,46,60,70,59,33,70,65,47,53,53,50,48,51,50,50,50,51,49,49,49,49,43,54,44,55,54,47,54,21,77,59,84,92,58,81,38,48,82,41,75,65,51,55,41,50,47,52,51,46,63,69,28,42,66,64,69,75,64,50,50,43,57,72,58,63,68,52,14,50,31,68,42,31,50,78,55,85,49,36,72,50,47,54,44,42,48,50,43,44,50,41,45,51,47,46,53,46,52,60,65,76,103

Foldseek 3Di:
DDPVVVVVVVVVVVVVVVVVVVVVFVVQFDPDQALAEEEEEPCLDPLNVLLQQLVQVVHHQYEYEHQDPVSQVVSCVNGDVSYHYAYAQLLDPVRLVVVLVVVCVVSPPQFHAEYEYPDDDQAAQDAAVLDDPVSLVVLCSRLAVSVVSNCVSRVVRCLSNLHEYEYEDEPVLVFPRRYDRSVVSRVNVLVVQVVCQVVCVVSNYHYAYEYDYDQPLPVSLVVNVVSLVVSLVVDDPVVNVVCDPVNSVVSNVLVSVLSVCRQCPQLPVPDPDRPSVPSVNSSVVVSSCRGGNDDPFACVPPPPPVPSGGHNHPPVSNVVVNVVSVVSVVVVVVSVVVVVD/DDPVVVVVVVVVVVVVVVVVVVVVFVVQFDPDQALAEEEEEACLDPLNVLLQQLVQVVHHQYEYEHQDPVSQVVSCVPGDVSYHYAYAQLLDVVRLVVVLVVVCVVSPPQFHAEYEYPDDDQAAQDAAVLDDPVSLVVLCSRLAVSVVSNCVSRVVRCLSNLHEYEYEDEPVLVFPRRYDRSVVSRVNNLVVQVVCQVVCVVSNYHYAYEYDYDAPLPVSLVVNVVSLVVSLVVDDPVVNVVCDPVNSVVSSVLVSVLSVCRQCPQLPVPDPDRPSVPSVNSSVVVSSCRGGNDDPFQCPDPPPPVPSRGPPHPPSSNVVVNVVSVVSVVVVVVSVVVVVD

Organism: Gallus gallus (NCBI:txid9031)

Radius of gyration: 26.68 Å; Cα contacts (8 Å, |Δi|>4): 1093; chains: 2; bounding box: 60×86×84 Å

Sequence (682 aa):
LSFSDSLHIVILASILSLIIYWLIRDRHRVRNLSGKYIFITGCDTRLGNALARWLDKRGFCVIAACATEQEGQELRSCSSLSLKTVNLDLADSSSISRAIAFVTEETEGKGLFGLVNAAEGTTPAAPTDWLRIDDFHSELEVNLLGLIELTLKLLPLLKKAKGRVVNLINAKGFMAFVGGGYNLSKWGMESFSDILRRDIQHFGVKVSIVGHSFFNTEANSGIMERDLLRLWNRLPNEIRDSYGEKYFSEYRKAQRSSVKRLCNSDISKHKGKKTSVELPEVCLYVEEVLLAQEILQRHTQDFQNFHFPHYQLLLPGREKANSTFFKEEEVVRKMESERQALSFSDSLHIVILASILSLIIYWLIRDRHRVRNLSGKYIFITGCDTRLGNALARWLDKRGFCVIAACATEQEGQELRSCSSLSLKTVNLDLADSSSISRAIAFVTEETEGKGLFGLVNAAEGTTPAAPTDWLRIDDFHSELEVNLLGLIELTLKLLPLLKKAKGRVVNLINAKGFMAFVGGGYNLSKWGMESFSDILRRDIQHFGVKVSIVGHSFFNTEANSGIMERDLLRLWNRLPNEIRDSYGEKYFSEYRKAQRSSVKRLCNSDISKHKGKKTSVELPEVCLYVEEVLLAQEILQRHTQDFQNFHFPHYQLLLPGREKANSTFFKEEEVVRKMESERQA